Protein 6UPH (pdb70)

Structure (mmCIF, N/CA/C/O backbone):
data_6UPH
#
_entry.id   6UPH
#
_cell.length_a   1.00
_cell.length_b   1.00
_cell.length_c   1.00
_cell.angle_alpha   90.00
_cell.angle_beta   90.00
_cell.angle_gamma   90.00
#
_symmetry.space_group_name_H-M   'P 1'
#
loop_
_entity.id
_entity.type
_entity.pdbx_description
1 polymer 'Histone H3-like centromeric protein CSE4'
2 polymer 'Histone H4'
3 polymer 'Histone H2A'
4 polymer 'Histone H2B.1'
5 polymer 'DNA (119-MER)'
6 polymer 'DNA (119-MER)'
#
loop_
_atom_site.group_PDB
_atom_site.id
_atom_site.type_symbol
_atom_site.label_atom_id
_atom_site.label_alt_id
_atom_site.label_comp_id
_atom_site.label_asym_id
_atom_site.label_entity_id
_atom_site.label_seq_id
_atom_site.pdbx_PDB_ins_code
_atom_site.Cartn_x
_atom_site.Cartn_y
_atom_site.Cartn_z
_atom_site.occupancy
_atom_site.B_iso_or_equiv
_atom_site.auth_seq_id
_atom_site.auth_comp_id
_atom_site.auth_asym_id
_atom_site.auth_atom_id
_atom_site.pdbx_PDB_model_num
ATOM 1 N N . GLU A 1 136 ? 47.579 75.534 53.411 1.00 42.29 136 GLU A N 1
ATOM 2 C CA . GLU A 1 136 ? 48.809 74.859 53.804 1.00 42.29 136 GLU A CA 1
ATOM 3 C C . GLU A 1 136 ? 48.745 74.412 55.255 1.00 42.29 136 GLU A C 1
ATOM 4 O O . GLU A 1 136 ? 48.738 75.238 56.164 1.00 42.29 136 GLU A O 1
ATOM 10 N N . LEU A 1 137 ? 48.700 73.101 55.472 1.00 39.83 137 LEU A N 1
ATOM 11 C CA . LEU A 1 137 ? 48.772 72.578 56.828 1.00 39.83 137 LEU A CA 1
ATOM 12 C C . LEU A 1 137 ? 50.182 72.608 57.395 1.00 39.83 137 LEU A C 1
ATOM 13 O O . LEU A 1 137 ? 50.372 72.231 58.554 1.00 39.83 137 LEU A O 1
ATOM 18 N N . ALA A 1 138 ? 51.171 73.043 56.615 1.00 38.62 138 ALA A N 1
ATOM 19 C CA . ALA A 1 138 ? 52.490 73.311 57.169 1.00 38.62 138 ALA A CA 1
ATOM 20 C C . ALA A 1 138 ? 52.495 74.579 58.008 1.00 38.62 138 ALA A C 1
ATOM 21 O O . ALA A 1 138 ? 53.317 74.712 58.919 1.00 38.62 138 ALA A O 1
ATOM 23 N N . LEU A 1 139 ? 51.590 75.513 57.717 1.00 38.23 139 LEU A N 1
ATOM 24 C CA . LEU A 1 139 ? 51.418 76.706 58.532 1.00 38.23 139 LEU A CA 1
ATOM 25 C C . LEU A 1 139 ? 50.467 76.480 59.691 1.00 38.23 139 LEU A C 1
ATOM 26 O O . LEU A 1 139 ? 50.571 77.168 60.710 1.00 38.23 139 LEU A O 1
ATOM 31 N N . TYR A 1 140 ? 49.533 75.542 59.545 1.00 38.66 140 TYR A N 1
ATOM 32 C CA . TYR A 1 140 ? 48.642 75.191 60.641 1.00 38.66 140 TYR A CA 1
ATOM 33 C C . TYR A 1 140 ? 49.407 74.565 61.796 1.00 38.66 140 TYR A C 1
ATOM 34 O O . TYR A 1 140 ? 49.017 74.730 62.955 1.00 38.66 140 TYR A O 1
ATOM 43 N N . GLU A 1 141 ? 50.498 73.858 61.506 1.00 36.85 141 GLU A N 1
ATOM 44 C CA . GLU A 1 141 ? 51.261 73.168 62.536 1.00 36.85 141 GLU A CA 1
ATOM 45 C C . GLU A 1 141 ? 52.365 74.018 63.133 1.00 36.85 141 GLU A C 1
ATOM 46 O O . GLU A 1 141 ? 52.799 73.747 64.256 1.00 36.85 141 GLU A O 1
ATOM 52 N N . ILE A 1 142 ? 52.849 75.027 62.412 1.00 34.39 142 ILE A N 1
ATOM 53 C CA . ILE A 1 142 ? 53.731 75.997 63.042 1.00 34.39 142 ILE A CA 1
ATOM 54 C C . ILE A 1 142 ? 52.964 76.795 64.079 1.00 34.39 142 ILE A C 1
ATOM 55 O O . ILE A 1 142 ? 53.481 77.099 65.158 1.00 34.39 142 ILE A O 1
ATOM 60 N N . ARG A 1 143 ? 51.710 77.132 63.779 1.00 36.62 143 ARG A N 1
ATOM 61 C CA . ARG A 1 143 ? 50.887 77.840 64.750 1.00 36.62 143 ARG A CA 1
ATOM 62 C C . ARG A 1 143 ? 50.539 76.946 65.930 1.00 36.62 143 ARG A C 1
ATOM 63 O O . ARG A 1 143 ? 50.496 77.409 67.074 1.00 36.62 143 ARG A O 1
ATOM 71 N N . LYS A 1 144 ? 50.292 75.664 65.674 1.00 34.89 144 LYS A N 1
ATOM 72 C CA . LYS A 1 144 ? 49.960 74.737 66.746 1.00 34.89 144 LYS A CA 1
ATOM 73 C C . LYS A 1 144 ? 51.116 74.578 67.724 1.00 34.89 144 LYS A C 1
ATOM 74 O O . LYS A 1 144 ? 50.963 74.796 68.928 1.00 34.89 144 LYS A O 1
ATOM 80 N N . TYR A 1 145 ? 52.285 74.196 67.225 1.00 32.63 145 TYR A N 1
ATOM 81 C CA . TYR A 1 145 ? 53.391 73.845 68.105 1.00 32.63 145 TYR A CA 1
ATOM 82 C C . TYR A 1 145 ? 54.141 75.051 68.652 1.00 32.63 145 TYR A C 1
ATOM 83 O O . TYR A 1 145 ? 55.027 74.873 69.489 1.00 32.63 145 TYR A O 1
ATOM 92 N N . GLN A 1 146 ? 53.810 76.261 68.223 1.00 33.74 146 GLN A N 1
ATOM 93 C CA . GLN A 1 146 ? 54.330 77.471 68.844 1.00 33.74 146 GLN A CA 1
ATOM 94 C C . GLN A 1 146 ? 53.407 78.013 69.926 1.00 33.74 146 GLN A C 1
ATOM 95 O O . GLN A 1 146 ? 53.716 79.039 70.532 1.00 33.74 146 GLN A O 1
ATOM 101 N N . ARG A 1 147 ? 52.289 77.342 70.181 1.00 34.60 147 ARG A N 1
ATOM 102 C CA . ARG A 1 147 ? 51.329 77.748 71.190 1.00 34.60 147 ARG A CA 1
ATOM 103 C C . ARG A 1 147 ? 51.359 76.873 72.430 1.00 34.60 147 ARG A C 1
ATOM 104 O O . ARG A 1 147 ? 50.940 77.328 73.496 1.00 34.60 147 ARG A O 1
ATOM 112 N N . SER A 1 148 ? 51.842 75.644 72.316 1.00 33.12 148 SER A N 1
ATOM 113 C CA . SER A 1 148 ? 51.904 74.692 73.410 1.00 33.12 148 SER A CA 1
ATOM 114 C C . SER A 1 148 ? 53.280 74.711 74.061 1.00 33.12 148 SER A C 1
ATOM 115 O O . SER A 1 148 ? 54.253 75.210 73.497 1.00 33.12 148 SER A O 1
ATOM 118 N N . THR A 1 149 ? 53.352 74.148 75.266 1.00 32.35 149 THR A N 1
ATOM 119 C CA . THR A 1 149 ? 54.558 74.222 76.074 1.00 32.35 149 THR A CA 1
ATOM 120 C C . THR A 1 149 ? 55.098 72.874 76.522 1.00 32.35 149 THR A C 1
ATOM 121 O O . THR A 1 149 ? 56.088 72.844 77.259 1.00 32.35 149 THR A O 1
ATOM 125 N N . ASP A 1 150 ? 54.498 71.767 76.105 1.00 31.62 150 ASP A N 1
ATOM 126 C CA . ASP A 1 150 ? 54.889 70.467 76.622 1.00 31.62 150 ASP A CA 1
ATOM 127 C C . ASP A 1 150 ? 56.047 69.879 75.825 1.00 31.62 150 ASP A C 1
ATOM 128 O O . ASP A 1 150 ? 56.353 70.310 74.715 1.00 31.62 150 ASP A O 1
ATOM 133 N N . LEU A 1 151 ? 56.695 68.881 76.421 1.00 29.26 151 LEU A N 1
ATOM 134 C CA . LEU A 1 151 ? 57.837 68.224 75.804 1.00 29.26 151 LEU A CA 1
ATOM 135 C C . LEU A 1 151 ? 57.401 67.402 74.597 1.00 29.26 151 LEU A C 1
ATOM 136 O O . LEU A 1 151 ? 56.273 66.910 74.527 1.00 29.26 151 LEU A O 1
ATOM 141 N N . LEU A 1 152 ? 58.316 67.247 73.638 1.00 28.42 152 LEU A N 1
ATOM 142 C CA . LEU A 1 152 ? 57.984 66.667 72.346 1.00 28.42 152 LEU A CA 1
ATOM 143 C C . LEU A 1 152 ? 58.681 65.351 72.041 1.00 28.42 152 LEU A C 1
ATOM 144 O O . LEU A 1 152 ? 58.235 64.642 71.135 1.00 28.42 152 LEU A O 1
ATOM 149 N N . ILE A 1 153 ? 59.742 65.006 72.749 1.00 27.76 153 ILE A N 1
ATOM 150 C CA . ILE A 1 153 ? 60.346 63.682 72.676 1.00 27.76 153 ILE A CA 1
ATOM 151 C C . ILE A 1 153 ? 59.656 62.794 73.698 1.00 27.76 153 ILE A C 1
ATOM 152 O O . ILE A 1 153 ? 59.241 63.263 74.761 1.00 27.76 153 ILE A O 1
ATOM 157 N N . SER A 1 154 ? 59.519 61.506 73.394 1.00 29.36 154 SER A N 1
ATOM 158 C CA . SER A 1 154 ? 58.893 60.607 74.354 1.00 29.36 154 SER A CA 1
ATOM 159 C C . SER A 1 154 ? 59.846 60.307 75.507 1.00 29.36 154 SER A C 1
ATOM 160 O O . SER A 1 154 ? 61.066 60.290 75.348 1.00 29.36 154 SER A O 1
ATOM 163 N N . LYS A 1 155 ? 59.267 60.054 76.681 1.00 30.22 155 LYS A N 1
ATOM 164 C CA . LYS A 1 155 ? 60.016 60.127 77.929 1.00 30.22 155 LYS A CA 1
ATOM 165 C C . LYS A 1 155 ? 60.786 58.858 78.259 1.00 30.22 155 LYS A C 1
ATOM 166 O O . LYS A 1 155 ? 61.849 58.940 78.877 1.00 30.22 155 LYS A O 1
ATOM 172 N N . ILE A 1 156 ? 60.279 57.689 77.896 1.00 29.37 156 ILE A N 1
ATOM 173 C CA . ILE A 1 156 ? 60.959 56.443 78.245 1.00 29.37 156 ILE A CA 1
ATOM 174 C C . ILE A 1 156 ? 62.172 56.227 77.344 1.00 29.37 156 ILE A C 1
ATOM 175 O O . ILE A 1 156 ? 63.237 55.865 77.854 1.00 29.37 156 ILE A O 1
ATOM 180 N N . PRO A 1 157 ? 62.085 56.430 76.025 1.00 29.27 157 PRO A N 1
ATOM 181 C CA . PRO A 1 157 ? 63.303 56.339 75.212 1.00 29.27 157 PRO A CA 1
ATOM 182 C C . PRO A 1 157 ? 64.366 57.362 75.559 1.00 29.27 157 PRO A C 1
ATOM 183 O O . PRO A 1 157 ? 65.552 57.078 75.373 1.00 29.27 157 PRO A O 1
ATOM 187 N N . PHE A 1 158 ? 63.995 58.550 76.034 1.00 27.30 158 PHE A N 1
ATOM 188 C CA . PHE A 1 158 ? 65.010 59.555 76.332 1.00 27.30 158 PHE A CA 1
ATOM 189 C C . PHE A 1 158 ? 65.833 59.165 77.550 1.00 27.30 158 PHE A C 1
ATOM 190 O O . PHE A 1 158 ? 67.037 59.430 77.599 1.00 27.30 158 PHE A O 1
ATOM 198 N N . ALA A 1 159 ? 65.205 58.535 78.541 1.00 28.07 159 ALA A N 1
ATOM 199 C CA . ALA A 1 159 ? 65.921 58.136 79.743 1.00 28.07 159 ALA A CA 1
ATOM 200 C C . ALA A 1 159 ? 66.817 56.929 79.516 1.00 28.07 159 ALA A C 1
ATOM 201 O O . ALA A 1 159 ? 67.773 56.738 80.268 1.00 28.07 159 ALA A O 1
ATOM 203 N N . ARG A 1 160 ? 66.530 56.111 78.503 1.00 30.35 160 ARG A N 1
ATOM 204 C CA . ARG A 1 160 ? 67.415 55.002 78.174 1.00 30.35 160 ARG A CA 1
ATOM 205 C C . ARG A 1 160 ? 68.697 55.486 77.522 1.00 30.35 160 ARG A C 1
ATOM 206 O O . ARG A 1 160 ? 69.720 54.803 77.591 1.00 30.35 160 ARG A O 1
ATOM 214 N N . LEU A 1 161 ? 68.662 56.648 76.882 1.00 29.66 161 LEU A N 1
ATOM 215 C CA . LEU A 1 161 ? 69.842 57.187 76.226 1.00 29.66 161 LEU A CA 1
ATOM 216 C C . LEU A 1 161 ? 70.717 57.964 77.196 1.00 29.66 161 LEU A C 1
ATOM 217 O O . LEU A 1 161 ? 71.931 58.053 76.998 1.00 29.66 161 LEU A O 1
ATOM 222 N N . VAL A 1 162 ? 70.121 58.529 78.242 1.00 29.32 162 VAL A N 1
ATOM 223 C CA . VAL A 1 162 ? 70.886 59.242 79.252 1.00 29.32 162 VAL A CA 1
ATOM 224 C C . VAL A 1 162 ? 71.624 58.264 80.148 1.00 29.32 162 VAL A C 1
ATOM 225 O O . VAL A 1 162 ? 72.719 58.558 80.634 1.00 29.32 162 VAL A O 1
ATOM 229 N N . LYS A 1 163 ? 71.054 57.086 80.368 1.00 30.68 163 LYS A N 1
ATOM 230 C CA . LYS A 1 163 ? 71.717 56.061 81.156 1.00 30.68 163 LYS A CA 1
ATOM 231 C C . LYS A 1 163 ? 72.782 55.322 80.367 1.00 30.68 163 LYS A C 1
ATOM 232 O O . LYS A 1 163 ? 73.682 54.732 80.969 1.00 30.68 163 LYS A O 1
ATOM 238 N N . GLU A 1 164 ? 72.702 55.349 79.040 1.00 33.86 164 GLU A N 1
ATOM 239 C CA . GLU A 1 164 ? 73.740 54.770 78.198 1.00 33.86 164 GLU A CA 1
ATOM 240 C C . GLU A 1 164 ? 74.953 55.679 78.098 1.00 33.86 164 GLU A C 1
ATOM 241 O O . GLU A 1 164 ? 76.087 55.201 78.122 1.00 33.86 164 GLU A O 1
ATOM 247 N N . VAL A 1 165 ? 74.737 56.988 77.962 1.00 32.32 165 VAL A N 1
ATOM 248 C CA . VAL A 1 165 ? 75.849 57.924 77.866 1.00 32.32 165 VAL A CA 1
ATOM 249 C C . VAL A 1 165 ? 76.628 57.961 79.169 1.00 32.32 165 VAL A C 1
ATOM 250 O O . VAL A 1 165 ? 77.845 58.168 79.169 1.00 32.32 165 VAL A O 1
ATOM 254 N N . THR A 1 166 ? 75.952 57.738 80.295 1.00 33.49 166 THR A N 1
ATOM 255 C CA . THR A 1 166 ? 76.628 57.734 81.586 1.00 33.49 166 THR A CA 1
ATOM 256 C C . THR A 1 166 ? 77.592 56.560 81.722 1.00 33.49 166 THR A C 1
ATOM 257 O O . THR A 1 166 ? 78.597 56.670 82.428 1.00 33.49 166 THR A O 1
ATOM 261 N N . ASP A 1 167 ? 77.328 55.443 81.047 1.00 36.50 167 ASP A N 1
ATOM 262 C CA . ASP A 1 167 ? 78.176 54.270 81.222 1.00 36.50 167 ASP A CA 1
ATOM 263 C C . ASP A 1 167 ? 79.555 54.408 80.600 1.00 36.50 167 ASP A C 1
ATOM 264 O O . ASP A 1 167 ? 80.379 53.515 80.804 1.00 36.50 167 ASP A O 1
ATOM 269 N N . GLU A 1 168 ? 79.840 55.467 79.846 1.00 36.66 168 GLU A N 1
ATOM 270 C CA . GLU A 1 168 ? 81.172 55.666 79.292 1.00 36.66 168 GLU A CA 1
ATOM 271 C C . GLU A 1 168 ? 81.952 56.751 80.015 1.00 36.66 168 GLU A C 1
ATOM 272 O O . GLU A 1 168 ? 82.967 57.218 79.496 1.00 36.66 168 GLU A O 1
ATOM 278 N N . PHE A 1 169 ? 81.504 57.160 81.194 1.00 35.11 169 PHE A N 1
ATOM 279 C CA . PHE A 1 169 ? 82.270 58.042 82.055 1.00 35.11 169 PHE A CA 1
ATOM 280 C C . PHE A 1 169 ? 82.538 57.425 83.414 1.00 35.11 169 PHE A C 1
ATOM 281 O O . PHE A 1 169 ? 83.124 58.087 84.275 1.00 35.11 169 PHE A O 1
ATOM 289 N N . THR A 1 170 ? 82.128 56.180 83.632 1.00 41.31 170 THR A N 1
ATOM 290 C CA . THR A 1 170 ? 82.329 55.490 84.893 1.00 41.31 170 THR A CA 1
ATOM 291 C C . THR A 1 170 ? 82.990 54.146 84.633 1.00 41.31 170 THR A C 1
ATOM 292 O O . THR A 1 170 ? 82.978 53.631 83.513 1.00 41.31 170 THR A O 1
ATOM 296 N N . THR A 1 171 ? 83.577 53.584 85.685 1.00 48.53 171 THR A N 1
ATOM 297 C CA . THR A 1 171 ? 84.134 52.243 85.620 1.00 48.53 171 THR A CA 1
ATOM 298 C C . THR A 1 171 ? 83.020 51.205 85.737 1.00 48.53 171 THR A C 1
ATOM 299 O O . THR A 1 171 ? 81.886 51.512 86.109 1.00 48.53 171 THR A O 1
ATOM 303 N N . LYS A 1 172 ? 83.352 49.956 85.404 1.00 51.84 172 LYS A N 1
ATOM 304 C CA . LYS A 1 172 ? 82.380 48.874 85.540 1.00 51.84 172 LYS A CA 1
ATOM 305 C C . LYS A 1 172 ? 81.897 48.723 86.973 1.00 51.84 172 LYS A C 1
ATOM 306 O O . LYS A 1 172 ? 80.726 48.400 87.207 1.00 51.84 172 LYS A O 1
ATOM 312 N N . ASP A 1 173 ? 82.774 48.977 87.941 1.00 52.79 173 ASP A N 1
ATOM 313 C CA . ASP A 1 173 ? 82.523 48.540 89.307 1.00 52.79 173 ASP A CA 1
ATOM 314 C C . ASP A 1 173 ? 81.419 49.359 89.962 1.00 52.79 173 ASP A C 1
ATOM 315 O O . ASP A 1 173 ? 80.473 48.800 90.529 1.00 52.79 173 ASP A O 1
ATOM 320 N N . GLN A 1 174 ? 81.515 50.680 89.895 1.00 47.39 174 GLN A N 1
ATOM 321 C CA . GLN A 1 174 ? 80.612 51.561 90.629 1.00 47.39 174 GLN A CA 1
ATOM 322 C C . GLN A 1 174 ? 79.757 52.334 89.622 1.00 47.39 174 GLN A C 1
ATOM 323 O O . GLN A 1 174 ? 80.153 53.390 89.129 1.00 47.39 174 GLN A O 1
ATOM 329 N N . ASP A 1 175 ? 78.578 51.793 89.327 1.00 41.81 175 ASP A N 1
ATOM 330 C CA . ASP A 1 175 ? 77.604 52.407 88.439 1.00 41.81 175 ASP A CA 1
ATOM 331 C C . ASP A 1 175 ? 76.707 53.365 89.223 1.00 41.81 175 ASP A C 1
ATOM 332 O O . ASP A 1 175 ? 76.616 53.301 90.450 1.00 41.81 175 ASP A O 1
ATOM 337 N N . LEU A 1 176 ? 76.045 54.266 88.501 1.00 34.38 176 LEU A N 1
ATOM 338 C CA . LEU A 1 176 ? 75.301 55.356 89.111 1.00 34.38 176 LEU A CA 1
ATOM 339 C C . LEU A 1 176 ? 73.808 55.230 88.847 1.00 34.38 176 LEU A C 1
ATOM 340 O O . LEU A 1 176 ? 73.368 54.519 87.945 1.00 34.38 176 LEU A O 1
ATOM 345 N N . ARG A 1 177 ? 73.032 55.943 89.655 1.00 31.06 177 ARG A N 1
ATOM 346 C CA . ARG A 1 177 ? 71.589 56.047 89.523 1.00 31.06 177 ARG A CA 1
ATOM 347 C C . ARG A 1 177 ? 71.207 57.499 89.287 1.00 31.06 177 ARG A C 1
ATOM 348 O O . ARG A 1 177 ? 71.999 58.415 89.504 1.00 31.06 177 ARG A O 1
ATOM 356 N N . TRP A 1 178 ? 69.967 57.706 88.853 1.00 27.55 178 TRP A N 1
ATOM 357 C CA . TRP A 1 178 ? 69.473 59.025 88.489 1.00 27.55 178 TRP A CA 1
ATOM 358 C C . TRP A 1 178 ? 68.188 59.314 89.244 1.00 27.55 178 TRP A C 1
ATOM 359 O O . TRP A 1 178 ? 67.278 58.485 89.257 1.00 27.55 178 TRP A O 1
ATOM 370 N N . GLN A 1 179 ? 68.108 60.487 89.860 1.00 28.36 179 GLN A N 1
ATOM 371 C CA . GLN A 1 179 ? 66.847 60.941 90.421 1.00 28.36 179 GLN A CA 1
ATOM 372 C C . GLN A 1 179 ? 65.841 61.206 89.309 1.00 28.36 179 GLN A C 1
ATOM 373 O O . GLN A 1 179 ? 66.197 61.487 88.166 1.00 28.36 179 GLN A O 1
ATOM 379 N N . SER A 1 180 ? 64.563 61.133 89.665 1.00 29.61 180 SER A N 1
ATOM 380 C CA . SER A 1 180 ? 63.513 61.227 88.661 1.00 29.61 180 SER A CA 1
ATOM 381 C C . SER A 1 180 ? 63.306 62.652 88.171 1.00 29.61 180 SER A C 1
ATOM 382 O O . SER A 1 180 ? 62.886 62.849 87.029 1.00 29.61 180 SER A O 1
ATOM 385 N N . MET A 1 181 ? 63.583 63.648 89.005 1.00 29.65 181 MET A N 1
ATOM 386 C CA . MET A 1 181 ? 63.499 65.041 88.596 1.00 29.65 181 MET A CA 1
ATOM 387 C C . MET A 1 181 ? 64.782 65.552 87.965 1.00 29.65 181 MET A C 1
ATOM 388 O O . MET A 1 181 ? 64.790 66.671 87.447 1.00 29.65 181 MET A O 1
ATOM 393 N N . ALA A 1 182 ? 65.863 64.779 88.006 1.00 26.75 182 ALA A N 1
ATOM 394 C CA . ALA A 1 182 ? 67.080 65.169 87.314 1.00 26.75 182 ALA A CA 1
ATOM 395 C C . ALA A 1 182 ? 67.045 64.804 85.842 1.00 26.75 182 ALA A C 1
ATOM 396 O O . ALA A 1 182 ? 67.766 65.409 85.048 1.00 26.75 182 ALA A O 1
ATOM 398 N N . ILE A 1 183 ? 66.229 63.826 85.461 1.00 26.61 183 ILE A N 1
ATOM 399 C CA . ILE A 1 183 ? 66.056 63.523 84.051 1.00 26.61 183 ILE A CA 1
ATOM 400 C C . ILE A 1 183 ? 65.074 64.496 83.420 1.00 26.61 183 ILE A C 1
ATOM 401 O O . ILE A 1 183 ? 65.215 64.856 82.250 1.00 26.61 183 ILE A O 1
ATOM 406 N N . MET A 1 184 ? 64.080 64.949 84.180 1.00 27.70 184 MET A N 1
ATOM 407 C CA . MET A 1 184 ? 63.181 65.982 83.686 1.00 27.70 184 MET A CA 1
ATOM 408 C C . MET A 1 184 ? 63.914 67.295 83.468 1.00 27.70 184 MET A C 1
ATOM 409 O O . MET A 1 184 ? 63.623 68.024 82.518 1.00 27.70 184 MET A O 1
ATOM 414 N N . ALA A 1 185 ? 64.864 67.617 84.343 1.00 25.62 185 ALA A N 1
ATOM 415 C CA . ALA A 1 185 ? 65.603 68.864 84.210 1.00 25.62 185 ALA A CA 1
ATOM 416 C C . ALA A 1 185 ? 66.551 68.834 83.025 1.00 25.62 185 ALA A C 1
ATOM 417 O O . ALA A 1 185 ? 66.804 69.873 82.412 1.00 25.62 185 ALA A O 1
ATOM 419 N N . LEU A 1 186 ? 67.079 67.661 82.690 1.00 25.56 186 LEU A N 1
ATOM 420 C CA . LEU A 1 186 ? 68.002 67.537 81.573 1.00 25.56 186 LEU A CA 1
ATOM 421 C C . LEU A 1 186 ? 67.284 67.507 80.232 1.00 25.56 186 LEU A C 1
ATOM 422 O O . LEU A 1 186 ? 67.875 67.878 79.216 1.00 25.56 186 LEU A O 1
ATOM 427 N N . GLN A 1 187 ? 66.023 67.078 80.205 1.00 26.52 187 GLN A N 1
ATOM 428 C CA . GLN A 1 187 ? 65.272 67.036 78.957 1.00 26.52 187 GLN A CA 1
ATOM 429 C C . GLN A 1 187 ? 64.700 68.394 78.584 1.00 26.52 187 GLN A C 1
ATOM 430 O O . GLN A 1 187 ? 64.522 68.679 77.398 1.00 26.52 187 GLN A O 1
ATOM 436 N N . GLU A 1 188 ? 64.400 69.237 79.570 1.00 27.06 188 GLU A N 1
ATOM 437 C CA . GLU A 1 188 ? 63.925 70.581 79.268 1.00 27.06 188 GLU A CA 1
ATOM 438 C C . GLU A 1 188 ? 65.017 71.415 78.621 1.00 27.06 188 GLU A C 1
ATOM 439 O O . GLU A 1 188 ? 64.754 72.165 77.677 1.00 27.06 188 GLU A O 1
ATOM 445 N N . ALA A 1 189 ? 66.247 71.302 79.119 1.00 26.11 189 ALA A N 1
ATOM 446 C CA . ALA A 1 189 ? 67.357 72.058 78.565 1.00 26.11 189 ALA A CA 1
ATOM 447 C C . ALA A 1 189 ? 67.824 71.508 77.225 1.00 26.11 189 ALA A C 1
ATOM 448 O O . ALA A 1 189 ? 68.417 72.249 76.439 1.00 26.11 189 ALA A O 1
ATOM 450 N N . SER A 1 190 ? 67.564 70.233 76.944 1.00 26.12 190 SER A N 1
ATOM 451 C CA . SER A 1 190 ? 67.976 69.657 75.671 1.00 26.12 190 SER A CA 1
ATOM 452 C C . SER A 1 190 ? 67.112 70.157 74.527 1.00 26.12 190 SER A C 1
ATOM 453 O O . SER A 1 190 ? 67.616 70.414 73.433 1.00 26.12 190 SER A O 1
ATOM 456 N N . GLU A 1 191 ? 65.809 70.289 74.754 1.00 27.58 191 GLU A N 1
ATOM 457 C CA . GLU A 1 191 ? 64.906 70.722 73.702 1.00 27.58 191 GLU A CA 1
ATOM 458 C C . GLU A 1 191 ? 64.875 72.229 73.535 1.00 27.58 191 GLU A C 1
ATOM 459 O O . GLU A 1 191 ? 64.524 72.708 72.458 1.00 27.58 191 GLU A O 1
ATOM 465 N N . ALA A 1 192 ? 65.211 72.987 74.573 1.00 26.05 192 ALA A N 1
ATOM 466 C CA . ALA A 1 192 ? 65.373 74.420 74.402 1.00 26.05 192 ALA A CA 1
ATOM 467 C C . ALA A 1 192 ? 66.624 74.749 73.608 1.00 26.05 192 ALA A C 1
ATOM 468 O O . ALA A 1 192 ? 66.705 75.826 73.014 1.00 26.05 192 ALA A O 1
ATOM 470 N N . TYR A 1 193 ? 67.591 73.839 73.585 1.00 26.05 193 TYR A N 1
ATOM 471 C CA . TYR A 1 193 ? 68.813 74.021 72.820 1.00 26.05 193 TYR A CA 1
ATOM 472 C C . TYR A 1 193 ? 68.616 73.638 71.360 1.00 26.05 193 TYR A C 1
ATOM 473 O O . TYR A 1 193 ? 69.156 74.294 70.467 1.00 26.05 193 TYR A O 1
ATOM 482 N N . LEU A 1 194 ? 67.843 72.585 71.100 1.00 25.47 194 LEU A N 1
ATOM 483 C CA . LEU A 1 194 ? 67.628 72.137 69.731 1.00 25.47 194 LEU A CA 1
ATOM 484 C C . LEU A 1 194 ? 66.663 73.052 68.990 1.00 25.47 194 LEU A C 1
ATOM 485 O O . LEU A 1 194 ? 66.832 73.299 67.793 1.00 25.47 194 LEU A O 1
ATOM 490 N N . VAL A 1 195 ? 65.637 73.553 69.679 1.00 25.25 195 VAL A N 1
ATOM 491 C CA . VAL A 1 195 ? 64.702 74.480 69.054 1.00 25.25 195 VAL A CA 1
ATOM 492 C C . VAL A 1 195 ? 65.401 75.782 68.702 1.00 25.25 195 VAL A C 1
ATOM 493 O O . VAL A 1 195 ? 65.134 76.381 67.657 1.00 25.25 195 VAL A O 1
ATOM 497 N N . GLY A 1 196 ? 66.314 76.237 69.556 1.00 25.80 196 GLY A N 1
ATOM 498 C CA . GLY A 1 196 ? 67.033 77.463 69.265 1.00 25.80 196 GLY A CA 1
ATOM 499 C C . GLY A 1 196 ? 68.002 77.321 68.110 1.00 25.80 196 GLY A C 1
ATOM 500 O O . GLY A 1 196 ? 68.202 78.261 67.340 1.00 25.80 196 GLY A O 1
ATOM 501 N N . LEU A 1 197 ? 68.624 76.147 67.975 1.00 26.06 197 LEU A N 1
ATOM 502 C CA . LEU A 1 197 ? 69.562 75.918 66.884 1.00 26.06 197 LEU A CA 1
ATOM 503 C C . LEU A 1 197 ? 68.846 75.710 65.561 1.00 26.06 197 LEU A C 1
ATOM 504 O O . LEU A 1 197 ? 69.399 76.024 64.504 1.00 26.06 197 LEU A O 1
ATOM 509 N N . LEU A 1 198 ? 6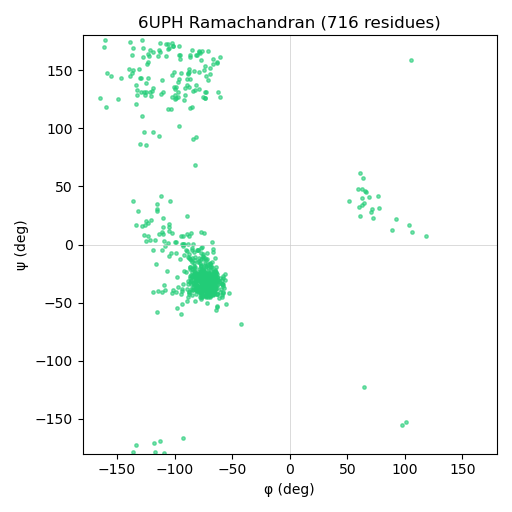7.626 75.187 65.587 1.00 26.80 198 LEU A N 1
ATOM 510 C CA . LEU A 1 198 ? 66.875 75.039 64.352 1.00 26.80 198 LEU A CA 1
ATOM 511 C C . LEU A 1 198 ? 66.286 76.355 63.875 1.00 26.80 198 LEU A C 1
ATOM 512 O O . LEU A 1 198 ? 65.938 76.469 62.699 1.00 26.80 198 LEU A O 1
ATOM 517 N N . GLU A 1 199 ? 66.173 77.351 64.751 1.00 28.29 199 GLU A N 1
ATOM 518 C CA . GLU A 1 199 ? 65.741 78.669 64.307 1.00 28.29 199 GLU A CA 1
ATOM 519 C C . GLU A 1 199 ? 66.839 79.368 63.526 1.00 28.29 199 GLU A C 1
ATOM 520 O O . GLU A 1 199 ? 66.566 80.025 62.519 1.00 28.29 199 GLU A O 1
ATOM 526 N N . HIS A 1 200 ? 68.085 79.248 63.979 1.00 28.24 200 HIS A N 1
ATOM 527 C CA . HIS A 1 200 ? 69.199 79.845 63.258 1.00 28.24 200 HIS A CA 1
ATOM 528 C C . HIS A 1 200 ? 69.446 79.144 61.932 1.00 28.24 200 HIS A C 1
ATOM 529 O O . HIS A 1 200 ? 69.849 79.786 60.961 1.00 28.24 200 HIS A O 1
ATOM 536 N N . THR A 1 201 ? 69.213 77.835 61.877 1.00 26.98 201 THR A N 1
ATOM 537 C CA . THR A 1 201 ? 69.350 77.087 60.635 1.00 26.98 201 THR A CA 1
ATOM 538 C C . THR A 1 201 ? 68.327 77.530 59.600 1.00 26.98 201 THR A C 1
ATOM 539 O O . THR A 1 201 ? 68.611 77.506 58.401 1.00 26.98 201 THR A O 1
ATOM 543 N N . ASN A 1 202 ? 67.139 77.936 60.043 1.00 26.09 202 ASN A N 1
ATOM 544 C CA . ASN A 1 202 ? 66.105 78.384 59.120 1.00 26.09 202 ASN A CA 1
ATOM 545 C C . ASN A 1 202 ? 66.416 79.763 58.561 1.00 26.09 202 ASN A C 1
ATOM 546 O O . ASN A 1 202 ? 66.064 80.062 57.419 1.00 26.09 202 ASN A O 1
ATOM 551 N N . LEU A 1 203 ? 67.071 80.612 59.348 1.00 26.86 203 LEU A N 1
ATOM 552 C CA . LEU A 1 203 ? 67.473 81.923 58.860 1.00 26.86 203 LEU A CA 1
ATOM 553 C C . LEU A 1 203 ? 68.533 81.823 57.774 1.00 26.86 203 LEU A C 1
ATOM 554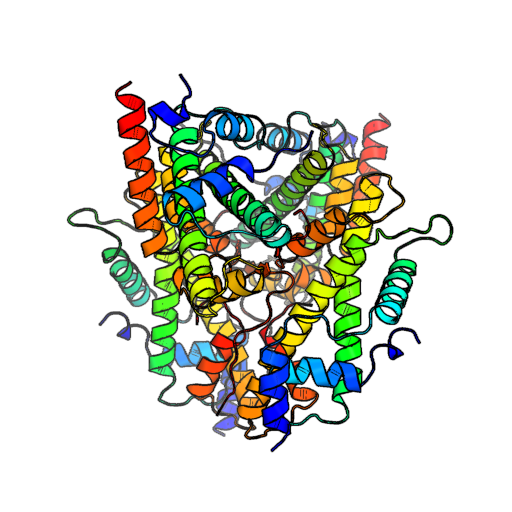 O O . LEU A 1 203 ? 68.613 82.698 56.909 1.00 26.86 203 LEU A O 1
ATOM 559 N N . LEU A 1 204 ? 69.354 80.776 57.803 1.00 27.08 204 LEU A N 1
ATOM 560 C CA . LEU A 1 204 ? 70.402 80.576 56.813 1.00 27.08 204 LEU A CA 1
ATOM 561 C C . LEU A 1 204 ? 69.900 79.931 55.533 1.00 27.08 204 LEU A C 1
ATOM 562 O O . LEU A 1 204 ? 70.624 79.934 54.538 1.00 27.08 204 LEU A O 1
ATOM 567 N N . ALA A 1 205 ? 68.696 79.375 55.533 1.00 26.71 205 ALA A N 1
ATOM 568 C CA . ALA A 1 205 ? 68.101 78.854 54.314 1.00 26.71 205 ALA A CA 1
ATOM 569 C C . ALA A 1 205 ? 67.383 79.926 53.514 1.00 26.71 205 ALA A C 1
ATOM 570 O O . ALA A 1 205 ? 67.260 79.798 52.296 1.00 26.71 205 ALA A O 1
ATOM 572 N N . LEU A 1 206 ? 66.899 80.974 54.175 1.00 28.13 206 LEU A N 1
ATOM 573 C CA . LEU A 1 206 ? 66.234 82.072 53.491 1.00 28.13 206 LEU A CA 1
ATOM 574 C C . LEU A 1 206 ? 67.219 83.099 52.964 1.00 28.13 206 LEU A C 1
ATOM 575 O O . LEU A 1 206 ? 66.875 83.857 52.055 1.00 28.13 206 LEU A O 1
ATOM 580 N N . HIS A 1 207 ? 68.428 83.141 53.523 1.00 27.91 207 HIS A N 1
ATOM 581 C CA . HIS A 1 207 ? 69.497 83.956 52.966 1.00 27.91 207 HIS A CA 1
ATOM 582 C C . HIS A 1 207 ? 69.941 83.434 51.611 1.00 27.91 207 HIS A C 1
ATOM 583 O O . HIS A 1 207 ? 70.467 84.196 50.795 1.00 27.91 207 HIS A O 1
ATOM 590 N N . ALA A 1 208 ? 69.745 82.144 51.359 1.00 27.72 208 ALA A N 1
ATOM 591 C CA . ALA A 1 208 ? 70.115 81.513 50.104 1.00 27.72 208 ALA A CA 1
ATOM 592 C C . ALA A 1 208 ? 68.909 81.235 49.219 1.00 27.72 208 ALA A C 1
ATOM 593 O O . ALA A 1 208 ? 69.001 80.422 48.296 1.00 27.72 208 ALA A O 1
ATOM 595 N N . LYS A 1 209 ? 67.779 81.882 49.495 1.00 28.72 209 LYS A N 1
ATOM 596 C CA . LYS A 1 209 ? 66.600 81.843 48.632 1.00 28.72 209 LYS A CA 1
ATOM 597 C C . LYS A 1 209 ? 66.030 80.430 48.515 1.00 28.72 209 LYS A C 1
ATOM 598 O O . LYS A 1 209 ? 65.735 79.941 47.425 1.00 28.72 209 LYS A O 1
ATOM 604 N N . ARG A 1 210 ? 65.869 79.778 49.661 1.00 28.24 210 ARG A N 1
ATOM 605 C CA . ARG A 1 210 ? 65.282 78.452 49.752 1.00 28.24 210 ARG A CA 1
ATOM 606 C C . ARG A 1 210 ? 64.319 78.436 50.926 1.00 28.24 210 ARG A C 1
ATOM 607 O O . ARG A 1 210 ? 64.359 79.307 51.792 1.00 28.24 210 ARG A O 1
ATOM 615 N N . ILE A 1 211 ? 63.446 77.435 50.954 1.00 29.22 211 ILE A N 1
ATOM 616 C CA . ILE A 1 211 ? 62.594 77.199 52.113 1.00 29.22 211 ILE A CA 1
ATOM 617 C C . ILE A 1 211 ? 62.832 75.841 52.747 1.00 29.22 211 ILE A C 1
ATOM 618 O O . ILE A 1 211 ? 62.251 75.561 53.803 1.00 29.22 211 ILE A O 1
ATOM 623 N N . THR A 1 212 ? 63.674 75.005 52.156 1.00 28.14 212 THR A N 1
ATOM 624 C CA . THR A 1 212 ? 64.033 73.705 52.697 1.00 28.14 212 THR A CA 1
ATOM 625 C C . THR A 1 212 ? 65.373 73.813 53.407 1.00 28.14 212 THR A C 1
ATOM 626 O O . THR A 1 212 ? 66.347 74.291 52.821 1.00 28.14 212 THR A O 1
ATOM 630 N N . ILE A 1 213 ? 65.420 73.385 54.667 1.00 27.67 213 ILE A N 1
ATOM 631 C CA . ILE A 1 213 ? 66.675 73.378 55.408 1.00 27.67 213 ILE A CA 1
ATOM 632 C C . ILE A 1 213 ? 67.491 72.165 54.992 1.00 27.67 213 ILE A C 1
ATOM 633 O O . ILE A 1 213 ? 66.951 71.114 54.642 1.00 27.67 213 ILE A O 1
ATOM 638 N N . MET A 1 214 ? 68.810 72.308 55.025 1.00 29.39 214 MET A N 1
ATOM 639 C CA . MET A 1 214 ? 69.698 71.281 54.516 1.00 29.39 214 MET A CA 1
ATOM 640 C C . MET A 1 214 ? 70.876 71.132 55.463 1.00 29.39 214 MET A C 1
ATOM 641 O O . MET A 1 214 ? 71.014 71.872 56.435 1.00 29.39 214 MET A O 1
ATOM 646 N N . LYS A 1 215 ? 71.723 70.142 55.185 1.00 29.48 215 LYS A N 1
ATOM 647 C CA . LYS A 1 215 ? 72.787 69.807 56.123 1.00 29.48 215 LYS A CA 1
ATOM 648 C C . LYS A 1 215 ? 73.863 70.879 56.174 1.00 29.48 215 LYS A C 1
ATOM 649 O O . LYS A 1 215 ? 74.479 71.084 57.223 1.00 29.48 215 LYS A O 1
ATOM 655 N N . LYS A 1 216 ? 74.106 71.571 55.065 1.00 28.93 216 LYS A N 1
ATOM 656 C CA . LYS A 1 216 ? 75.090 72.641 55.067 1.00 28.93 216 LYS A CA 1
ATOM 657 C C . LYS A 1 216 ? 74.602 73.872 55.812 1.00 28.93 216 LYS A C 1
ATOM 658 O O . LYS A 1 216 ? 75.421 74.719 56.177 1.00 28.93 216 LYS A O 1
ATOM 664 N N . ASP A 1 217 ? 73.293 73.998 56.034 1.00 28.17 217 ASP A N 1
ATOM 665 C CA . ASP A 1 217 ? 72.762 75.118 56.802 1.00 28.17 217 ASP A CA 1
ATOM 666 C C . ASP A 1 217 ? 73.015 74.943 58.291 1.00 28.17 217 ASP A C 1
ATOM 667 O O . ASP A 1 217 ? 73.270 75.920 58.999 1.00 28.17 217 ASP A O 1
ATOM 672 N N . MET A 1 218 ? 72.931 73.710 58.785 1.00 29.08 218 MET A N 1
ATOM 673 C CA . MET A 1 218 ? 73.149 73.464 60.201 1.00 29.08 218 MET A CA 1
ATOM 674 C C . MET A 1 218 ? 74.624 73.488 60.557 1.00 29.08 218 MET A C 1
ATOM 675 O O . MET A 1 218 ? 74.976 73.807 61.695 1.00 29.08 218 MET A O 1
ATOM 680 N N . GLN A 1 219 ? 75.496 73.162 59.605 1.00 29.54 219 GLN A N 1
ATOM 681 C CA . GLN A 1 219 ? 76.927 73.196 59.874 1.00 29.54 219 GLN A CA 1
ATOM 682 C C . GLN A 1 219 ? 77.445 74.624 59.965 1.00 29.54 219 GLN A C 1
ATOM 683 O O . GLN A 1 219 ? 78.298 74.925 60.804 1.00 29.54 219 GLN A O 1
ATOM 689 N N . LEU A 1 220 ? 76.948 75.518 59.111 1.00 28.58 220 LEU A N 1
ATOM 690 C CA . LEU A 1 220 ? 77.407 76.898 59.159 1.00 28.58 220 LEU A CA 1
ATOM 691 C C . LEU A 1 220 ? 76.892 77.620 60.391 1.00 28.58 220 LEU A C 1
ATOM 692 O O . LEU A 1 220 ? 77.553 78.533 60.890 1.00 28.58 220 LEU A O 1
ATOM 697 N N . ALA A 1 221 ? 75.726 77.229 60.900 1.00 29.14 221 ALA A N 1
ATOM 698 C CA . ALA A 1 221 ? 75.175 77.891 62.073 1.00 29.14 221 ALA A CA 1
ATOM 699 C C . ALA A 1 221 ? 75.985 77.614 63.329 1.00 29.14 221 ALA A C 1
ATOM 700 O O . ALA A 1 221 ? 75.928 78.405 64.272 1.00 29.14 221 ALA A O 1
ATOM 702 N N . ARG A 1 222 ? 76.738 76.522 63.364 1.00 30.57 222 ARG A N 1
ATOM 703 C CA . ARG A 1 222 ? 77.554 76.197 64.521 1.00 30.57 222 ARG A CA 1
ATOM 704 C C . ARG A 1 222 ? 78.926 76.851 64.488 1.00 30.57 222 ARG A C 1
ATOM 705 O O . ARG A 1 222 ? 79.551 76.992 65.542 1.00 30.57 222 ARG A O 1
ATOM 713 N N . ARG A 1 223 ? 79.408 77.259 63.314 1.00 30.22 223 ARG A N 1
ATOM 714 C CA . ARG A 1 223 ? 80.651 78.017 63.254 1.00 30.22 223 ARG A CA 1
ATOM 715 C C . ARG A 1 223 ? 80.451 79.434 63.767 1.00 30.22 223 ARG A C 1
ATOM 716 O O . ARG A 1 223 ? 81.270 79.946 64.535 1.00 30.22 223 ARG A O 1
ATOM 724 N N . ILE A 1 224 ? 79.373 80.093 63.342 1.00 29.46 224 ILE A N 1
ATOM 725 C CA . ILE A 1 224 ? 79.117 81.451 63.793 1.00 29.46 224 ILE A CA 1
ATOM 726 C C . ILE A 1 224 ? 78.784 81.494 65.275 1.00 29.46 224 ILE A C 1
ATOM 727 O O . ILE A 1 224 ? 78.902 82.550 65.901 1.00 29.46 224 ILE A O 1
ATOM 732 N N . ARG A 1 225 ? 78.380 80.371 65.862 1.00 30.80 225 ARG A N 1
ATOM 733 C CA . ARG A 1 225 ? 78.108 80.301 67.291 1.00 30.80 225 ARG A CA 1
ATOM 734 C C . ARG A 1 225 ? 79.354 79.968 68.105 1.00 30.80 225 ARG A C 1
ATOM 735 O O . ARG A 1 225 ? 79.560 80.541 69.178 1.00 30.80 225 ARG A O 1
ATOM 743 N N . GLY A 1 226 ? 80.183 79.045 67.627 1.00 33.88 226 GLY A N 1
ATOM 744 C CA . GLY A 1 226 ? 81.442 78.747 68.283 1.00 33.88 226 GLY A CA 1
ATOM 745 C C . GLY A 1 226 ? 81.327 78.024 69.607 1.00 33.88 226 GLY A C 1
ATOM 746 O O . GLY A 1 226 ? 82.205 78.170 70.462 1.00 33.88 226 GLY A O 1
ATOM 747 N N . GLN A 1 227 ? 80.271 77.238 69.797 1.00 35.78 227 GLN A N 1
ATOM 748 C CA . GLN A 1 227 ? 80.023 76.536 71.046 1.00 35.78 227 GLN A CA 1
ATOM 749 C C . GLN A 1 227 ? 79.580 75.116 70.728 1.00 35.78 227 GLN A C 1
ATOM 750 O O . GLN A 1 227 ? 78.928 74.871 69.709 1.00 35.78 227 GLN A O 1
ATOM 756 N N . PHE A 1 228 ? 79.942 74.183 71.606 1.00 33.77 228 PHE A N 1
ATOM 757 C CA . PHE A 1 228 ? 79.607 72.765 71.445 1.00 33.77 228 PHE A CA 1
ATOM 758 C C . PHE A 1 228 ? 80.013 72.215 70.082 1.00 33.77 228 PHE A C 1
ATOM 759 O O . PHE A 1 228 ? 80.999 72.652 69.494 1.00 33.77 228 PHE A O 1
ATOM 767 N N . ASP B 2 40 ? 69.913 50.799 68.372 1.00 36.52 25 ASP B N 1
ATOM 768 C CA . ASP B 2 40 ? 70.623 51.768 69.197 1.00 36.52 25 ASP B CA 1
ATOM 769 C C . ASP B 2 40 ? 69.627 52.540 70.041 1.00 36.52 25 ASP B C 1
ATOM 770 O O . ASP B 2 40 ? 68.436 52.556 69.736 1.00 36.52 25 ASP B O 1
ATOM 775 N N . ASN B 2 41 ? 70.108 53.189 71.099 1.00 33.78 26 ASN B N 1
ATOM 776 C CA . ASN B 2 41 ? 69.224 54.043 71.878 1.00 33.78 26 ASN B CA 1
ATOM 777 C C . ASN B 2 41 ? 69.080 55.421 71.256 1.00 33.78 26 ASN B C 1
ATOM 778 O O . ASN B 2 41 ? 68.065 56.088 71.471 1.00 33.78 26 ASN B O 1
ATOM 783 N N . ILE B 2 42 ? 70.072 55.865 70.481 1.00 32.12 27 ILE B N 1
ATOM 784 C CA . ILE B 2 42 ? 69.942 57.120 69.755 1.00 32.12 27 ILE B CA 1
ATOM 785 C C . ILE B 2 42 ? 68.894 57.017 68.660 1.00 32.12 27 ILE B C 1
ATOM 786 O O . ILE B 2 42 ? 68.444 58.041 68.142 1.00 32.12 27 ILE B O 1
ATOM 791 N N . GLN B 2 43 ? 68.485 55.807 68.294 1.00 32.02 28 GLN B N 1
ATOM 792 C CA . GLN B 2 43 ? 67.471 55.643 67.268 1.00 32.02 28 GLN B CA 1
ATOM 793 C C . GLN B 2 43 ? 66.055 55.800 67.803 1.00 32.02 28 GLN B C 1
ATOM 794 O O . GLN B 2 43 ? 65.116 55.876 67.005 1.00 32.02 28 GLN B O 1
ATOM 800 N N . GLY B 2 44 ? 65.877 55.845 69.122 1.00 30.83 29 GLY B N 1
ATOM 801 C CA . GLY B 2 44 ? 64.578 56.102 69.706 1.00 30.83 29 GLY B CA 1
ATOM 802 C C . GLY B 2 44 ? 64.136 57.542 69.627 1.00 30.83 29 GLY B C 1
ATOM 803 O O . GLY B 2 44 ? 62.981 57.836 69.948 1.00 30.83 29 GLY B O 1
ATOM 804 N N . ILE B 2 45 ? 65.025 58.444 69.230 1.00 29.10 30 ILE B N 1
ATOM 805 C CA . ILE B 2 45 ? 64.651 59.807 68.885 1.00 29.10 30 ILE B CA 1
ATOM 806 C C . ILE B 2 45 ? 64.120 59.772 67.464 1.00 29.10 30 ILE B C 1
ATOM 807 O O . ILE B 2 45 ? 64.883 59.879 66.503 1.00 29.10 30 ILE B O 1
ATOM 812 N N . THR B 2 46 ? 62.814 59.609 67.323 1.00 28.81 31 THR B N 1
ATOM 813 C CA . THR B 2 46 ? 62.246 59.252 66.039 1.00 28.81 31 THR B CA 1
ATOM 814 C C . THR B 2 46 ? 62.110 60.470 65.138 1.00 28.81 31 T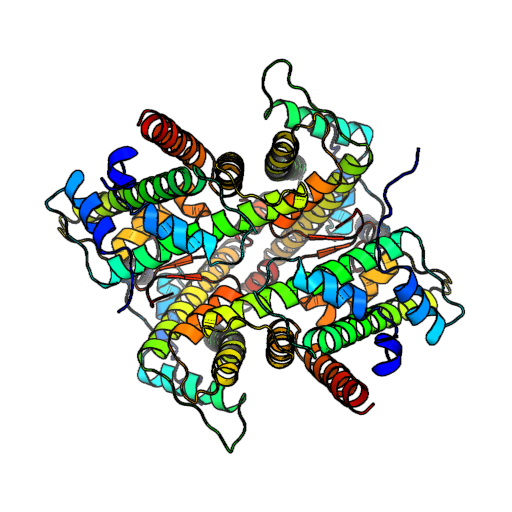HR B C 1
ATOM 815 O O . THR B 2 46 ? 62.154 61.618 65.578 1.00 28.81 31 THR B O 1
ATOM 819 N N . LYS B 2 47 ? 61.943 60.197 63.857 1.00 28.63 32 LYS B N 1
ATOM 820 C CA . LYS B 2 47 ? 61.825 61.213 62.826 1.00 28.63 32 LYS B CA 1
ATOM 821 C C . LYS B 2 47 ? 60.556 62.046 62.987 1.00 28.63 32 LYS B C 1
ATOM 822 O O . LYS B 2 47 ? 60.613 63.265 62.798 1.00 28.63 32 LYS B O 1
ATOM 828 N N . PRO B 2 48 ? 59.399 61.462 63.324 1.00 27.87 33 PRO B N 1
ATOM 829 C CA . PRO B 2 48 ? 58.243 62.310 63.653 1.00 27.87 33 PRO B CA 1
ATOM 830 C C . PRO B 2 48 ? 58.472 63.268 64.814 1.00 27.87 33 PRO B C 1
ATOM 831 O O . PRO B 2 48 ? 57.878 64.350 64.828 1.00 27.87 33 PRO B O 1
ATOM 835 N N . ALA B 2 49 ? 59.305 62.911 65.788 1.00 27.79 34 ALA B N 1
ATOM 836 C CA . ALA B 2 49 ? 59.545 63.806 66.912 1.00 27.79 34 ALA B CA 1
ATOM 837 C C . ALA B 2 49 ? 60.491 64.942 66.544 1.00 27.79 34 ALA B C 1
ATOM 838 O O . ALA B 2 49 ? 60.291 66.079 66.976 1.00 27.79 34 ALA B O 1
ATOM 840 N N . ILE B 2 50 ? 61.540 64.649 65.775 1.00 28.09 35 ILE B N 1
ATOM 841 C CA . ILE B 2 50 ? 62.430 65.696 65.284 1.00 28.09 35 ILE B CA 1
ATOM 842 C C . ILE B 2 50 ? 61.646 66.707 64.468 1.00 28.09 35 ILE B C 1
ATOM 843 O O . ILE B 2 50 ? 61.936 67.907 64.484 1.00 28.09 35 ILE B O 1
ATOM 848 N N . ARG B 2 51 ? 60.633 66.238 63.753 1.00 28.59 36 ARG B N 1
ATOM 849 C CA . ARG B 2 51 ? 59.880 67.092 62.851 1.00 28.59 36 ARG B CA 1
ATOM 850 C C . ARG B 2 51 ? 58.946 68.027 63.607 1.00 28.59 36 ARG B C 1
ATOM 851 O O . ARG B 2 51 ? 58.615 69.103 63.105 1.00 28.59 36 ARG B O 1
ATOM 859 N N . ARG B 2 52 ? 58.531 67.653 64.815 1.00 28.67 37 ARG B N 1
ATOM 860 C CA . ARG B 2 52 ? 57.748 68.558 65.649 1.00 28.67 37 ARG B CA 1
ATOM 861 C C . ARG B 2 52 ? 58.610 69.633 66.283 1.00 28.67 37 ARG B C 1
ATOM 862 O O . ARG B 2 52 ? 58.147 70.759 66.467 1.00 28.67 37 ARG B O 1
ATOM 870 N N . LEU B 2 53 ? 59.851 69.305 66.638 1.00 27.83 38 LEU B N 1
ATOM 871 C CA . LEU B 2 53 ? 60.761 70.306 67.175 1.00 27.83 38 LEU B CA 1
ATOM 872 C C . LEU B 2 53 ? 61.108 71.365 66.140 1.00 27.83 38 LEU B C 1
ATOM 873 O O . LEU B 2 53 ? 61.402 72.506 66.503 1.00 27.83 38 LEU B O 1
ATOM 878 N N . ALA B 2 54 ? 61.092 71.009 64.857 1.00 27.61 39 ALA B N 1
ATOM 879 C CA . ALA B 2 54 ? 61.355 71.986 63.811 1.00 27.61 39 ALA B CA 1
ATOM 880 C C . ALA B 2 54 ? 60.129 72.826 63.496 1.00 27.61 39 ALA B C 1
ATOM 881 O O . ALA B 2 54 ? 60.264 73.952 63.014 1.00 27.61 39 ALA B O 1
ATOM 883 N N . ARG B 2 55 ? 58.933 72.304 63.752 1.00 29.63 40 ARG B N 1
ATOM 884 C CA . ARG B 2 55 ? 57.734 73.120 63.632 1.00 29.63 40 ARG B CA 1
ATOM 885 C C . ARG B 2 55 ? 57.678 74.187 64.714 1.00 29.63 40 ARG B C 1
ATOM 886 O O . ARG B 2 55 ? 57.149 75.275 64.481 1.00 29.63 40 ARG B O 1
ATOM 894 N N . ARG B 2 56 ? 58.205 73.896 65.902 1.00 29.29 41 ARG B N 1
ATOM 895 C CA . ARG B 2 56 ? 58.265 74.913 66.942 1.00 29.29 41 ARG B CA 1
ATOM 896 C C . ARG B 2 56 ? 59.287 75.990 66.608 1.00 29.29 41 ARG B C 1
ATOM 897 O O . ARG B 2 56 ? 59.161 77.125 67.071 1.00 29.29 41 ARG B O 1
ATOM 905 N N . GLY B 2 57 ? 60.289 75.666 65.798 1.00 28.60 42 GLY B N 1
ATOM 906 C CA . GLY B 2 57 ? 61.277 76.635 65.376 1.00 28.60 42 GLY B CA 1
ATOM 907 C C . GLY B 2 57 ? 60.917 77.448 64.158 1.00 28.60 42 GLY B C 1
ATOM 908 O O . GLY B 2 57 ? 61.592 78.436 63.865 1.00 28.60 42 GLY B O 1
ATOM 909 N N . GLY B 2 58 ? 59.880 77.057 63.428 1.00 28.56 43 GLY B N 1
ATOM 910 C CA . GLY B 2 58 ? 59.422 77.808 62.284 1.00 28.56 43 GLY B CA 1
ATOM 911 C C . GLY B 2 58 ? 59.790 77.262 60.925 1.00 28.56 43 GLY B C 1
ATOM 912 O O . GLY B 2 58 ? 59.694 78.002 59.947 1.00 28.56 43 GLY B O 1
ATOM 913 N N . VAL B 2 59 ? 60.187 76.007 60.828 1.00 27.57 44 VAL B N 1
ATOM 914 C CA . VAL B 2 59 ? 60.622 75.407 59.572 1.00 27.57 44 VAL B CA 1
ATOM 915 C C . VAL B 2 59 ? 59.418 74.864 58.816 1.00 27.57 44 VAL B C 1
ATOM 916 O O . VAL B 2 59 ? 58.490 74.318 59.416 1.00 27.57 44 VAL B O 1
ATOM 920 N N . LYS B 2 60 ? 59.435 75.001 57.490 1.00 29.33 45 LYS B N 1
ATOM 921 C CA . LYS B 2 60 ? 58.375 74.499 56.621 1.00 29.33 45 LYS B CA 1
ATOM 922 C C . LYS B 2 60 ? 58.718 73.191 55.918 1.00 29.33 45 LYS B C 1
ATOM 923 O O . LYS B 2 60 ? 57.842 72.338 55.770 1.00 29.33 45 LYS B O 1
ATOM 929 N N . ARG B 2 61 ? 59.956 73.014 55.460 1.00 28.86 46 ARG B N 1
ATOM 930 C CA . ARG B 2 61 ? 60.343 71.846 54.679 1.00 28.86 46 ARG B CA 1
ATOM 931 C C . ARG B 2 61 ? 61.709 71.358 55.135 1.00 28.86 46 ARG B C 1
ATOM 932 O O . ARG B 2 61 ? 62.563 72.165 55.500 1.00 28.86 46 ARG B O 1
ATOM 940 N N . ILE B 2 62 ? 61.916 70.041 55.121 1.00 28.33 47 ILE B N 1
ATOM 941 C CA . ILE B 2 62 ? 63.093 69.417 55.724 1.00 28.33 47 ILE B CA 1
ATOM 942 C C . ILE B 2 62 ? 63.704 68.411 54.758 1.00 28.33 47 ILE B C 1
ATOM 943 O O . ILE B 2 62 ? 63.012 67.514 54.268 1.00 28.33 47 ILE B O 1
ATOM 948 N N . SER B 2 63 ? 65.007 68.533 54.526 1.00 29.38 48 SER B N 1
ATOM 949 C CA . SER B 2 63 ? 65.736 67.568 53.717 1.00 29.38 48 SER B CA 1
ATOM 950 C C . SER B 2 63 ? 65.931 66.258 54.471 1.00 29.38 48 SER B C 1
ATOM 951 O O . SER B 2 63 ? 65.975 66.222 55.701 1.00 29.38 48 SER B O 1
ATOM 954 N N . GLY B 2 64 ? 66.072 65.171 53.714 1.00 29.77 49 GLY B N 1
ATOM 955 C CA . GLY B 2 64 ? 66.126 63.848 54.308 1.00 29.77 49 GLY B CA 1
ATOM 956 C C . GLY B 2 64 ? 67.374 63.561 55.115 1.00 29.77 49 GLY B C 1
ATOM 957 O O . GLY B 2 64 ? 67.383 62.606 55.894 1.00 29.77 49 GLY B O 1
ATOM 958 N N . LEU B 2 65 ? 68.425 64.355 54.947 1.00 29.55 50 LEU B N 1
ATOM 959 C CA . LEU B 2 65 ? 69.676 64.132 55.654 1.00 29.55 50 LEU B CA 1
ATOM 960 C C . LEU B 2 65 ? 69.759 64.889 56.969 1.00 29.55 50 LEU B C 1
ATOM 961 O O . LEU B 2 65 ? 70.775 64.790 57.660 1.00 29.55 50 LEU B O 1
ATOM 966 N N . ILE B 2 66 ? 68.720 65.637 57.328 1.00 28.62 51 ILE B N 1
ATOM 967 C CA . ILE B 2 66 ? 68.720 66.398 58.569 1.00 28.62 51 ILE B CA 1
ATOM 968 C C . ILE B 2 66 ? 68.489 65.500 59.772 1.00 28.62 51 ILE B C 1
ATOM 969 O O . ILE B 2 66 ? 68.992 65.783 60.861 1.00 28.62 51 ILE B O 1
ATOM 974 N N . TYR B 2 67 ? 67.757 64.399 59.601 1.00 28.62 52 TYR B N 1
ATOM 975 C CA . TYR B 2 67 ? 67.369 63.586 60.750 1.00 28.62 52 TYR B CA 1
ATOM 976 C C . TYR B 2 67 ? 68.576 62.949 61.424 1.00 28.62 52 TYR B C 1
ATOM 977 O O . TYR B 2 67 ? 68.617 62.832 62.651 1.00 28.62 52 TYR B O 1
ATOM 986 N N . GLU B 2 68 ? 69.577 62.547 60.647 1.00 30.67 53 GLU B N 1
ATOM 987 C CA . GLU B 2 68 ? 70.764 61.951 61.244 1.00 30.67 53 GLU B CA 1
ATOM 988 C C . GLU B 2 68 ? 71.716 62.998 61.802 1.00 30.67 53 GLU B C 1
ATOM 989 O O . GLU B 2 68 ? 72.453 62.713 62.748 1.00 30.67 53 GLU B O 1
ATOM 995 N N . GLU B 2 69 ? 71.717 64.204 61.243 1.00 30.29 54 GLU B N 1
ATOM 996 C CA . GLU B 2 69 ? 72.596 65.256 61.735 1.00 30.29 54 GLU B CA 1
ATOM 997 C C . GLU B 2 69 ? 72.098 65.844 63.049 1.00 30.29 54 GLU B C 1
ATOM 998 O O . GLU B 2 69 ? 72.902 66.330 63.848 1.00 30.29 54 GLU B O 1
ATOM 1004 N N . VAL B 2 70 ? 70.790 65.793 63.296 1.00 28.69 55 VAL B N 1
ATOM 1005 C CA . VAL B 2 70 ? 70.250 66.278 64.560 1.00 28.69 55 VAL B CA 1
ATOM 1006 C C . VAL B 2 70 ? 70.519 65.285 65.681 1.00 28.69 55 VAL B C 1
ATOM 1007 O O . VAL B 2 70 ? 70.689 65.680 66.838 1.00 28.69 55 VAL B O 1
ATOM 1011 N N . ARG B 2 71 ? 70.590 63.993 65.366 1.00 28.64 56 ARG B N 1
ATOM 1012 C CA . ARG B 2 71 ? 70.905 63.002 66.384 1.00 28.64 56 ARG B CA 1
ATOM 1013 C C . ARG B 2 71 ? 72.341 63.122 66.868 1.00 28.64 56 ARG B C 1
ATOM 1014 O O . ARG B 2 71 ? 72.632 62.792 68.020 1.00 28.64 56 ARG B O 1
ATOM 1022 N N . ASN B 2 72 ? 73.251 63.592 66.019 1.00 28.40 57 ASN B N 1
ATOM 1023 C CA . ASN B 2 72 ? 74.635 63.757 66.441 1.00 28.40 57 ASN B CA 1
ATOM 1024 C C . ASN B 2 72 ? 74.834 65.027 67.252 1.00 28.40 57 ASN B C 1
ATOM 1025 O O . ASN B 2 72 ? 75.758 65.096 68.065 1.00 28.40 57 ASN B O 1
ATOM 1030 N N . VAL B 2 73 ? 73.995 66.038 67.044 1.00 26.92 58 VAL B N 1
ATOM 1031 C CA . VAL B 2 73 ? 74.102 67.265 67.822 1.00 26.92 58 VAL B CA 1
ATOM 1032 C C . VAL B 2 73 ? 73.603 67.036 69.240 1.00 26.92 58 VAL B C 1
ATOM 1033 O O . VAL B 2 73 ? 74.157 67.576 70.203 1.00 26.92 58 VAL B O 1
ATOM 1037 N N . LEU B 2 74 ? 72.560 66.221 69.396 1.00 26.47 59 LEU B N 1
ATOM 1038 C CA . LEU B 2 74 ? 72.042 65.928 70.725 1.00 26.47 59 LEU B CA 1
ATOM 1039 C C . LEU B 2 74 ? 73.020 65.083 71.530 1.00 26.47 59 LEU B C 1
ATOM 1040 O O . LEU B 2 74 ? 73.184 65.296 72.734 1.00 26.47 59 LEU B O 1
ATOM 1045 N N . LYS B 2 75 ? 73.687 64.127 70.888 1.00 27.27 60 LYS B N 1
ATOM 1046 C CA . LYS B 2 75 ? 74.606 63.260 71.616 1.00 27.27 60 LYS B CA 1
ATOM 1047 C C . LYS B 2 75 ? 75.863 63.997 72.059 1.00 27.27 60 LYS B C 1
ATOM 1048 O O . LYS B 2 75 ? 76.428 63.675 73.105 1.00 27.27 60 LYS B O 1
ATOM 1054 N N . THR B 2 76 ? 76.321 64.974 71.281 1.00 26.19 61 THR B N 1
ATOM 1055 C CA . THR B 2 76 ? 77.468 65.772 71.690 1.00 26.19 61 THR B CA 1
ATOM 1056 C C . THR B 2 76 ? 77.105 66.736 72.810 1.00 26.19 61 THR B C 1
ATOM 1057 O O . THR B 2 76 ? 77.937 67.025 73.672 1.00 26.19 61 THR B O 1
ATOM 1061 N N . PHE B 2 77 ? 75.872 67.234 72.818 1.00 25.48 62 PHE B N 1
ATOM 1062 C CA . PHE B 2 77 ? 75.424 68.114 73.891 1.00 25.48 62 PHE B CA 1
ATOM 1063 C C . PHE B 2 77 ? 75.235 67.343 75.191 1.00 25.48 62 PHE B C 1
ATOM 1064 O O . PHE B 2 77 ? 75.566 67.845 76.267 1.00 25.48 62 PHE B O 1
ATOM 1072 N N . LEU B 2 78 ? 74.712 66.119 75.114 1.00 26.14 63 LEU B N 1
ATOM 1073 C CA . LEU B 2 78 ? 74.517 65.319 76.317 1.00 26.14 63 LEU B CA 1
ATOM 1074 C C . LEU B 2 78 ? 75.837 64.884 76.936 1.00 26.14 63 LEU B C 1
ATOM 1075 O O . LEU B 2 78 ? 75.927 64.748 78.158 1.00 26.14 63 LEU B O 1
ATOM 1080 N N . GLU B 2 79 ? 76.865 64.653 76.122 1.00 28.41 64 GLU B N 1
ATOM 1081 C CA . GLU B 2 79 ? 78.151 64.239 76.668 1.00 28.41 64 GLU B CA 1
ATOM 1082 C C . GLU B 2 79 ? 78.909 65.402 77.284 1.00 28.41 64 GLU B C 1
ATOM 1083 O O . GLU B 2 79 ? 79.753 65.194 78.156 1.00 28.41 64 GLU B O 1
ATOM 1089 N N . SER B 2 80 ? 78.626 66.625 76.849 1.00 27.48 65 SER B N 1
ATOM 1090 C CA . SER B 2 80 ? 79.275 67.786 77.438 1.00 27.48 65 SER B CA 1
ATOM 1091 C C . SER B 2 80 ? 78.737 68.072 78.831 1.00 27.48 65 SER B C 1
ATOM 1092 O O . SER B 2 80 ? 79.489 68.478 79.722 1.00 27.48 65 SER B O 1
ATOM 1095 N N . VAL B 2 81 ? 77.440 67.869 79.038 1.00 25.93 66 VAL B N 1
ATOM 1096 C CA . VAL B 2 81 ? 76.816 68.166 80.320 1.00 25.93 66 VAL B CA 1
ATOM 1097 C C . VAL B 2 81 ? 76.959 67.008 81.295 1.00 25.93 66 VAL B C 1
ATOM 1098 O O . VAL B 2 81 ? 77.260 67.220 82.467 1.00 25.93 66 VAL B O 1
ATOM 1102 N N . ILE B 2 82 ? 76.750 65.771 80.845 1.00 26.47 67 ILE B N 1
ATOM 1103 C CA . ILE B 2 82 ? 76.816 64.640 81.763 1.00 26.47 67 ILE B CA 1
ATOM 1104 C C . ILE B 2 82 ? 78.233 64.445 82.288 1.00 26.47 67 ILE B C 1
ATOM 1105 O O . ILE B 2 82 ? 78.422 64.004 83.424 1.00 26.47 67 ILE B O 1
ATOM 1110 N N . ARG B 2 83 ? 79.246 64.782 81.491 1.00 28.45 68 ARG B N 1
ATOM 1111 C CA . ARG B 2 83 ? 80.625 64.694 81.959 1.00 28.45 68 ARG B CA 1
ATOM 1112 C C . ARG B 2 83 ? 80.852 65.564 83.187 1.00 28.45 68 ARG B C 1
ATOM 1113 O O . ARG B 2 83 ? 81.504 65.140 84.145 1.00 28.45 68 ARG B O 1
ATOM 1121 N N . ASP B 2 84 ? 80.319 66.785 83.177 1.00 26.90 69 ASP B N 1
ATOM 1122 C CA . ASP B 2 84 ? 80.475 67.700 84.297 1.00 26.90 69 ASP B CA 1
ATOM 1123 C C . ASP B 2 84 ? 79.562 67.374 85.468 1.00 26.90 69 ASP B C 1
ATOM 1124 O O . ASP B 2 84 ? 79.877 67.750 86.597 1.00 26.90 69 ASP B O 1
ATOM 1129 N N . ALA B 2 85 ? 78.438 66.704 85.230 1.00 24.82 70 ALA B N 1
ATOM 1130 C CA . ALA B 2 85 ? 77.515 66.374 86.305 1.00 24.82 70 ALA B CA 1
ATOM 1131 C C . ALA B 2 85 ? 77.921 65.119 87.059 1.00 24.82 70 ALA B C 1
ATOM 1132 O O . ALA B 2 85 ? 77.506 64.940 88.205 1.00 24.82 70 ALA B O 1
ATOM 1134 N N . VAL B 2 86 ? 78.708 64.244 86.440 1.00 25.05 71 VAL B N 1
ATOM 1135 C CA . VAL B 2 86 ? 79.240 63.086 87.142 1.00 25.05 71 VAL B CA 1
ATOM 1136 C C . VAL B 2 86 ? 80.452 63.480 87.975 1.00 25.05 71 VAL B C 1
ATOM 1137 O O . VAL B 2 86 ? 80.733 62.858 89.002 1.00 25.05 71 VAL B O 1
ATOM 1141 N N . THR B 2 87 ? 81.172 64.524 87.567 1.00 24.14 72 THR B N 1
ATOM 1142 C CA . THR B 2 87 ? 82.257 65.048 88.384 1.00 24.14 72 THR B CA 1
ATOM 1143 C C . THR B 2 87 ? 81.729 65.648 89.678 1.00 24.14 72 THR B C 1
ATOM 1144 O O . THR B 2 87 ? 82.330 65.469 90.740 1.00 24.14 72 THR B O 1
ATOM 1148 N N . TYR B 2 88 ? 80.608 66.367 89.608 1.00 24.24 73 TYR B N 1
ATOM 1149 C CA . TYR B 2 88 ? 79.999 66.928 90.807 1.00 24.24 73 TYR B CA 1
ATOM 1150 C C . TYR B 2 88 ? 79.502 65.836 91.738 1.00 24.24 73 TYR B C 1
ATOM 1151 O O . TYR B 2 88 ? 79.623 65.955 92.960 1.00 24.24 73 TYR B O 1
ATOM 1160 N N . THR B 2 89 ? 78.935 64.770 91.180 1.00 25.00 74 THR B N 1
ATOM 1161 C CA . THR B 2 89 ? 78.378 63.701 91.999 1.00 25.00 74 THR B CA 1
ATOM 1162 C C . THR B 2 89 ? 79.461 62.975 92.783 1.00 25.00 74 THR B C 1
ATOM 1163 O O . THR B 2 89 ? 79.270 62.653 93.959 1.00 25.00 74 THR B O 1
ATOM 1167 N N . GLU B 2 90 ? 80.607 62.721 92.162 1.00 25.58 75 GLU B N 1
ATOM 1168 C CA . GLU B 2 90 ? 81.627 61.907 92.803 1.00 25.58 75 GLU B CA 1
ATOM 1169 C C . GLU B 2 90 ? 82.491 62.687 93.779 1.00 25.58 75 GLU B C 1
ATOM 1170 O O . GLU B 2 90 ? 83.140 62.073 94.629 1.00 25.58 75 GLU B O 1
ATOM 1176 N N . HIS B 2 91 ? 82.523 64.014 93.679 1.00 24.04 76 HIS B N 1
ATOM 1177 C CA . HIS B 2 91 ? 83.199 64.810 94.694 1.00 24.04 76 HIS B CA 1
ATOM 1178 C C . HIS B 2 91 ? 82.426 64.799 96.002 1.00 24.04 76 HIS B C 1
ATOM 1179 O O . HIS B 2 91 ? 83.022 64.929 97.074 1.00 24.04 76 HIS B O 1
ATOM 1186 N N . ALA B 2 92 ? 81.112 64.643 95.937 1.00 25.35 77 ALA B N 1
ATOM 1187 C CA . ALA B 2 92 ? 80.264 64.552 97.114 1.00 25.35 77 ALA B CA 1
ATOM 1188 C C . ALA B 2 92 ? 80.174 63.142 97.675 1.00 25.35 77 ALA B C 1
ATOM 1189 O O . ALA B 2 92 ? 79.514 62.944 98.697 1.00 25.35 77 ALA B O 1
ATOM 1191 N N . LYS B 2 93 ? 80.806 62.167 97.026 1.00 26.78 78 LYS B N 1
ATOM 1192 C CA . LYS B 2 93 ? 80.844 60.784 97.491 1.00 26.78 78 LYS B CA 1
ATOM 1193 C C . LYS B 2 93 ? 79.455 60.151 97.501 1.00 26.78 78 LYS B C 1
ATOM 1194 O O . LYS B 2 93 ? 79.133 59.337 98.364 1.00 26.78 78 LYS B O 1
ATOM 1200 N N . ARG B 2 94 ? 78.633 60.518 96.526 1.00 26.99 79 ARG B N 1
ATOM 1201 C CA . ARG B 2 94 ? 77.311 59.946 96.338 1.00 26.99 79 ARG B CA 1
ATOM 1202 C C . ARG B 2 94 ? 77.339 58.913 95.222 1.00 26.99 79 ARG B C 1
ATOM 1203 O O . ARG B 2 94 ? 78.320 58.769 94.495 1.00 26.99 79 ARG B O 1
ATOM 1211 N N . LYS B 2 95 ? 76.233 58.191 95.088 1.00 31.07 80 LYS B N 1
ATOM 1212 C CA . LYS B 2 95 ? 76.063 57.222 94.017 1.00 31.07 80 LYS B CA 1
ATOM 1213 C C . LYS B 2 95 ? 74.836 57.512 93.169 1.00 31.07 80 LYS B C 1
ATOM 1214 O O . LYS B 2 95 ? 74.488 56.705 92.308 1.00 31.07 80 LYS B O 1
ATOM 1220 N N . THR B 2 96 ? 74.175 58.640 93.394 1.00 28.18 81 THR B N 1
ATOM 1221 C CA . THR B 2 96 ? 72.965 59.023 92.686 1.00 28.18 81 THR B CA 1
ATOM 1222 C C . THR B 2 96 ? 73.150 60.438 92.169 1.00 28.18 81 THR B C 1
ATOM 1223 O O . THR B 2 96 ? 73.578 61.318 92.918 1.00 28.18 81 THR B O 1
ATOM 1227 N N . VAL B 2 97 ? 72.856 60.653 90.895 1.00 26.17 82 VAL B N 1
ATOM 1228 C CA . VAL B 2 97 ? 72.858 61.999 90.336 1.00 26.17 82 VAL B CA 1
ATOM 1229 C C . VAL B 2 97 ? 71.605 62.722 90.806 1.00 26.17 82 VAL B C 1
ATOM 1230 O O . VAL B 2 97 ? 70.491 62.213 90.656 1.00 26.17 82 VAL B O 1
ATOM 1234 N N . THR B 2 98 ? 71.777 63.905 91.382 1.00 25.36 83 THR B N 1
ATOM 1235 C CA . THR B 2 98 ? 70.658 64.669 91.907 1.00 25.36 83 THR B CA 1
ATOM 1236 C C . THR B 2 98 ? 70.327 65.832 90.985 1.00 25.36 83 THR B C 1
ATOM 1237 O O . THR B 2 98 ? 71.071 66.167 90.067 1.00 25.36 83 THR B O 1
ATOM 1241 N N . SER B 2 99 ? 69.180 66.449 91.253 1.00 24.97 84 SER B N 1
ATOM 1242 C CA . SER B 2 99 ? 68.698 67.550 90.434 1.00 24.97 84 SER B CA 1
ATOM 1243 C C . SER B 2 99 ? 69.603 68.769 90.497 1.00 24.97 84 SER B C 1
ATOM 1244 O O . SER B 2 99 ? 69.613 69.563 89.556 1.00 24.97 84 SER B O 1
ATOM 1247 N N . LEU B 2 100 ? 70.359 68.936 91.579 1.00 24.28 85 LEU B N 1
ATOM 1248 C CA . LEU B 2 100 ? 71.243 70.085 91.703 1.00 24.28 85 LEU B CA 1
ATOM 1249 C C . LEU B 2 100 ? 72.527 69.914 90.908 1.00 24.28 85 LEU B C 1
ATOM 1250 O O . LEU B 2 100 ? 73.105 70.908 90.466 1.00 24.28 85 LEU B O 1
ATOM 1255 N N . ASP B 2 101 ? 72.983 68.674 90.718 1.00 25.14 86 ASP B N 1
ATOM 1256 C CA . ASP B 2 101 ? 74.167 68.426 89.902 1.00 25.14 86 ASP B CA 1
ATOM 1257 C C . ASP B 2 101 ? 73.944 68.808 88.450 1.00 25.14 86 ASP B C 1
ATOM 1258 O O . ASP B 2 101 ? 74.885 69.217 87.768 1.00 25.14 86 ASP B O 1
ATOM 1263 N N . VAL B 2 102 ? 72.721 68.663 87.951 1.00 23.62 87 VAL B N 1
ATOM 1264 C CA . VAL B 2 102 ? 72.455 69.052 86.576 1.00 23.62 87 VAL B CA 1
ATOM 1265 C C . VAL B 2 102 ? 72.388 70.566 86.447 1.00 23.62 87 VAL B C 1
ATOM 1266 O O . VAL B 2 102 ? 72.818 71.121 85.436 1.00 23.62 87 VAL B O 1
ATOM 1270 N N . VAL B 2 103 ? 71.886 71.260 87.466 1.00 23.76 88 VAL B N 1
ATOM 1271 C CA . VAL B 2 103 ? 71.782 72.713 87.400 1.00 23.76 88 VAL B CA 1
ATOM 1272 C C . VAL B 2 103 ? 73.161 73.362 87.439 1.00 23.76 88 VAL B C 1
ATOM 1273 O O . VAL B 2 103 ? 73.429 74.313 86.701 1.00 23.76 88 VAL B O 1
ATOM 1277 N N . TYR B 2 104 ? 74.059 72.864 88.291 1.00 24.53 89 TYR B N 1
ATOM 1278 C CA . TYR B 2 104 ? 75.402 73.433 88.356 1.00 24.53 89 TYR B CA 1
ATOM 1279 C C . TYR B 2 104 ? 76.192 73.169 87.086 1.00 24.53 89 TYR B C 1
ATOM 1280 O O . TYR B 2 104 ? 77.023 73.991 86.695 1.00 24.53 89 TYR B O 1
ATOM 1289 N N . ALA B 2 105 ? 75.969 72.028 86.442 1.00 24.82 90 ALA B N 1
ATOM 1290 C CA . ALA B 2 105 ? 76.690 71.727 85.215 1.00 24.82 90 ALA B CA 1
ATOM 1291 C C . ALA B 2 105 ? 76.193 72.569 84.051 1.00 24.82 90 ALA B C 1
ATOM 1292 O O . ALA B 2 105 ? 76.958 72.861 83.130 1.00 24.82 90 ALA B O 1
ATOM 1294 N N . LEU B 2 106 ? 74.925 72.960 84.066 1.00 23.88 91 LEU B N 1
ATOM 1295 C CA . LEU B 2 106 ? 74.404 73.792 82.994 1.00 23.88 91 LEU B CA 1
ATOM 1296 C C . LEU B 2 106 ? 74.829 75.241 83.167 1.00 23.88 91 LEU B C 1
ATOM 1297 O O . LEU B 2 106 ? 75.178 75.907 82.189 1.00 23.88 91 LEU B O 1
ATOM 1302 N N . LYS B 2 107 ? 74.806 75.743 84.401 1.00 25.65 92 LYS B N 1
ATOM 1303 C CA . LYS B 2 107 ? 75.268 77.099 84.670 1.00 25.65 92 LYS B CA 1
ATOM 1304 C C . LYS B 2 107 ? 76.751 77.240 84.392 1.00 25.65 92 LYS B C 1
ATOM 1305 O O . LYS B 2 107 ? 77.221 78.329 84.053 1.00 25.65 92 LYS B O 1
ATOM 1311 N N . ARG B 2 108 ? 77.495 76.144 84.522 1.00 26.57 93 ARG B N 1
ATOM 1312 C CA . ARG B 2 108 ? 78.925 76.147 84.249 1.00 26.57 93 ARG B CA 1
ATOM 1313 C C . ARG B 2 108 ? 79.227 76.526 82.807 1.00 26.57 93 ARG B C 1
ATOM 1314 O O . ARG B 2 108 ? 80.285 77.094 82.526 1.00 26.57 93 ARG B O 1
ATOM 1322 N N . GLN B 2 109 ? 78.316 76.229 81.882 1.00 27.02 94 GLN B N 1
ATOM 1323 C CA . GLN B 2 109 ? 78.538 76.453 80.460 1.00 27.02 94 GLN B CA 1
ATOM 1324 C C . GLN B 2 109 ? 77.687 77.585 79.898 1.00 27.02 94 GLN B C 1
ATOM 1325 O O . GLN B 2 109 ? 77.436 77.624 78.692 1.00 27.02 94 GLN B O 1
ATOM 1331 N N . GLY B 2 110 ? 77.238 78.501 80.746 1.00 25.89 95 GLY B N 1
ATOM 1332 C CA . GLY B 2 110 ? 76.481 79.642 80.283 1.00 25.89 95 GLY B CA 1
ATOM 1333 C C . GLY B 2 110 ? 75.079 79.340 79.814 1.00 25.89 95 GLY B C 1
ATOM 1334 O O . GLY B 2 110 ? 74.574 80.026 78.925 1.00 25.89 95 GLY B O 1
ATOM 1335 N N . ARG B 2 111 ? 74.432 78.326 80.384 1.00 25.28 96 ARG B N 1
ATOM 1336 C CA . ARG B 2 111 ? 73.033 78.020 80.098 1.00 25.28 96 ARG B CA 1
ATOM 1337 C C . ARG B 2 111 ? 72.313 77.868 81.433 1.00 25.28 96 ARG B C 1
ATOM 1338 O O . ARG B 2 111 ? 72.165 76.757 81.940 1.00 25.28 96 ARG B O 1
ATOM 1346 N N . THR B 2 112 ? 71.846 78.977 81.991 1.00 24.89 97 THR B N 1
ATOM 1347 C CA . THR B 2 112 ? 71.182 78.957 83.285 1.00 24.89 97 THR B CA 1
ATOM 1348 C C . THR B 2 112 ? 69.727 78.530 83.140 1.00 24.89 97 THR B C 1
ATOM 1349 O O . THR B 2 112 ? 69.027 78.967 82.228 1.00 24.89 97 THR B O 1
ATOM 1353 N N . LEU B 2 113 ? 69.275 77.673 84.051 1.00 24.05 98 LEU B N 1
ATOM 1354 C CA . LEU B 2 113 ? 67.928 77.124 84.034 1.00 24.05 98 LEU B CA 1
ATOM 1355 C C . LEU B 2 113 ? 67.207 77.489 85.324 1.00 24.05 98 LEU B C 1
ATOM 1356 O O . LEU B 2 113 ? 67.733 77.259 86.415 1.00 24.05 98 LEU B O 1
ATOM 1361 N N . TYR B 2 114 ? 66.015 78.066 85.196 1.00 24.32 99 TYR B N 1
ATOM 1362 C CA . TYR B 2 114 ? 65.150 78.369 86.326 1.00 24.32 99 TYR B CA 1
ATOM 1363 C C . TYR B 2 114 ? 64.032 77.342 86.423 1.00 24.32 99 TYR B C 1
ATOM 1364 O O . TYR B 2 114 ? 63.533 76.847 85.413 1.00 24.32 99 TYR B O 1
ATOM 1373 N N . GLY B 2 115 ? 63.635 77.027 87.649 1.00 26.05 100 GLY B N 1
ATOM 1374 C CA . GLY B 2 115 ? 62.455 76.226 87.887 1.00 26.05 100 GLY B CA 1
ATOM 1375 C C . GLY B 2 115 ? 62.677 74.802 88.335 1.00 26.05 100 GLY B C 1
ATOM 1376 O O . GLY B 2 115 ? 61.719 74.026 88.346 1.00 26.05 100 GLY B O 1
ATOM 1377 N N . PHE B 2 116 ? 63.901 74.425 88.699 1.00 26.39 101 PHE B N 1
ATOM 1378 C CA . PHE B 2 116 ? 64.191 73.087 89.196 1.00 26.39 101 PHE B CA 1
ATOM 1379 C C . PHE B 2 116 ? 65.008 73.154 90.476 1.00 26.39 101 PHE B C 1
ATOM 1380 O O . PHE B 2 116 ? 65.800 72.258 90.762 1.00 26.39 101 PHE B O 1
ATOM 1388 N N . GLY B 2 117 ? 64.836 74.219 91.245 1.00 28.17 102 GLY B N 1
ATOM 1389 C CA . GLY B 2 117 ? 65.463 74.334 92.539 1.00 28.17 102 GLY B CA 1
ATOM 1390 C C . GLY B 2 117 ? 66.835 74.953 92.551 1.00 28.17 102 GLY B C 1
ATOM 1391 O O . GLY B 2 117 ? 67.515 74.878 93.579 1.00 28.17 102 GLY B O 1
ATOM 1392 N N . GLY B 2 118 ? 67.260 75.567 91.458 1.00 29.50 103 GLY B N 1
ATOM 1393 C CA . GLY B 2 118 ? 68.583 76.147 91.370 1.00 29.50 103 GLY B CA 1
ATOM 1394 C C . GLY B 2 118 ? 68.940 77.114 92.478 1.00 29.50 103 GLY B C 1
ATOM 1395 O O . GLY B 2 118 ? 68.437 78.235 92.541 1.00 29.50 103 GLY B O 1
ATOM 1397 N N . SER C 3 32 ? 113.628 76.050 101.329 1.00 31.84 17 SER C N 1
ATOM 1398 C CA . SER C 3 32 ? 112.338 76.638 100.993 1.00 31.84 17 SER C CA 1
ATOM 1399 C C . SER C 3 32 ? 111.282 75.561 100.816 1.00 31.84 17 SER C C 1
ATOM 1400 O O . SER C 3 32 ? 111.583 74.378 100.879 1.00 31.84 17 SER C O 1
ATOM 1403 N N . ARG C 3 33 ? 110.039 75.973 100.607 1.00 31.61 18 ARG C N 1
ATOM 1404 C CA . ARG C 3 33 ? 108.961 75.025 100.387 1.00 31.61 18 ARG C CA 1
ATOM 1405 C C . ARG C 3 33 ? 108.804 74.636 98.930 1.00 31.61 18 ARG C C 1
ATOM 1406 O O . ARG C 3 33 ? 108.074 73.686 98.638 1.00 31.61 18 ARG C O 1
ATOM 1414 N N . SER C 3 34 ? 109.464 75.338 98.011 1.00 29.78 19 SER C N 1
ATOM 1415 C CA . SER C 3 34 ? 109.463 74.903 96.623 1.00 29.78 19 SER C CA 1
ATOM 1416 C C . SER C 3 34 ? 110.497 73.814 96.387 1.00 29.78 19 SER C C 1
ATOM 1417 O O . SER C 3 34 ? 110.242 72.862 95.649 1.00 29.78 19 SER C O 1
ATOM 1420 N N . ALA C 3 35 ? 111.667 73.935 97.008 1.00 29.88 20 ALA C N 1
ATOM 1421 C CA . ALA C 3 35 ? 112.659 72.877 96.908 1.00 29.88 20 ALA C CA 1
ATOM 1422 C C . ALA C 3 35 ? 112.179 71.594 97.569 1.00 29.88 20 ALA C C 1
ATOM 1423 O O . ALA C 3 35 ? 112.579 70.501 97.156 1.00 29.88 20 ALA C O 1
ATOM 1425 N N . LYS C 3 36 ? 111.329 71.704 98.591 1.00 30.79 21 LYS C N 1
ATOM 1426 C CA . LYS C 3 36 ? 110.816 70.518 99.265 1.00 30.79 21 LYS C CA 1
ATOM 1427 C C . LYS C 3 36 ? 109.944 69.677 98.344 1.00 30.79 21 LYS C C 1
ATOM 1428 O O . LYS C 3 36 ? 109.884 68.454 98.495 1.00 30.79 21 LYS C O 1
ATOM 1434 N N . ALA C 3 37 ? 109.267 70.305 97.388 1.00 28.88 22 ALA C N 1
ATOM 1435 C CA . ALA C 3 37 ? 108.348 69.618 96.496 1.00 28.88 22 ALA C CA 1
ATOM 1436 C C . ALA C 3 37 ? 108.890 69.442 95.088 1.00 28.88 22 ALA C C 1
ATOM 1437 O O . ALA C 3 37 ? 108.188 68.892 94.238 1.00 28.88 22 ALA C O 1
ATOM 1439 N N . GLY C 3 38 ? 110.110 69.894 94.817 1.00 28.46 23 GLY C N 1
ATOM 1440 C CA . GLY C 3 38 ? 110.705 69.741 93.504 1.00 28.46 23 GLY C CA 1
ATOM 1441 C C . GLY C 3 38 ? 110.187 70.696 92.456 1.00 28.46 23 GLY C C 1
ATOM 1442 O O . GLY C 3 38 ? 109.978 70.293 91.309 1.00 28.46 23 GLY C O 1
ATOM 1443 N N . LEU C 3 39 ? 109.987 71.961 92.809 1.00 27.27 24 LEU C N 1
ATOM 1444 C CA . LEU C 3 39 ? 109.342 72.927 91.935 1.00 27.27 24 LEU C CA 1
ATOM 1445 C C . LEU C 3 39 ? 110.211 74.168 91.792 1.00 27.27 24 LEU C C 1
ATOM 1446 O O . LEU C 3 39 ? 111.195 74.352 92.508 1.00 27.27 24 LEU C O 1
ATOM 1451 N N . THR C 3 40 ? 109.840 75.023 90.845 1.00 28.56 25 THR C N 1
ATOM 1452 C CA . THR C 3 40 ? 110.525 76.289 90.604 1.00 28.56 25 THR C CA 1
ATOM 1453 C C . THR C 3 40 ? 109.690 77.504 90.973 1.00 28.56 25 THR C C 1
ATOM 1454 O O . THR C 3 40 ? 110.213 78.450 91.560 1.00 28.56 25 THR C O 1
ATOM 1458 N N . PHE C 3 41 ? 108.395 77.490 90.659 1.00 27.85 26 PHE C N 1
ATOM 1459 C CA . PHE C 3 41 ? 107.495 78.560 91.047 1.00 27.85 26 PHE C CA 1
ATOM 1460 C C . PHE C 3 41 ? 107.441 78.678 92.572 1.00 27.85 26 PHE C C 1
ATOM 1461 O O . PHE C 3 41 ? 107.823 77.749 93.284 1.00 27.85 26 PHE C O 1
ATOM 1469 N N . PRO C 3 42 ? 106.974 79.821 93.105 1.00 28.74 27 PRO C N 1
ATOM 1470 C CA . PRO C 3 42 ? 107.008 80.014 94.564 1.00 28.74 27 PRO C CA 1
ATOM 1471 C C . PRO C 3 42 ? 105.801 79.460 95.310 1.00 28.74 27 PRO C C 1
ATOM 1472 O O . PRO C 3 42 ? 104.681 79.932 95.115 1.00 28.74 27 PRO C O 1
ATOM 1476 N N . VAL C 3 43 ? 106.019 78.484 96.193 1.00 28.29 28 VAL C N 1
ATOM 1477 C CA . VAL C 3 43 ? 104.907 77.879 96.922 1.00 28.29 28 VAL C CA 1
ATOM 1478 C C . VAL C 3 43 ? 104.391 78.821 98.002 1.00 28.29 28 VAL C C 1
ATOM 1479 O O . VAL C 3 43 ? 103.179 78.957 98.195 1.00 28.29 28 VAL C O 1
ATOM 1483 N N . GLY C 3 44 ? 105.297 79.489 98.719 1.00 30.13 29 GLY C N 1
ATOM 1484 C CA . GLY C 3 44 ? 104.889 80.322 99.836 1.00 30.13 29 GLY C CA 1
ATOM 1485 C C . GLY C 3 44 ? 104.125 81.563 99.433 1.00 30.13 29 GLY C C 1
ATOM 1486 O O . GLY C 3 44 ? 103.268 82.032 100.182 1.00 30.13 29 GLY C O 1
ATOM 1487 N N . ARG C 3 45 ? 104.424 82.121 98.262 1.00 31.73 30 ARG C N 1
ATOM 1488 C CA . ARG C 3 45 ? 103.684 83.287 97.800 1.00 31.73 30 ARG C CA 1
ATOM 1489 C C . ARG C 3 45 ? 102.265 82.913 97.399 1.00 31.73 30 ARG C C 1
ATOM 1490 O O . ARG C 3 45 ? 101.327 83.678 97.635 1.00 31.73 30 ARG C O 1
ATOM 1498 N N . VAL C 3 46 ? 102.089 81.743 96.786 1.00 27.56 31 VAL C N 1
ATOM 1499 C CA . VAL C 3 46 ? 100.760 81.287 96.405 1.00 27.56 31 VAL C CA 1
ATOM 1500 C C . VAL C 3 46 ? 99.922 80.995 97.638 1.00 27.56 31 VAL C C 1
ATOM 1501 O O . VAL C 3 46 ? 98.700 81.169 97.625 1.00 27.56 31 VAL C O 1
ATOM 1505 N N . HIS C 3 47 ? 100.558 80.562 98.725 1.00 27.75 32 HIS C N 1
ATOM 1506 C CA . HIS C 3 47 ? 99.836 80.314 99.966 1.00 27.75 32 HIS C CA 1
ATOM 1507 C C . HIS C 3 47 ? 99.253 81.598 100.536 1.00 27.75 32 HIS C C 1
ATOM 1508 O O . HIS C 3 47 ? 98.151 81.591 101.085 1.00 27.75 32 HIS C O 1
ATOM 1515 N N . ARG C 3 48 ? 99.972 82.712 100.415 1.00 29.99 33 ARG C N 1
ATOM 1516 C CA . ARG C 3 48 ? 99.455 83.969 100.941 1.00 29.99 33 ARG C CA 1
ATOM 1517 C C . ARG C 3 48 ? 98.323 84.510 100.080 1.00 29.99 33 ARG C C 1
ATOM 1518 O O . ARG C 3 48 ? 97.365 85.089 100.600 1.00 29.99 33 ARG C O 1
ATOM 1526 N N . LEU C 3 49 ? 98.413 84.336 98.762 1.00 26.85 34 LEU C N 1
ATOM 1527 C CA . LEU C 3 49 ? 97.362 84.833 97.884 1.00 26.85 34 LEU C CA 1
ATOM 1528 C C . LEU C 3 49 ? 96.055 84.081 98.080 1.00 26.85 34 LEU C C 1
ATOM 1529 O O . LEU C 3 49 ? 94.985 84.646 97.851 1.00 26.85 34 LEU C O 1
ATOM 1534 N N . LEU C 3 50 ? 96.116 82.814 98.490 1.00 25.71 35 LEU C N 1
ATOM 1535 C CA . LEU C 3 50 ? 94.900 82.052 98.740 1.00 25.71 35 LEU C CA 1
ATOM 1536 C C . LEU C 3 50 ? 94.249 82.439 100.056 1.00 25.71 35 LEU C C 1
ATOM 1537 O O . LEU C 3 50 ? 93.026 82.353 100.182 1.00 25.71 35 LEU C O 1
ATOM 1542 N N . ARG C 3 51 ? 95.038 82.872 101.036 1.00 27.92 36 ARG C N 1
ATOM 1543 C CA . ARG C 3 51 ? 94.498 83.238 102.336 1.00 27.92 36 ARG C CA 1
ATOM 1544 C C . ARG C 3 51 ? 93.865 84.617 102.352 1.00 27.92 36 ARG C C 1
ATOM 1545 O O . ARG C 3 51 ? 93.021 84.877 103.210 1.00 27.92 36 ARG C O 1
ATOM 1553 N N . LYS C 3 52 ? 94.250 85.506 101.439 1.00 27.18 37 LYS C N 1
ATOM 1554 C CA . LYS C 3 52 ? 93.780 86.885 101.448 1.00 27.18 37 LYS C CA 1
ATOM 1555 C C . LYS C 3 52 ? 92.856 87.211 100.285 1.00 27.18 37 LYS C C 1
ATOM 1556 O O . LYS C 3 52 ? 92.541 88.383 100.073 1.00 27.18 37 LYS C O 1
ATOM 1562 N N . GLY C 3 53 ? 92.408 86.214 99.538 1.00 24.70 38 GLY C N 1
ATOM 1563 C CA . GLY C 3 53 ? 91.585 86.442 98.376 1.00 24.70 38 GLY C CA 1
ATOM 1564 C C . GLY C 3 53 ? 90.104 86.254 98.562 1.00 24.70 38 GLY C C 1
ATOM 1565 O O . GLY C 3 53 ? 89.358 86.397 97.589 1.00 24.70 38 GLY C O 1
ATOM 1566 N N . ASN C 3 54 ? 89.652 85.946 99.777 1.00 23.68 39 ASN C N 1
ATOM 1567 C CA . ASN C 3 54 ? 88.237 85.766 100.096 1.00 23.68 39 ASN C CA 1
ATOM 1568 C C . ASN C 3 54 ? 87.647 84.584 99.329 1.00 23.68 39 ASN C C 1
ATOM 1569 O O . ASN C 3 54 ? 86.682 84.711 98.578 1.00 23.68 39 ASN C O 1
ATOM 1574 N N . TYR C 3 55 ? 88.256 83.423 99.530 1.00 22.68 40 TYR C N 1
ATOM 1575 C CA . TYR C 3 55 ? 87.812 82.185 98.906 1.00 22.68 40 TYR C CA 1
ATOM 1576 C C . TYR C 3 55 ? 87.166 81.222 99.881 1.00 22.68 40 TYR C C 1
ATOM 1577 O O . TYR C 3 55 ? 86.190 80.568 99.531 1.00 22.68 40 TYR C O 1
ATOM 1586 N N . ALA C 3 56 ? 87.693 81.121 101.094 1.00 24.69 41 ALA C N 1
ATOM 1587 C CA . ALA C 3 56 ? 87.127 80.285 102.141 1.00 24.69 41 ALA C CA 1
ATOM 1588 C C . ALA C 3 56 ? 87.676 80.776 103.472 1.00 24.69 41 ALA C C 1
ATOM 1589 O O . ALA C 3 56 ? 88.513 81.678 103.522 1.00 24.69 41 ALA C O 1
ATOM 1591 N N . GLN C 3 57 ? 87.205 80.172 104.557 1.00 27.17 42 GLN C N 1
ATOM 1592 C CA . GLN C 3 57 ? 87.719 80.529 105.870 1.00 27.17 42 GLN C CA 1
ATOM 1593 C C . GLN C 3 57 ? 89.018 79.806 106.200 1.00 27.17 42 GLN C C 1
ATOM 1594 O O . GLN C 3 57 ? 89.825 80.326 106.974 1.00 27.17 42 GLN C O 1
ATOM 1600 N N . ARG C 3 58 ? 89.248 78.626 105.629 1.00 30.44 43 ARG C N 1
ATOM 1601 C CA . ARG C 3 58 ? 90.422 77.832 105.954 1.00 30.44 43 ARG C CA 1
ATOM 1602 C C . ARG C 3 58 ? 91.037 77.263 104.685 1.00 30.44 43 ARG C C 1
ATOM 1603 O O . ARG C 3 58 ? 90.343 77.012 103.702 1.00 30.44 43 ARG C O 1
ATOM 1611 N N . ILE C 3 59 ? 92.353 77.065 104.718 1.00 28.00 44 ILE C N 1
ATOM 1612 C CA . ILE C 3 59 ? 93.118 76.570 103.580 1.00 28.00 44 ILE C CA 1
ATOM 1613 C C . ILE C 3 59 ? 93.901 75.346 104.028 1.00 28.00 44 ILE C C 1
ATOM 1614 O O . ILE C 3 59 ? 94.610 75.395 105.036 1.00 28.00 44 ILE C O 1
ATOM 1619 N N . GLY C 3 60 ? 93.781 74.258 103.282 1.00 27.73 45 GLY C N 1
ATOM 1620 C CA . GLY C 3 60 ? 94.484 73.040 103.619 1.00 27.73 45 GLY C CA 1
ATOM 1621 C C . GLY C 3 60 ? 95.975 73.148 103.388 1.00 27.73 45 GLY C C 1
ATOM 1622 O O . GLY C 3 60 ? 96.478 74.054 102.729 1.00 27.73 45 GLY C O 1
ATOM 1623 N N . SER C 3 61 ? 96.705 72.183 103.938 1.00 27.57 46 SER C N 1
ATOM 1624 C CA . SER C 3 61 ? 98.160 72.254 103.894 1.00 27.57 46 SER C CA 1
ATOM 1625 C C . SER C 3 61 ? 98.721 71.863 102.536 1.00 27.57 46 SER C C 1
ATOM 1626 O O . SER C 3 61 ? 99.805 72.319 102.169 1.00 27.57 46 SER C O 1
ATOM 1629 N N . GLY C 3 62 ? 98.014 71.027 101.787 1.00 25.14 47 GLY C N 1
ATOM 1630 C CA . GLY C 3 62 ? 98.500 70.561 100.508 1.00 25.14 47 GLY C CA 1
ATOM 1631 C C . GLY C 3 62 ? 97.915 71.323 99.346 1.00 25.14 47 GLY C C 1
ATOM 1632 O O . GLY C 3 62 ? 98.332 71.138 98.206 1.00 25.14 47 GLY C O 1
ATOM 1633 N N . ALA C 3 63 ? 96.952 72.190 99.626 1.00 23.89 48 ALA C N 1
ATOM 1634 C CA . ALA C 3 63 ? 96.334 72.986 98.569 1.00 23.89 48 ALA C CA 1
ATOM 1635 C C . ALA C 3 63 ? 97.315 73.905 97.854 1.00 23.89 48 ALA C C 1
ATOM 1636 O O . ALA C 3 63 ? 97.274 73.961 96.615 1.00 23.89 48 ALA C O 1
ATOM 1638 N N . PRO C 3 64 ? 98.192 74.654 98.533 1.00 24.21 49 PRO C N 1
ATOM 1639 C CA . PRO C 3 64 ? 99.132 75.498 97.784 1.00 24.21 49 PRO C CA 1
ATOM 1640 C C . PRO C 3 64 ? 100.161 74.712 96.994 1.00 24.21 49 PRO C C 1
ATOM 1641 O O . PRO C 3 64 ? 100.660 75.217 95.984 1.00 24.21 49 PRO C O 1
ATOM 1645 N N . VAL C 3 65 ? 100.502 73.498 97.422 1.00 24.31 50 VAL C N 1
ATOM 1646 C CA . VAL C 3 65 ? 101.507 72.712 96.718 1.00 24.31 50 VAL C CA 1
ATOM 1647 C C . VAL C 3 65 ? 100.932 72.142 95.433 1.00 24.31 50 VAL C C 1
ATOM 1648 O O . VAL C 3 65 ? 101.608 72.097 94.402 1.00 24.31 50 VAL C O 1
ATOM 1652 N N . TYR C 3 66 ? 99.677 71.695 95.473 1.00 23.10 51 TYR C N 1
ATOM 1653 C CA . TYR C 3 66 ? 99.032 71.149 94.286 1.00 23.10 51 TYR C CA 1
ATOM 1654 C C . TYR C 3 66 ? 98.844 72.217 93.215 1.00 23.10 51 TYR C C 1
ATOM 1655 O O . TYR C 3 66 ? 99.096 71.968 92.035 1.00 23.10 51 TYR C O 1
ATOM 1664 N N . LEU C 3 67 ? 98.416 73.414 93.610 1.00 23.07 52 LEU C N 1
ATOM 1665 C CA . LEU C 3 67 ? 98.091 74.456 92.646 1.00 23.07 52 LEU C CA 1
ATOM 1666 C C . LEU C 3 67 ? 99.341 75.086 92.043 1.00 23.07 52 LEU C C 1
ATOM 1667 O O . LEU C 3 67 ? 99.305 75.557 90.903 1.00 23.07 52 LEU C O 1
ATOM 1672 N N . THR C 3 68 ? 100.447 75.109 92.782 1.00 24.06 53 THR C N 1
ATOM 1673 C CA . THR C 3 68 ? 101.689 75.633 92.233 1.00 24.06 53 THR C CA 1
ATOM 1674 C C . THR C 3 68 ? 102.274 74.704 91.178 1.00 24.06 53 THR C C 1
ATOM 1675 O O . THR C 3 68 ? 102.898 75.172 90.224 1.00 24.06 53 THR C O 1
ATOM 1679 N N . ALA C 3 69 ? 102.090 73.393 91.328 1.00 23.66 54 ALA C N 1
ATOM 1680 C CA . ALA C 3 69 ? 102.628 72.463 90.347 1.00 23.66 54 ALA C CA 1
ATOM 1681 C C . ALA C 3 69 ? 101.814 72.463 89.065 1.00 23.66 54 ALA C C 1
ATOM 1682 O O . ALA C 3 69 ? 102.347 72.155 87.997 1.00 23.66 54 ALA C O 1
ATOM 1684 N N . VAL C 3 70 ? 100.528 72.794 89.145 1.00 23.72 55 VAL C N 1
ATOM 1685 C CA . VAL C 3 70 ? 99.720 72.882 87.937 1.00 23.72 55 VAL C CA 1
ATOM 1686 C C . VAL C 3 70 ? 100.058 74.149 87.166 1.00 23.72 55 VAL C C 1
ATOM 1687 O O . VAL C 3 70 ? 100.059 74.156 85.932 1.00 23.72 55 VAL C O 1
ATOM 1691 N N . LEU C 3 71 ? 100.359 75.238 87.874 1.00 24.29 56 LEU C N 1
ATOM 1692 C CA . LEU C 3 71 ? 100.682 76.490 87.201 1.00 24.29 56 LEU C CA 1
ATOM 1693 C C . LEU C 3 71 ? 101.999 76.394 86.445 1.00 24.29 56 LEU C C 1
ATOM 1694 O O . LEU C 3 71 ? 102.117 76.916 85.333 1.00 24.29 56 LEU C O 1
ATOM 1699 N N . GLU C 3 72 ? 102.995 75.725 87.025 1.00 27.24 57 GLU C N 1
ATOM 1700 C CA . GLU C 3 72 ? 104.290 75.596 86.368 1.00 27.24 57 GLU C CA 1
ATOM 1701 C C . GLU C 3 72 ? 104.232 74.659 85.172 1.00 27.24 57 GLU C C 1
ATOM 1702 O O . GLU C 3 72 ? 104.978 74.843 84.209 1.00 27.24 57 GLU C O 1
ATOM 1708 N N . TYR C 3 73 ? 103.363 73.651 85.214 1.00 26.56 58 TYR C N 1
ATOM 1709 C CA . TYR C 3 73 ? 103.198 72.762 84.072 1.00 26.56 58 TYR C CA 1
ATOM 1710 C C . TYR C 3 73 ? 102.591 73.491 82.879 1.00 26.56 58 TYR C C 1
ATOM 1711 O O . TYR C 3 73 ? 103.021 73.294 81.740 1.00 26.56 58 TYR C O 1
ATOM 1720 N N . LEU C 3 74 ? 101.583 74.328 83.117 1.00 26.45 59 LEU C N 1
ATOM 1721 C CA . LEU C 3 74 ? 100.947 75.049 82.024 1.00 26.45 59 LEU C CA 1
ATOM 1722 C C . LEU C 3 74 ? 101.857 76.120 81.451 1.00 26.45 59 LEU C C 1
ATOM 1723 O O . LEU C 3 74 ? 101.798 76.402 80.253 1.00 26.45 59 LEU C O 1
ATOM 1728 N N . ALA C 3 75 ? 102.687 76.740 82.283 1.00 27.43 60 ALA C N 1
ATOM 1729 C CA . ALA C 3 75 ? 103.635 77.719 81.773 1.00 27.43 60 ALA C CA 1
ATOM 1730 C C . ALA C 3 75 ? 104.719 77.052 80.942 1.00 27.43 60 ALA C C 1
ATOM 1731 O O . ALA C 3 75 ? 105.051 77.526 79.854 1.00 27.43 60 ALA C O 1
ATOM 1733 N N . ALA C 3 76 ? 105.276 75.945 81.432 1.00 28.86 61 ALA C N 1
ATOM 1734 C CA . ALA C 3 76 ? 106.317 75.248 80.687 1.00 28.86 61 ALA C CA 1
ATOM 1735 C C . ALA C 3 76 ? 105.802 74.712 79.364 1.00 28.86 61 ALA C C 1
ATOM 1736 O O . ALA C 3 76 ? 106.571 74.573 78.410 1.00 28.86 61 ALA C O 1
ATOM 1738 N N . GLU C 3 77 ? 104.512 74.408 79.285 1.00 30.76 62 GLU C N 1
ATOM 1739 C CA . GLU C 3 77 ? 103.955 73.825 78.075 1.00 30.76 62 GLU C CA 1
ATOM 1740 C C . GLU C 3 77 ? 103.763 74.880 76.996 1.00 30.76 62 GLU C C 1
ATOM 1741 O O . GLU C 3 77 ? 104.135 74.670 75.840 1.00 30.76 62 GLU C O 1
ATOM 1747 N N . ILE C 3 78 ? 103.183 76.023 77.361 1.00 30.52 63 ILE C N 1
ATOM 1748 C CA . ILE C 3 78 ? 102.978 77.105 76.410 1.00 30.52 63 ILE C CA 1
ATOM 1749 C C . ILE C 3 78 ? 104.296 77.743 76.000 1.00 30.52 63 ILE C C 1
ATOM 1750 O O . ILE C 3 78 ? 104.369 78.391 74.956 1.00 30.52 63 ILE C O 1
ATOM 1755 N N . LEU C 3 79 ? 105.347 77.557 76.791 1.00 32.32 64 LEU C N 1
ATOM 1756 C CA . LEU C 3 79 ? 106.660 78.113 76.503 1.00 32.32 64 LEU C CA 1
ATOM 1757 C C . LEU C 3 79 ? 107.473 77.235 75.568 1.00 32.32 64 LEU C C 1
ATOM 1758 O O . LEU C 3 79 ? 108.394 77.733 74.917 1.00 32.32 64 LEU C O 1
ATOM 1763 N N . GLU C 3 80 ? 107.171 75.940 75.511 1.00 35.05 65 GLU C N 1
ATOM 1764 C CA . GLU C 3 80 ? 107.863 75.037 74.604 1.00 35.05 65 GLU C CA 1
ATOM 1765 C C . GLU C 3 80 ? 107.297 75.119 73.197 1.00 35.05 65 GLU C C 1
ATOM 1766 O O . GLU C 3 80 ? 108.025 74.904 72.226 1.00 35.05 65 GLU C O 1
ATOM 1772 N N . LEU C 3 81 ? 106.014 75.439 73.066 1.00 34.19 66 LEU C N 1
ATOM 1773 C CA . LEU C 3 81 ? 105.410 75.570 71.749 1.00 34.19 66 LEU C CA 1
ATOM 1774 C C . LEU C 3 81 ? 105.791 76.888 71.093 1.00 34.19 66 LEU C C 1
ATOM 1775 O O . LEU C 3 81 ? 105.990 76.942 69.877 1.00 34.19 66 LEU C O 1
ATOM 1780 N N . ALA C 3 82 ? 105.893 77.957 71.877 1.00 35.53 67 ALA C N 1
ATOM 1781 C CA . ALA C 3 82 ? 106.295 79.257 71.364 1.00 35.53 67 ALA C CA 1
ATOM 1782 C C . ALA C 3 82 ? 107.784 79.347 71.080 1.00 35.53 67 ALA C C 1
ATOM 1783 O O . ALA C 3 82 ? 108.220 80.323 70.467 1.00 35.53 67 ALA C O 1
ATOM 1785 N N . GLY C 3 83 ? 108.570 78.373 71.513 1.00 37.74 68 GLY C N 1
ATOM 1786 C CA . GLY C 3 83 ? 109.984 78.364 71.217 1.00 37.74 68 GLY C CA 1
ATOM 1787 C C . GLY C 3 83 ? 110.246 77.659 69.909 1.00 37.74 68 GLY C C 1
ATOM 1788 O O . GLY C 3 83 ? 111.159 78.021 69.168 1.00 37.74 68 GLY C O 1
ATOM 1789 N N . ASN C 3 84 ? 109.445 76.634 69.624 1.00 38.73 69 ASN C N 1
ATOM 1790 C CA . ASN C 3 84 ? 109.513 75.982 68.324 1.00 38.73 69 ASN C CA 1
ATOM 1791 C C . ASN C 3 84 ? 109.138 76.949 67.218 1.00 38.73 69 ASN C C 1
ATOM 1792 O O . ASN C 3 84 ? 109.773 76.970 66.159 1.00 38.73 69 ASN C O 1
ATOM 1797 N N . ALA C 3 85 ? 108.095 77.749 67.443 1.00 39.56 70 ALA C N 1
ATOM 1798 C CA . ALA C 3 85 ? 107.659 78.716 66.445 1.00 39.56 70 ALA C CA 1
ATOM 1799 C C . ALA C 3 85 ? 108.766 79.702 66.115 1.00 39.56 70 ALA C C 1
ATOM 1800 O O . ALA C 3 85 ? 108.933 80.093 64.957 1.00 39.56 70 ALA C O 1
ATOM 1802 N N . ALA C 3 86 ? 109.536 80.112 67.118 1.00 41.84 71 ALA C N 1
ATOM 1803 C CA . ALA C 3 86 ? 110.646 81.019 66.874 1.00 41.84 71 ALA C CA 1
ATOM 1804 C C . ALA C 3 86 ? 111.822 80.309 66.222 1.00 41.84 71 ALA C C 1
ATOM 1805 O O . ALA C 3 86 ? 112.551 80.918 65.433 1.00 41.84 71 ALA C O 1
ATOM 1807 N N . ARG C 3 87 ? 112.032 79.035 66.534 1.00 42.21 72 ARG C N 1
ATOM 1808 C CA . ARG C 3 87 ? 113.197 78.331 66.025 1.00 42.21 72 ARG C CA 1
ATOM 1809 C C . ARG C 3 87 ? 112.984 77.772 64.628 1.00 42.21 72 ARG C C 1
ATOM 1810 O O . ARG C 3 87 ? 113.902 77.155 64.082 1.00 42.21 72 ARG C O 1
ATOM 1818 N N . ASP C 3 88 ? 111.812 77.981 64.036 1.00 46.33 73 ASP C N 1
ATOM 1819 C CA . ASP C 3 88 ? 111.604 77.719 62.618 1.00 46.33 73 ASP C CA 1
ATOM 1820 C C . ASP C 3 88 ? 111.977 78.920 61.762 1.00 46.33 73 ASP C C 1
ATOM 1821 O O . ASP C 3 88 ? 112.608 78.764 60.714 1.00 46.33 73 ASP C O 1
ATOM 1826 N N . ASN C 3 89 ? 111.607 80.119 62.194 1.00 49.33 74 ASN C N 1
ATOM 1827 C CA . ASN C 3 89 ? 111.984 81.343 61.507 1.00 49.33 74 ASN C CA 1
ATOM 1828 C C . ASN C 3 89 ? 113.440 81.721 61.727 1.00 49.33 74 ASN C C 1
ATOM 1829 O O . ASN C 3 89 ? 113.835 82.828 61.353 1.00 49.33 74 ASN C O 1
ATOM 1834 N N . LYS C 3 90 ? 114.236 80.832 62.316 1.00 49.89 75 LYS C N 1
ATOM 1835 C CA . LYS C 3 90 ? 115.621 81.126 62.668 1.00 49.89 75 LYS C CA 1
ATOM 1836 C C . LYS C 3 90 ? 115.723 82.416 63.472 1.00 49.89 75 LYS C C 1
ATOM 1837 O O . LYS C 3 90 ? 116.663 83.197 63.322 1.00 49.89 75 LYS C O 1
ATOM 1843 N N . LYS C 3 91 ? 114.741 82.637 64.334 1.00 51.96 76 LYS C N 1
ATOM 1844 C CA . LYS C 3 91 ? 114.759 83.739 65.280 1.00 51.96 76 LYS C CA 1
ATOM 1845 C C . LYS C 3 91 ? 115.306 83.261 66.614 1.00 51.96 76 LYS C C 1
ATOM 1846 O O . LYS C 3 91 ? 115.316 82.068 66.917 1.00 51.96 76 LYS C O 1
ATOM 1852 N N . THR C 3 92 ? 115.762 84.215 67.414 1.00 57.31 77 THR C N 1
ATOM 1853 C CA . THR C 3 92 ? 116.358 83.924 68.708 1.00 57.31 77 THR C CA 1
ATOM 1854 C C . THR C 3 92 ? 115.485 84.336 69.879 1.00 57.31 77 THR C C 1
ATOM 1855 O O . THR C 3 92 ? 115.464 83.640 70.891 1.00 57.31 77 THR C O 1
ATOM 1859 N N . ARG C 3 93 ? 114.747 85.428 69.753 1.00 54.30 78 ARG C N 1
ATOM 1860 C CA . ARG C 3 93 ? 113.943 85.977 70.830 1.00 54.30 78 ARG C CA 1
ATOM 1861 C C . ARG C 3 93 ? 112.468 85.790 70.500 1.00 54.30 78 ARG C C 1
ATOM 1862 O O . ARG C 3 93 ? 112.067 85.923 69.342 1.00 54.30 78 ARG C O 1
ATOM 1870 N N . ILE C 3 94 ? 111.665 85.471 71.514 1.00 39.79 79 ILE C N 1
ATOM 1871 C CA . ILE C 3 94 ? 110.237 85.208 71.343 1.00 39.79 79 ILE C CA 1
ATOM 1872 C C . ILE C 3 94 ? 109.478 86.526 71.359 1.00 39.79 79 ILE C C 1
ATOM 1873 O O . ILE C 3 94 ? 109.685 87.360 72.244 1.00 39.79 79 ILE C O 1
ATOM 1878 N N . ILE C 3 95 ? 108.584 86.707 70.395 1.00 34.17 80 ILE C N 1
ATOM 1879 C CA . ILE C 3 95 ? 107.798 87.931 70.258 1.00 34.17 80 ILE C CA 1
ATOM 1880 C C . ILE C 3 95 ? 106.326 87.547 70.310 1.00 34.17 80 ILE C C 1
ATOM 1881 O O . ILE C 3 95 ? 105.973 86.373 70.128 1.00 34.17 80 ILE C O 1
ATOM 1886 N N . PRO C 3 96 ? 105.434 88.512 70.565 1.00 31.52 81 PRO C N 1
ATOM 1887 C CA . PRO C 3 96 ? 104.011 88.173 70.725 1.00 31.52 81 PRO C CA 1
ATOM 1888 C C . PRO C 3 96 ? 103.390 87.433 69.557 1.00 31.52 81 PRO C C 1
ATOM 1889 O O . PRO C 3 96 ? 102.399 86.727 69.754 1.00 31.52 81 PRO C O 1
ATOM 1893 N N . ARG C 3 97 ? 103.924 87.578 68.346 1.00 33.08 82 ARG C N 1
ATOM 1894 C CA . ARG C 3 97 ? 103.394 86.831 67.212 1.00 33.08 82 ARG C CA 1
ATOM 1895 C C . ARG C 3 97 ? 103.607 85.334 67.380 1.00 33.08 82 ARG C C 1
ATOM 1896 O O . ARG C 3 97 ? 102.755 84.541 66.971 1.00 33.08 82 ARG C O 1
ATOM 1904 N N . HIS C 3 98 ? 104.723 84.930 67.990 1.00 33.84 83 HIS C N 1
ATOM 1905 C CA . HIS C 3 98 ? 104.999 83.509 68.172 1.00 33.84 83 HIS C CA 1
ATOM 1906 C C . HIS C 3 98 ? 104.052 82.874 69.176 1.00 33.84 83 HIS C C 1
ATOM 1907 O O . HIS C 3 98 ? 103.703 81.700 69.033 1.00 33.84 83 HIS C O 1
ATOM 1914 N N . LEU C 3 99 ? 103.627 83.624 70.192 1.00 31.39 84 LEU C N 1
ATOM 1915 C CA . LEU C 3 99 ? 102.667 83.096 71.151 1.00 31.39 84 LEU C CA 1
ATOM 1916 C C . LEU C 3 99 ? 101.306 82.859 70.515 1.00 31.39 84 LEU C C 1
ATOM 1917 O O . LEU C 3 99 ? 100.612 81.911 70.885 1.00 31.39 84 LEU C O 1
ATOM 1922 N N . GLN C 3 100 ? 100.905 83.705 69.568 1.00 32.81 85 GLN C N 1
ATOM 1923 C CA . GLN C 3 100 ? 99.611 83.534 68.917 1.00 32.81 85 GLN C CA 1
ATOM 1924 C C . GLN C 3 100 ? 99.585 82.290 68.040 1.00 32.81 85 GLN C C 1
ATOM 1925 O O . GLN C 3 100 ? 98.571 81.589 67.980 1.00 32.81 85 GLN C O 1
ATOM 1931 N N . LEU C 3 101 ? 100.682 82.003 67.345 1.00 33.14 86 LEU C N 1
ATOM 1932 C CA . LEU C 3 101 ? 100.700 80.859 66.443 1.00 33.14 86 LEU C CA 1
ATOM 1933 C C . LEU C 3 101 ? 100.630 79.550 67.210 1.00 33.14 86 LEU C C 1
ATOM 1934 O O . LEU C 3 101 ? 99.956 78.611 66.781 1.00 33.14 86 LEU C O 1
ATOM 1939 N N . ALA C 3 102 ? 101.319 79.469 68.345 1.00 33.05 87 ALA C N 1
ATOM 1940 C CA . ALA C 3 102 ? 101.328 78.240 69.127 1.00 33.05 87 ALA C CA 1
ATOM 1941 C C . ALA C 3 102 ? 99.953 77.923 69.697 1.00 33.05 87 ALA C C 1
ATOM 1942 O O . ALA C 3 102 ? 99.565 76.755 69.776 1.00 33.05 87 ALA C O 1
ATOM 1944 N N . ILE C 3 103 ? 99.204 78.943 70.107 1.00 32.78 88 ILE C N 1
ATOM 1945 C CA . ILE C 3 103 ? 97.929 78.704 70.768 1.00 32.78 88 ILE C CA 1
ATOM 1946 C C . ILE C 3 103 ? 96.851 78.327 69.762 1.00 32.78 88 ILE C C 1
ATOM 1947 O O . ILE C 3 103 ? 96.083 77.389 69.985 1.00 32.78 88 ILE C O 1
ATOM 1952 N N . ARG C 3 104 ? 96.772 79.043 68.641 1.00 33.78 89 ARG C N 1
ATOM 1953 C CA . ARG C 3 104 ? 95.738 78.757 67.656 1.00 33.78 89 ARG C CA 1
ATOM 1954 C C . ARG C 3 104 ? 96.008 77.479 66.880 1.00 33.78 89 ARG C C 1
ATOM 1955 O O . ARG C 3 104 ? 95.099 76.968 66.222 1.00 33.78 89 ARG C O 1
ATOM 1963 N N . ASN C 3 105 ? 97.225 76.956 66.927 1.00 34.59 90 ASN C N 1
ATOM 1964 C CA . ASN C 3 105 ? 97.570 75.731 66.222 1.00 34.59 90 ASN C CA 1
ATOM 1965 C C . ASN C 3 105 ? 97.434 74.493 67.090 1.00 34.59 90 ASN C C 1
ATOM 1966 O O . ASN C 3 105 ? 97.709 73.389 66.615 1.00 34.59 90 ASN C O 1
ATOM 1971 N N . ASP C 3 106 ? 97.022 74.645 68.340 1.00 36.43 91 ASP C N 1
ATOM 1972 C CA . ASP C 3 106 ? 96.922 73.542 69.281 1.00 36.43 91 ASP C CA 1
ATOM 1973 C C . ASP C 3 106 ? 95.482 73.387 69.736 1.00 36.43 91 ASP C C 1
ATOM 1974 O O . ASP C 3 106 ? 94.826 74.368 70.083 1.00 36.43 91 ASP C O 1
ATOM 1979 N N . ASP C 3 107 ? 94.999 72.146 69.750 1.00 37.78 92 ASP C N 1
ATOM 1980 C CA . ASP C 3 107 ? 93.580 71.912 69.987 1.00 37.78 92 ASP C CA 1
ATOM 1981 C C . ASP C 3 107 ? 93.194 72.200 71.431 1.00 37.78 92 ASP C C 1
ATOM 1982 O O . ASP C 3 107 ? 92.141 72.791 71.689 1.00 37.78 92 ASP C O 1
ATOM 1987 N N . GLU C 3 108 ? 94.027 71.793 72.386 1.00 34.95 93 GLU C N 1
ATOM 1988 C CA . GLU C 3 108 ? 93.672 71.952 73.790 1.00 34.95 93 GLU C CA 1
ATOM 1989 C C . GLU C 3 108 ? 93.865 73.382 74.267 1.00 34.95 93 GLU C C 1
ATOM 1990 O O . GLU C 3 108 ? 93.086 73.871 75.088 1.00 34.95 93 GLU C O 1
ATOM 1996 N N . LEU C 3 109 ? 94.898 74.065 73.779 1.00 33.23 94 LEU C N 1
ATOM 1997 C CA . LEU C 3 109 ? 95.109 75.451 74.170 1.00 33.23 94 LEU C CA 1
ATOM 1998 C C . LEU C 3 109 ? 94.130 76.394 73.490 1.00 33.23 94 LEU C C 1
ATOM 1999 O O . LEU C 3 109 ? 93.778 77.428 74.061 1.00 33.23 94 LEU C O 1
ATOM 2004 N N . ASN C 3 110 ? 93.684 76.062 72.280 1.00 32.60 95 ASN C N 1
ATOM 2005 C CA . ASN C 3 110 ? 92.751 76.925 71.569 1.00 32.60 95 ASN C CA 1
ATOM 2006 C C . ASN C 3 110 ? 91.389 76.949 72.238 1.00 32.60 95 ASN C C 1
ATOM 2007 O O . ASN C 3 110 ? 90.700 77.972 72.198 1.00 32.60 95 ASN C O 1
ATOM 2012 N N . LYS C 3 111 ? 90.980 75.840 72.848 1.00 31.56 96 LYS C N 1
ATOM 2013 C CA . LYS C 3 111 ? 89.679 75.789 73.496 1.00 31.56 96 LYS C CA 1
ATOM 2014 C C . LYS C 3 111 ? 89.713 76.391 74.889 1.00 31.56 96 LYS C C 1
ATOM 2015 O O . LYS C 3 111 ? 88.714 76.961 75.336 1.00 31.56 96 LYS C O 1
ATOM 2021 N N . LEU C 3 112 ? 90.843 76.282 75.584 1.00 29.04 97 LEU C N 1
ATOM 2022 C CA . LEU C 3 112 ? 90.966 76.912 76.892 1.00 29.04 97 LEU C CA 1
ATOM 2023 C C . LEU C 3 112 ? 91.000 78.426 76.771 1.00 29.04 97 LEU C C 1
ATOM 2024 O O . LEU C 3 112 ? 90.366 79.131 77.558 1.00 29.04 97 LEU C O 1
ATOM 2029 N N . LEU C 3 113 ? 91.728 78.942 75.787 1.00 28.61 98 LEU C N 1
ATOM 2030 C CA . LEU C 3 113 ? 91.897 80.377 75.584 1.00 28.61 98 LEU C CA 1
ATOM 2031 C C . LEU C 3 113 ? 91.059 80.891 74.429 1.00 28.61 98 LEU C C 1
ATOM 2032 O O . LEU C 3 113 ? 91.499 81.760 73.681 1.00 28.61 98 LEU C O 1
ATOM 2037 N N . GLY C 3 114 ? 89.847 80.365 74.266 1.00 28.82 99 GLY C N 1
ATOM 2038 C CA . GLY C 3 114 ? 88.991 80.711 73.150 1.00 28.82 99 GLY C CA 1
ATOM 2039 C C . GLY C 3 114 ? 88.329 82.065 73.228 1.00 28.82 99 GLY C C 1
ATOM 2040 O O . GLY C 3 114 ? 87.790 82.525 72.221 1.00 28.82 99 GLY C O 1
ATOM 2041 N N . ASN C 3 115 ? 88.355 82.716 74.387 1.00 27.23 100 ASN C N 1
ATOM 2042 C CA . ASN C 3 115 ? 87.769 84.039 74.557 1.00 27.23 100 ASN C CA 1
ATOM 2043 C C . ASN C 3 115 ? 88.823 85.092 74.874 1.00 27.23 100 ASN C C 1
ATOM 2044 O O . ASN C 3 115 ? 88.533 86.068 75.561 1.00 27.23 100 ASN C O 1
ATOM 2049 N N . VAL C 3 116 ? 90.046 84.924 74.381 1.00 26.47 101 VAL C N 1
ATOM 2050 C CA . VAL C 3 116 ? 91.161 85.785 74.754 1.00 26.47 101 VAL C CA 1
ATOM 2051 C C . VAL C 3 116 ? 91.763 86.409 73.503 1.00 26.47 101 VAL C C 1
ATOM 2052 O O . VAL C 3 116 ? 91.837 85.765 72.453 1.00 26.47 101 VAL C O 1
ATOM 2056 N N . THR C 3 117 ? 92.184 87.666 73.620 1.00 25.29 102 THR C N 1
ATOM 2057 C CA . THR C 3 117 ? 92.865 88.401 72.561 1.00 25.29 102 THR C CA 1
ATOM 2058 C C . THR C 3 117 ? 94.315 88.646 72.958 1.00 25.29 102 THR C C 1
ATOM 2059 O O . THR C 3 117 ? 94.583 89.145 74.051 1.00 25.29 102 THR C O 1
ATOM 2063 N N . ILE C 3 118 ? 95.243 88.306 72.067 1.00 27.16 103 ILE C N 1
ATOM 2064 C CA . ILE C 3 118 ? 96.670 88.543 72.270 1.00 27.16 103 ILE C CA 1
ATOM 2065 C C . ILE C 3 118 ? 97.058 89.832 71.559 1.00 27.16 103 ILE C C 1
ATOM 2066 O O . ILE C 3 118 ? 96.786 89.994 70.366 1.00 27.16 103 ILE C O 1
ATOM 2071 N N . ALA C 3 119 ? 97.698 90.743 72.285 1.00 29.31 104 ALA C N 1
ATOM 2072 C CA . ALA C 3 119 ? 98.058 92.040 71.725 1.00 29.31 104 ALA C CA 1
ATOM 2073 C C . ALA C 3 119 ? 99.220 91.912 70.751 1.00 29.31 104 ALA C C 1
ATOM 2074 O O . ALA C 3 119 ? 100.241 91.300 71.067 1.00 29.31 104 ALA C O 1
ATOM 2076 N N . GLN C 3 120 ? 99.068 92.516 69.572 1.00 32.28 105 GLN C N 1
ATOM 2077 C CA . GLN C 3 120 ? 100.053 92.444 68.493 1.00 32.28 105 GLN C CA 1
ATOM 2078 C C . GLN C 3 120 ? 100.299 91.016 68.036 1.00 32.28 105 GLN C C 1
ATOM 2079 O O . GLN C 3 120 ? 101.408 90.674 67.630 1.00 32.28 105 GLN C O 1
ATOM 2085 N N . GLY C 3 121 ? 99.274 90.177 68.094 1.00 31.87 106 GLY C N 1
ATOM 2086 C CA . GLY C 3 121 ? 99.408 88.794 67.697 1.00 31.87 106 GLY C CA 1
ATOM 2087 C C . GLY C 3 121 ? 99.130 88.561 66.230 1.00 31.87 106 GLY C C 1
ATOM 2088 O O . GLY C 3 121 ? 99.913 87.907 65.545 1.00 31.87 106 GLY C O 1
ATOM 2089 N N . GLY C 3 122 ? 98.024 89.093 65.735 1.00 33.06 107 GLY C N 1
ATOM 2090 C CA . GLY C 3 122 ? 97.612 88.870 64.371 1.00 33.06 107 GLY C CA 1
ATOM 2091 C C . GLY C 3 122 ? 96.580 87.768 64.253 1.00 33.06 107 GLY C C 1
ATOM 2092 O O . GLY C 3 122 ? 95.839 87.457 65.186 1.00 33.06 107 GLY C O 1
ATOM 2093 N N . VAL C 3 123 ? 96.539 87.166 63.067 1.00 34.81 108 VAL C N 1
ATOM 2094 C CA . VAL C 3 123 ? 95.624 86.081 62.755 1.00 34.81 108 VAL C CA 1
ATOM 2095 C C . VAL C 3 123 ? 96.426 84.921 62.174 1.00 34.81 108 VAL C C 1
ATOM 2096 O O . VAL C 3 123 ? 97.633 85.019 61.974 1.00 34.81 108 VAL C O 1
ATOM 2100 N N . LEU C 3 124 ? 95.741 83.816 61.920 1.00 36.73 109 LEU C N 1
ATOM 2101 C CA . LEU C 3 124 ? 96.320 82.688 61.195 1.00 36.73 109 LEU C CA 1
ATOM 2102 C C . LEU C 3 124 ? 96.054 82.831 59.706 1.00 36.73 109 LEU C C 1
ATOM 2103 O O . LEU C 3 124 ? 94.928 83.153 59.317 1.00 36.73 109 LEU C O 1
ATOM 2108 N N . PRO C 3 125 ? 97.052 82.610 58.855 1.00 38.52 110 PRO C N 1
ATOM 2109 C CA . PRO C 3 125 ? 96.821 82.696 57.408 1.00 38.52 110 PRO C CA 1
ATOM 2110 C C . PRO C 3 125 ? 95.815 81.658 56.932 1.00 38.52 110 PRO C C 1
ATOM 2111 O O . PRO C 3 125 ? 95.915 80.475 57.257 1.00 38.52 110 PRO C O 1
ATOM 2115 N N . ASN C 3 126 ? 94.841 82.117 56.147 1.00 42.01 111 ASN C N 1
ATOM 2116 C CA . ASN C 3 126 ? 93.733 81.279 55.704 1.00 42.01 111 ASN C CA 1
ATOM 2117 C C . ASN C 3 126 ? 93.014 81.964 54.554 1.00 42.01 111 ASN C C 1
ATOM 2118 O O . ASN C 3 126 ? 92.586 83.111 54.693 1.00 42.01 111 ASN C O 1
ATOM 2123 N N . ILE C 3 127 ? 92.860 81.265 53.435 1.00 42.53 112 ILE C N 1
ATOM 2124 C CA . ILE C 3 127 ? 92.081 81.765 52.305 1.00 42.53 112 ILE C CA 1
ATOM 2125 C C . ILE C 3 127 ? 91.080 80.684 51.914 1.00 42.53 112 ILE C C 1
ATOM 2126 O O . ILE C 3 127 ? 91.469 79.628 51.402 1.00 42.53 112 ILE C O 1
ATOM 2131 N N . HIS C 3 128 ? 89.802 80.943 52.157 1.00 42.16 113 HIS C N 1
ATOM 2132 C CA . HIS C 3 128 ? 88.732 80.011 51.817 1.00 42.16 113 HIS C CA 1
ATOM 2133 C C . HIS C 3 128 ? 88.645 79.802 50.312 1.00 42.16 113 HIS C C 1
ATOM 2134 O O . HIS C 3 128 ? 87.767 80.357 49.652 1.00 42.16 113 HIS C O 1
ATOM 2141 N N . ARG D 4 49 ? 112.128 108.949 100.191 1.00 70.33 34 ARG D N 1
ATOM 2142 C CA . ARG D 4 49 ? 111.020 108.841 99.252 1.00 70.33 34 ARG D CA 1
ATOM 2143 C C . ARG D 4 49 ? 111.220 107.648 98.317 1.00 70.33 34 ARG D C 1
ATOM 2144 O O . ARG D 4 49 ? 112.005 107.714 97.373 1.00 70.33 34 ARG D O 1
ATOM 2152 N N . THR D 4 50 ? 110.505 106.560 98.584 1.00 69.18 35 THR D N 1
ATOM 2153 C CA . THR D 4 50 ? 110.620 105.329 97.817 1.00 69.18 35 THR D CA 1
ATOM 2154 C C . THR D 4 50 ? 109.271 104.958 97.212 1.00 69.18 35 THR D C 1
ATOM 2155 O O . THR D 4 50 ? 108.225 105.506 97.570 1.00 69.18 35 THR D O 1
ATOM 2159 N N . LYS D 4 51 ? 109.307 104.007 96.286 1.00 68.50 36 LYS D N 1
ATOM 2160 C CA . LYS D 4 51 ? 108.124 103.561 95.568 1.00 68.50 36 LYS D CA 1
ATOM 2161 C C . LYS D 4 51 ? 107.609 102.245 96.142 1.00 68.50 36 LYS D C 1
ATOM 2162 O O . LYS D 4 51 ? 108.256 101.594 96.966 1.00 68.50 36 LYS D O 1
ATOM 2168 N N . ALA D 4 52 ? 106.425 101.848 95.681 1.00 65.66 37 ALA D N 1
ATOM 2169 C CA . ALA D 4 52 ? 105.887 100.543 96.027 1.00 65.66 37 ALA D CA 1
ATOM 2170 C C . ALA D 4 52 ? 106.463 99.470 95.110 1.00 65.66 37 ALA D C 1
ATOM 2171 O O . ALA D 4 52 ? 106.783 99.722 93.945 1.00 65.66 37 ALA D O 1
ATOM 2173 N N . ARG D 4 53 ? 106.592 98.261 95.648 1.00 63.76 38 ARG D N 1
ATOM 2174 C CA . ARG D 4 53 ? 107.185 97.143 94.928 1.00 63.76 38 ARG D CA 1
ATOM 2175 C C . ARG D 4 53 ? 106.097 96.284 94.302 1.00 63.76 38 ARG D C 1
ATOM 2176 O O . ARG D 4 53 ? 105.135 95.903 94.976 1.00 63.76 38 ARG D O 1
ATOM 2184 N N . LYS D 4 54 ? 106.258 95.975 93.020 1.00 56.73 39 LYS D N 1
ATOM 2185 C CA . LYS D 4 54 ? 105.295 95.184 92.271 1.00 56.73 39 LYS D CA 1
ATOM 2186 C C . LYS D 4 54 ? 105.777 93.747 92.159 1.00 56.73 39 LYS D C 1
ATOM 2187 O O . LYS D 4 54 ? 106.946 93.498 91.859 1.00 56.73 39 LYS D O 1
ATOM 2193 N N . GLU D 4 55 ? 104.872 92.805 92.389 1.00 43.99 40 GLU D N 1
ATOM 2194 C CA . GLU D 4 55 ? 105.183 91.386 92.312 1.00 43.99 40 GLU D CA 1
ATOM 2195 C C . GLU D 4 55 ? 104.726 90.831 90.974 1.00 43.99 40 GLU D C 1
ATOM 2196 O O . GLU D 4 55 ? 103.604 91.099 90.534 1.00 43.99 40 GLU D O 1
ATOM 2202 N N . THR D 4 56 ? 105.594 90.055 90.333 1.00 36.78 41 THR D N 1
ATOM 2203 C CA . THR D 4 56 ? 105.248 89.365 89.099 1.00 36.78 41 THR D CA 1
ATOM 2204 C C . THR D 4 56 ? 105.702 87.916 89.159 1.00 36.78 41 THR D C 1
ATOM 2205 O O . THR D 4 56 ? 106.127 87.438 90.213 1.00 36.78 41 THR D O 1
ATOM 2209 N N . TYR D 4 57 ? 105.596 87.205 88.040 1.00 31.75 42 TYR D N 1
ATOM 2210 C CA . TYR D 4 57 ? 106.125 85.858 87.906 1.00 31.75 42 TYR D CA 1
ATOM 2211 C C . TYR D 4 57 ? 107.327 85.809 86.979 1.00 31.75 42 TYR D C 1
ATOM 2212 O O . TYR D 4 57 ? 107.726 84.726 86.553 1.00 31.75 42 TYR D O 1
ATOM 2221 N N . SER D 4 58 ? 107.919 86.960 86.671 1.00 33.74 43 SER D N 1
ATOM 2222 C CA . SER D 4 58 ? 108.943 87.030 85.637 1.00 33.74 43 SER D CA 1
ATOM 2223 C C . SER D 4 58 ? 110.220 86.325 86.062 1.00 33.74 43 SER D C 1
ATOM 2224 O O . SER D 4 58 ? 110.918 85.739 85.231 1.00 33.74 43 SER D O 1
ATOM 2227 N N . SER D 4 59 ? 110.550 86.388 87.350 1.00 34.85 44 SER D N 1
ATOM 2228 C CA . SER D 4 59 ? 111.743 85.721 87.857 1.00 34.85 44 SER D CA 1
ATOM 2229 C C . SER D 4 59 ? 111.714 84.223 87.596 1.00 34.85 44 SER D C 1
ATOM 2230 O O . SER D 4 59 ? 112.760 83.616 87.361 1.00 34.85 44 SER D O 1
ATOM 2233 N N . TYR D 4 60 ? 110.533 83.616 87.628 1.00 33.75 45 TYR D N 1
ATOM 2234 C CA . TYR D 4 60 ? 110.382 82.173 87.535 1.00 33.75 45 TYR D CA 1
ATOM 2235 C C . TYR D 4 60 ? 110.071 81.700 86.127 1.00 33.75 45 TYR D C 1
ATOM 2236 O O . TYR D 4 60 ? 110.548 80.641 85.721 1.00 33.75 45 TYR D O 1
ATOM 2245 N N . ILE D 4 61 ? 109.278 82.462 85.373 1.00 33.76 46 ILE D N 1
ATOM 2246 C CA . ILE D 4 61 ? 109.059 82.153 83.965 1.00 33.76 46 ILE D CA 1
ATOM 2247 C C . ILE D 4 61 ? 110.378 82.122 83.215 1.00 33.76 46 ILE D C 1
ATOM 2248 O O . ILE D 4 61 ? 110.561 81.318 82.296 1.00 33.76 46 ILE D O 1
ATOM 2253 N N . TYR D 4 62 ? 111.326 82.965 83.609 1.00 39.52 47 TYR D N 1
ATOM 2254 C CA . TYR D 4 62 ? 112.618 83.004 82.949 1.00 39.52 47 TYR D CA 1
ATOM 2255 C C . TYR D 4 62 ? 113.521 81.840 83.334 1.00 39.52 47 TYR D C 1
ATOM 2256 O O . TYR D 4 62 ? 114.429 81.504 82.570 1.00 39.52 47 TYR D O 1
ATOM 2265 N N . LYS D 4 63 ? 113.300 81.218 84.490 1.00 37.81 48 LYS D N 1
ATOM 2266 C CA . LYS D 4 63 ? 114.088 80.051 84.870 1.00 37.81 48 LYS D CA 1
ATOM 2267 C C . LYS D 4 63 ? 113.596 78.792 84.174 1.00 37.81 48 LYS D C 1
ATOM 2268 O O . LYS D 4 63 ? 114.401 77.956 83.761 1.00 37.81 48 LYS D O 1
ATOM 2274 N N . VAL D 4 64 ? 112.277 78.629 84.059 1.00 36.85 49 VAL D N 1
ATOM 2275 C CA . VAL D 4 64 ? 111.712 77.489 83.356 1.00 36.85 49 VAL D CA 1
ATOM 2276 C C . VAL D 4 64 ? 112.091 77.508 81.883 1.00 36.85 49 VAL D C 1
ATOM 2277 O O . VAL D 4 64 ? 112.114 76.460 81.235 1.00 36.85 49 VAL D O 1
ATOM 2281 N N . LEU D 4 65 ? 112.417 78.679 81.338 1.00 38.69 50 LEU D N 1
ATOM 2282 C CA . LEU D 4 65 ? 112.834 78.762 79.943 1.00 38.69 50 LEU D CA 1
ATOM 2283 C C . LEU D 4 65 ? 114.308 78.415 79.783 1.00 38.69 50 LEU D C 1
ATOM 2284 O O . LEU D 4 65 ? 114.671 77.609 78.922 1.00 38.69 50 LEU D O 1
ATOM 2289 N N . LYS D 4 66 ? 115.172 79.003 80.607 1.00 41.19 51 LYS D N 1
ATOM 2290 C CA . LYS D 4 66 ? 116.598 78.707 80.541 1.00 41.19 51 LYS D CA 1
ATOM 2291 C C . LYS D 4 66 ? 116.931 77.288 80.960 1.00 41.19 51 LYS D C 1
ATOM 2292 O O . LYS D 4 66 ? 118.111 76.930 80.988 1.00 41.19 51 LYS D O 1
ATOM 2298 N N . GLN D 4 67 ? 115.927 76.478 81.283 1.00 43.65 52 GLN D N 1
ATOM 2299 C CA . GLN D 4 67 ? 116.127 75.127 81.785 1.00 43.65 52 GLN D CA 1
ATOM 2300 C C . GLN D 4 67 ? 116.221 74.113 80.655 1.00 43.65 52 GLN D C 1
ATOM 2301 O O . GLN D 4 67 ? 117.102 73.251 80.660 1.00 43.65 52 GLN D O 1
ATOM 2307 N N . THR D 4 68 ? 115.323 74.202 79.683 1.00 43.91 53 THR D N 1
ATOM 2308 C CA . THR D 4 68 ? 115.354 73.276 78.564 1.00 43.91 53 THR D CA 1
ATOM 2309 C C . THR D 4 68 ? 116.122 73.828 77.374 1.00 43.91 53 THR D C 1
ATOM 2310 O O . THR D 4 68 ? 116.904 73.104 76.753 1.00 43.91 53 THR D O 1
ATOM 2314 N N . HIS D 4 69 ? 115.923 75.100 77.047 1.00 43.29 54 HIS D N 1
ATOM 2315 C CA . HIS D 4 69 ? 116.574 75.727 75.900 1.00 43.29 54 HIS D CA 1
ATOM 2316 C C . HIS D 4 69 ? 117.278 76.993 76.368 1.00 43.29 54 HIS D C 1
ATOM 2317 O O . HIS D 4 69 ? 116.645 78.056 76.476 1.00 43.29 54 HIS D O 1
ATOM 2324 N N . PRO D 4 70 ? 118.579 76.923 76.652 1.00 44.39 55 PRO D N 1
ATOM 2325 C CA . PRO D 4 70 ? 119.283 78.058 77.259 1.00 44.39 55 PRO D CA 1
ATOM 2326 C C . PRO D 4 70 ? 119.674 79.163 76.292 1.00 44.39 55 PRO D C 1
ATOM 2327 O O . PRO D 4 70 ? 120.195 80.188 76.741 1.00 44.39 55 PRO D O 1
ATOM 2331 N N . ASP D 4 71 ? 119.449 78.998 74.991 1.00 47.19 56 ASP D N 1
ATOM 2332 C CA . ASP D 4 71 ? 119.853 79.995 74.013 1.00 47.19 56 ASP D CA 1
ATOM 2333 C C . ASP D 4 71 ? 118.703 80.845 73.497 1.00 47.19 56 ASP D C 1
ATOM 2334 O O . ASP D 4 71 ? 118.948 81.808 72.766 1.00 47.19 56 ASP D O 1
ATOM 2339 N N . THR D 4 72 ? 117.468 80.520 73.852 1.00 45.84 57 THR D N 1
ATOM 2340 C CA . THR D 4 72 ? 116.315 81.292 73.427 1.00 45.84 57 THR D CA 1
ATOM 2341 C C . THR D 4 72 ? 116.073 82.423 74.416 1.00 45.84 57 THR D C 1
ATOM 2342 O O . THR D 4 72 ? 116.374 82.302 75.604 1.00 45.84 57 THR D O 1
ATOM 2346 N N . GLY D 4 73 ? 115.547 83.535 73.913 1.00 45.04 58 GLY D N 1
ATOM 2347 C CA . GLY D 4 73 ? 115.227 84.672 74.753 1.00 45.04 58 GLY D CA 1
ATOM 2348 C C . GLY D 4 73 ? 113.750 85.000 74.750 1.00 45.04 58 GLY D C 1
ATOM 2349 O O . GLY D 4 73 ? 112.943 84.235 74.225 1.00 45.04 58 GLY D O 1
ATOM 2350 N N . ILE D 4 74 ? 113.379 86.131 75.340 1.00 42.87 59 ILE D N 1
ATOM 2351 C CA . ILE D 4 74 ? 111.986 86.559 75.373 1.00 42.87 59 ILE D CA 1
ATOM 2352 C C . ILE D 4 74 ? 111.966 88.073 75.526 1.00 42.87 59 ILE D C 1
ATOM 2353 O O . ILE D 4 74 ? 112.833 88.654 76.181 1.00 42.87 59 ILE D O 1
ATOM 2358 N N . SER D 4 75 ? 110.983 88.712 74.901 1.00 40.86 60 SER D N 1
ATOM 2359 C CA . SER D 4 75 ? 110.903 90.164 74.901 1.00 40.86 60 SER D CA 1
ATOM 2360 C C . SER D 4 75 ? 109.983 90.662 76.007 1.00 40.86 60 SER D C 1
ATOM 2361 O O . SER D 4 75 ? 109.169 89.921 76.554 1.00 40.86 60 SER D O 1
ATOM 2364 N N . GLN D 4 76 ? 110.120 91.949 76.320 1.00 40.86 61 GLN D N 1
ATOM 2365 C CA . GLN D 4 76 ? 109.394 92.539 77.439 1.00 40.86 61 GLN D CA 1
ATOM 2366 C C . GLN D 4 76 ? 107.886 92.541 77.213 1.00 40.86 61 GLN D C 1
ATOM 2367 O O . GLN D 4 76 ? 107.119 92.519 78.180 1.00 40.86 61 GLN D O 1
ATOM 2373 N N . LYS D 4 77 ? 107.441 92.574 75.960 1.00 34.67 62 LYS D N 1
ATOM 2374 C CA . LYS D 4 77 ? 106.014 92.514 75.679 1.00 34.67 62 LYS D CA 1
ATOM 2375 C C . LYS D 4 77 ? 105.483 91.094 75.763 1.00 34.67 62 LYS D C 1
ATOM 2376 O O . LYS D 4 77 ? 104.300 90.893 76.045 1.00 34.67 62 LYS D O 1
ATOM 2382 N N . SER D 4 78 ? 106.337 90.102 75.531 1.00 33.41 63 SER D N 1
ATOM 2383 C CA . SER D 4 78 ? 105.936 88.711 75.671 1.00 33.41 63 SER D CA 1
ATOM 2384 C C . SER D 4 78 ? 105.864 88.294 77.129 1.00 33.41 63 SER D C 1
ATOM 2385 O O . SER D 4 78 ? 105.017 87.476 77.493 1.00 33.41 63 SER D O 1
ATOM 2388 N N . MET D 4 79 ? 106.752 88.832 77.964 1.00 32.64 64 MET D N 1
ATOM 2389 C CA . MET D 4 79 ? 106.727 88.537 79.389 1.00 32.64 64 MET D CA 1
ATOM 2390 C C . MET D 4 79 ? 105.502 89.137 80.062 1.00 32.64 64 MET D C 1
ATOM 2391 O O . MET D 4 79 ? 104.977 88.560 81.016 1.00 32.64 64 MET D O 1
ATOM 2396 N N . SER D 4 80 ? 105.034 90.286 79.584 1.00 29.83 65 SER D N 1
ATOM 2397 C CA . SER D 4 80 ? 103.814 90.871 80.123 1.00 29.83 65 SER D CA 1
ATOM 2398 C C . SER D 4 80 ? 102.599 90.014 79.800 1.00 29.83 65 SER D C 1
ATOM 2399 O O . SER D 4 80 ? 101.679 89.903 80.612 1.00 29.83 65 SER D O 1
ATOM 2402 N N . ILE D 4 81 ? 102.575 89.411 78.615 1.00 28.19 66 ILE D N 1
ATOM 2403 C CA . ILE D 4 81 ? 101.458 88.560 78.227 1.00 28.19 66 ILE D CA 1
ATOM 2404 C C . ILE D 4 81 ? 101.412 87.307 79.089 1.00 28.19 66 ILE D C 1
ATOM 2405 O O . ILE D 4 81 ? 100.336 86.850 79.484 1.00 28.19 66 ILE D O 1
ATOM 2410 N N . LEU D 4 82 ? 102.574 86.736 79.403 1.00 27.59 67 LEU D N 1
ATOM 2411 C CA . LEU D 4 82 ? 102.622 85.504 80.178 1.00 27.59 67 LEU D CA 1
ATOM 2412 C C . LEU D 4 82 ? 102.259 85.708 81.642 1.00 27.59 67 LEU D C 1
ATOM 2413 O O . LEU D 4 82 ? 101.842 84.752 82.296 1.00 27.59 67 LEU D O 1
ATOM 2418 N N . ASN D 4 83 ? 102.420 86.916 82.179 1.00 27.38 68 ASN D N 1
ATOM 2419 C CA . ASN D 4 83 ? 101.926 87.189 83.523 1.00 27.38 68 ASN D CA 1
ATOM 2420 C C . ASN D 4 83 ? 100.409 87.231 83.564 1.00 27.38 68 ASN D C 1
ATOM 2421 O O . ASN D 4 83 ? 99.803 86.802 84.549 1.00 27.38 68 ASN D O 1
ATOM 2426 N N . SER D 4 84 ? 99.776 87.757 82.520 1.00 25.52 69 SER D N 1
ATOM 2427 C CA . SER D 4 84 ? 98.322 87.764 82.490 1.00 25.52 69 SER D CA 1
ATOM 2428 C C . SER D 4 84 ? 97.761 86.359 82.350 1.00 25.52 69 SER D C 1
ATOM 2429 O O . SER D 4 84 ? 96.649 86.092 82.810 1.00 25.52 69 SER D O 1
ATOM 2432 N N . PHE D 4 85 ? 98.515 85.454 81.729 1.00 24.67 70 PHE D N 1
ATOM 2433 C CA . PHE D 4 85 ? 98.068 84.074 81.590 1.00 24.67 70 PHE D CA 1
ATOM 2434 C C . PHE D 4 85 ? 98.109 83.340 82.921 1.00 24.67 70 PHE D C 1
ATOM 2435 O O . PHE D 4 85 ? 97.187 82.587 83.246 1.00 24.67 70 PHE D O 1
ATOM 2443 N N . VAL D 4 86 ? 99.164 83.547 83.708 1.00 24.81 71 VAL D N 1
ATOM 2444 C CA . VAL D 4 86 ? 99.270 82.863 84.989 1.00 24.81 71 VAL D CA 1
ATOM 2445 C C . VAL D 4 86 ? 98.265 83.419 85.990 1.00 24.81 71 VAL D C 1
ATOM 2446 O O . VAL D 4 86 ? 97.725 82.672 86.811 1.00 24.81 71 VAL D O 1
ATOM 2450 N N . ASN D 4 87 ? 97.975 84.719 85.934 1.00 24.34 72 ASN D N 1
ATOM 2451 C CA . ASN D 4 87 ? 97.005 85.293 86.859 1.00 24.34 72 ASN D CA 1
ATOM 2452 C C . ASN D 4 87 ? 95.578 84.920 86.493 1.00 24.34 72 ASN D C 1
ATOM 2453 O O . ASN D 4 87 ? 94.704 84.900 87.360 1.00 24.34 72 ASN D O 1
ATOM 2458 N N . ASP D 4 88 ? 95.318 84.646 85.222 1.00 24.22 73 ASP D N 1
ATOM 2459 C CA . ASP D 4 88 ? 93.977 84.286 84.788 1.00 24.22 73 ASP D CA 1
ATOM 2460 C C . ASP D 4 88 ? 93.640 82.846 85.153 1.00 24.22 73 ASP D C 1
ATOM 2461 O O . ASP D 4 88 ? 92.526 82.560 85.596 1.00 24.22 73 ASP D O 1
ATOM 2466 N N . ILE D 4 89 ? 94.587 81.926 84.985 1.00 23.45 74 ILE D N 1
ATOM 2467 C CA . ILE D 4 89 ? 94.321 80.543 85.348 1.00 23.45 74 ILE D CA 1
ATOM 2468 C C . ILE D 4 89 ? 94.261 80.391 86.856 1.00 23.45 74 ILE D C 1
ATOM 2469 O O . ILE D 4 89 ? 93.483 79.584 87.369 1.00 23.45 74 ILE D O 1
ATOM 2474 N N . PHE D 4 90 ? 95.074 81.148 87.593 1.00 23.19 75 PHE D N 1
ATOM 2475 C CA . PHE D 4 90 ? 95.001 81.112 89.050 1.00 23.19 75 PHE D CA 1
ATOM 2476 C C . PHE D 4 90 ? 93.593 81.423 89.531 1.00 23.19 75 PHE D C 1
ATOM 2477 O O . PHE D 4 90 ? 93.022 80.684 90.337 1.00 23.19 75 PHE D O 1
ATOM 2485 N N . GLU D 4 91 ? 93.019 82.519 89.042 1.00 24.34 76 GLU D N 1
ATOM 2486 C CA . GLU D 4 91 ? 91.713 82.960 89.504 1.00 24.34 76 GLU D CA 1
ATOM 2487 C C . GLU D 4 91 ? 90.601 82.018 89.066 1.00 24.34 76 GLU D C 1
ATOM 2488 O O . GLU D 4 91 ? 89.600 81.883 89.774 1.00 24.34 76 GLU D O 1
ATOM 2494 N N . ARG D 4 92 ? 90.747 81.362 87.915 1.00 23.11 77 ARG D N 1
ATOM 2495 C CA . ARG D 4 92 ? 89.728 80.416 87.474 1.00 23.11 77 ARG D CA 1
ATOM 2496 C C . ARG D 4 92 ? 89.660 79.198 88.385 1.00 23.11 77 ARG D C 1
ATOM 2497 O O . ARG D 4 92 ? 88.570 78.720 88.706 1.00 23.11 77 ARG D O 1
ATOM 2505 N N . ILE D 4 93 ? 90.811 78.678 88.807 1.00 22.03 78 ILE D N 1
ATOM 2506 C CA . ILE D 4 93 ? 90.820 77.489 89.650 1.00 22.03 78 ILE D CA 1
ATOM 2507 C C . ILE D 4 93 ? 90.427 77.837 91.079 1.00 22.03 78 ILE D C 1
ATOM 2508 O O . ILE D 4 93 ? 89.769 77.049 91.762 1.00 22.03 78 ILE D O 1
ATOM 2513 N N . ALA D 4 94 ? 90.812 79.016 91.557 1.00 22.49 79 ALA D N 1
ATOM 2514 C CA . ALA D 4 94 ? 90.483 79.389 92.928 1.00 22.49 79 ALA D CA 1
ATOM 2515 C C . ALA D 4 94 ? 89.016 79.764 93.080 1.00 22.49 79 ALA D C 1
ATOM 2516 O O . 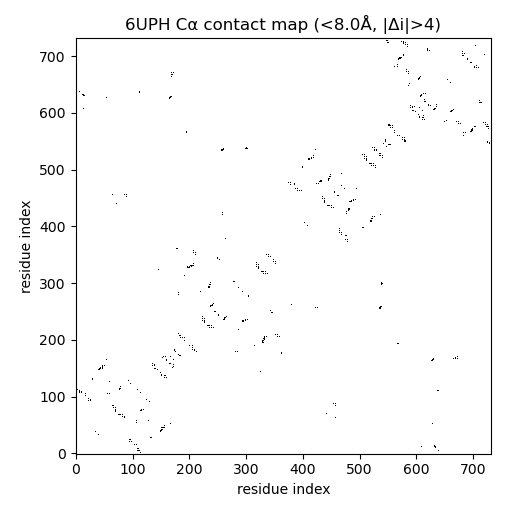ALA D 4 94 ? 88.435 79.559 94.147 1.00 22.49 79 ALA D O 1
ATOM 2518 N N . THR D 4 95 ? 88.401 80.315 92.036 1.00 22.98 80 THR D N 1
ATOM 2519 C CA . THR D 4 95 ? 86.988 80.659 92.113 1.00 22.98 80 THR D CA 1
ATOM 2520 C C . THR D 4 95 ? 86.109 79.419 92.022 1.00 22.98 80 THR D C 1
ATOM 2521 O O . THR D 4 95 ? 85.038 79.371 92.632 1.00 22.98 80 THR D O 1
ATOM 2525 N N . GLU D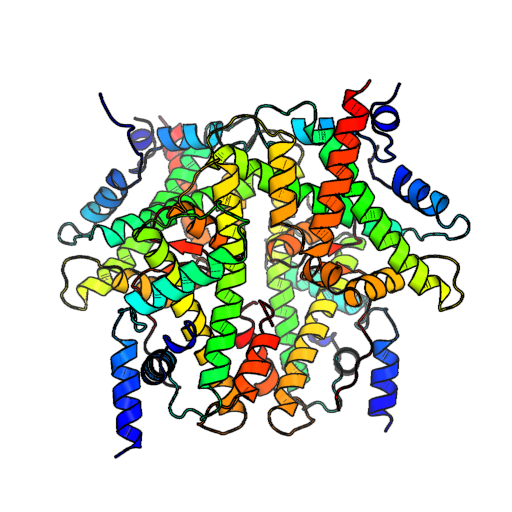 4 96 ? 86.553 78.401 91.292 1.00 24.11 81 GLU D N 1
ATOM 2526 C CA . GLU D 4 96 ? 85.786 77.169 91.195 1.00 24.11 81 GLU D CA 1
ATOM 2527 C C . GLU D 4 96 ? 85.958 76.297 92.427 1.00 24.11 81 GLU D C 1
ATOM 2528 O O . GLU D 4 96 ? 85.038 75.561 92.787 1.00 24.11 81 GLU D O 1
ATOM 2534 N N . SER D 4 97 ? 87.116 76.360 93.084 1.00 22.94 82 SER D N 1
ATOM 2535 C CA . SER D 4 97 ? 87.300 75.622 94.329 1.00 22.94 82 SER D CA 1
ATOM 2536 C C . SER D 4 97 ? 86.472 76.215 95.452 1.00 22.94 82 SER D C 1
ATOM 2537 O O . SER D 4 97 ? 86.118 75.512 96.398 1.00 22.94 82 SER D O 1
ATOM 2540 N N . SER D 4 98 ? 86.159 77.501 95.363 1.00 23.03 83 SER D N 1
ATOM 2541 C CA . SER D 4 98 ? 85.384 78.187 96.380 1.00 23.03 83 SER D CA 1
ATOM 2542 C C . SER D 4 98 ? 83.899 77.874 96.296 1.00 23.03 83 SER D C 1
ATOM 2543 O O . SER D 4 98 ? 83.204 77.967 97.308 1.00 23.03 83 SER D O 1
ATOM 2546 N N . LYS D 4 99 ? 83.400 77.497 95.118 1.00 23.48 84 LYS D N 1
ATOM 2547 C CA . LYS D 4 99 ? 82.013 77.070 94.984 1.00 23.48 84 LYS D CA 1
ATOM 2548 C C . LYS D 4 99 ? 81.833 75.618 95.396 1.00 23.48 84 LYS D C 1
ATOM 2549 O O . LYS D 4 99 ? 80.819 75.268 96.001 1.00 23.48 84 LYS D O 1
ATOM 2555 N N . LEU D 4 100 ? 82.795 74.761 95.058 1.00 23.61 85 LEU D N 1
ATOM 2556 C CA . LEU D 4 100 ? 82.709 73.354 95.424 1.00 23.61 85 LEU D CA 1
ATOM 2557 C C . LEU D 4 100 ? 82.584 73.177 96.926 1.00 23.61 85 LEU D C 1
ATOM 2558 O O . LEU D 4 100 ? 81.907 72.257 97.395 1.00 23.61 85 LEU D O 1
ATOM 2563 N N . ALA D 4 101 ? 83.246 74.034 97.697 1.00 24.27 86 ALA D N 1
ATOM 2564 C CA . ALA D 4 101 ? 83.174 73.919 99.145 1.00 24.27 86 ALA D CA 1
ATOM 2565 C C . ALA D 4 101 ? 81.834 74.416 99.667 1.00 24.27 86 ALA D C 1
ATOM 2566 O O . ALA D 4 101 ? 81.294 73.863 100.628 1.00 24.27 86 ALA D O 1
ATOM 2568 N N . ALA D 4 102 ? 81.276 75.448 99.040 1.00 24.41 87 ALA D N 1
ATOM 2569 C CA . ALA D 4 102 ? 79.991 75.969 99.485 1.00 24.41 87 ALA D CA 1
ATOM 2570 C C . ALA D 4 102 ? 78.837 75.055 99.089 1.00 24.41 87 ALA D C 1
ATOM 2571 O O . ALA D 4 102 ? 77.830 74.997 99.800 1.00 24.41 87 ALA D O 1
ATOM 2573 N N . TYR D 4 103 ? 78.957 74.340 97.968 1.00 24.89 88 TYR D N 1
ATOM 2574 C CA . TYR D 4 103 ? 77.921 73.397 97.569 1.00 24.89 88 TYR D CA 1
ATOM 2575 C C . TYR D 4 103 ? 77.848 72.189 98.489 1.00 24.89 88 TYR D C 1
ATOM 2576 O O . TYR D 4 103 ? 76.853 71.464 98.455 1.00 24.89 88 TYR D O 1
ATOM 2585 N N . ASN D 4 104 ? 78.874 71.943 99.295 1.00 25.91 89 ASN D N 1
ATOM 2586 C CA . ASN D 4 104 ? 78.914 70.774 100.161 1.00 25.91 89 ASN D CA 1
ATOM 2587 C C . ASN D 4 104 ? 78.935 71.139 101.637 1.00 25.91 89 ASN D C 1
ATOM 2588 O O . ASN D 4 104 ? 79.053 70.245 102.479 1.00 25.91 89 ASN D O 1
ATOM 2593 N N . LYS D 4 105 ? 78.837 72.425 101.966 1.00 27.46 90 LYS D N 1
ATOM 2594 C CA . LYS D 4 105 ? 78.753 72.908 103.344 1.00 27.46 90 LYS D CA 1
ATOM 2595 C C . LYS D 4 105 ? 80.032 72.620 104.124 1.00 27.46 90 LYS D C 1
ATOM 2596 O O . LYS D 4 105 ? 80.008 72.152 105.262 1.00 27.46 90 LYS D O 1
ATOM 2602 N N . LYS D 4 106 ? 81.160 72.917 103.496 1.00 29.92 91 LYS D N 1
ATOM 2603 C CA . LYS D 4 106 ? 82.469 72.874 104.117 1.00 29.92 91 LYS D CA 1
ATOM 2604 C C . LYS D 4 106 ? 83.022 74.286 104.217 1.00 29.92 91 LYS D C 1
ATOM 2605 O O . LYS D 4 106 ? 82.532 75.218 103.578 1.00 29.92 91 LYS D O 1
ATOM 2611 N N . SER D 4 107 ? 84.064 74.444 105.025 1.00 30.44 92 SER D N 1
ATOM 2612 C CA . SER D 4 107 ? 84.722 75.737 105.143 1.00 30.44 92 SER D CA 1
ATOM 2613 C C . SER D 4 107 ? 86.212 75.647 104.855 1.00 30.44 92 SER D C 1
ATOM 2614 O O . SER D 4 107 ? 86.964 76.528 105.264 1.00 30.44 92 SER D O 1
ATOM 2617 N N . THR D 4 108 ? 86.653 74.609 104.158 1.00 28.65 93 THR D N 1
ATOM 2618 C CA . THR D 4 108 ? 88.063 74.387 103.882 1.00 28.65 93 THR D CA 1
ATOM 2619 C C . THR D 4 108 ? 88.238 74.042 102.415 1.00 28.65 93 THR D C 1
ATOM 2620 O O . THR D 4 108 ? 87.457 73.271 101.858 1.00 28.65 93 THR D O 1
ATOM 2624 N N . ILE D 4 109 ? 89.255 74.621 101.791 1.00 25.47 94 ILE D N 1
ATOM 2625 C CA . ILE D 4 109 ? 89.671 74.240 100.450 1.00 25.47 94 ILE D CA 1
ATOM 2626 C C . ILE D 4 109 ? 90.916 73.379 100.586 1.00 25.47 94 ILE D C 1
ATOM 2627 O O . ILE D 4 109 ? 91.950 73.844 101.075 1.00 25.47 94 ILE D O 1
ATOM 2632 N N . SER D 4 110 ? 90.815 72.125 100.167 1.00 24.99 95 SER D N 1
ATOM 2633 C CA . SER D 4 110 ? 91.851 71.119 100.326 1.00 24.99 95 SER D CA 1
ATOM 2634 C C . SER D 4 110 ? 92.489 70.794 98.984 1.00 24.99 95 SER D C 1
ATOM 2635 O O . SER D 4 110 ? 92.137 71.355 97.948 1.00 24.99 95 SER D O 1
ATOM 2638 N N . ALA D 4 111 ? 93.442 69.866 99.010 1.00 24.40 96 ALA D N 1
ATOM 2639 C CA . ALA D 4 111 ? 94.008 69.366 97.767 1.00 24.40 96 ALA D CA 1
ATOM 2640 C C . ALA D 4 111 ? 93.003 68.540 96.986 1.00 24.40 96 ALA D C 1
ATOM 2641 O O . ALA D 4 111 ? 93.181 68.346 95.781 1.00 24.40 96 ALA D O 1
ATOM 2643 N N . ARG D 4 112 ? 91.957 68.049 97.648 1.00 25.14 97 ARG D N 1
ATOM 2644 C CA . ARG D 4 112 ? 90.889 67.341 96.957 1.00 25.14 97 ARG D CA 1
ATOM 2645 C C . ARG D 4 112 ? 89.997 68.299 96.185 1.00 25.14 97 ARG D C 1
ATOM 2646 O O . ARG D 4 112 ? 89.445 67.927 95.148 1.00 25.14 97 ARG D O 1
ATOM 2654 N N . GLU D 4 113 ? 89.837 69.526 96.683 1.00 24.35 98 GLU D N 1
ATOM 2655 C CA . GLU D 4 113 ? 89.079 70.542 95.962 1.00 24.35 98 GLU D CA 1
ATOM 2656 C C . GLU D 4 113 ? 89.845 71.047 94.750 1.00 24.35 98 GLU D C 1
ATOM 2657 O O . GLU D 4 113 ? 89.262 71.232 93.679 1.00 24.35 98 GLU D O 1
ATOM 2663 N N . ILE D 4 114 ? 91.146 71.299 94.904 1.00 23.13 99 ILE D N 1
ATOM 2664 C CA . ILE D 4 114 ? 91.950 71.770 93.782 1.00 23.13 99 ILE D CA 1
ATOM 2665 C C . ILE D 4 114 ? 91.894 70.773 92.634 1.00 23.13 99 ILE D C 1
ATOM 2666 O O . ILE D 4 114 ? 91.772 71.159 91.469 1.00 23.13 99 ILE D O 1
ATOM 2671 N N . GLN D 4 115 ? 91.958 69.476 92.945 1.00 23.02 100 GLN D N 1
ATOM 2672 C CA . GLN D 4 115 ? 91.992 68.459 91.898 1.00 23.02 100 GLN D CA 1
ATOM 2673 C C . GLN D 4 115 ? 90.681 68.391 91.126 1.00 23.02 100 GLN D C 1
ATOM 2674 O O . GLN D 4 115 ? 90.684 68.177 89.912 1.00 23.02 100 GLN D O 1
ATOM 2680 N N . THR D 4 116 ? 89.550 68.567 91.806 1.00 23.48 101 THR D N 1
ATOM 2681 C CA . THR D 4 116 ? 88.265 68.491 91.122 1.00 23.48 101 THR D CA 1
ATOM 2682 C C . THR D 4 116 ? 88.036 69.713 90.246 1.00 23.48 101 THR D C 1
ATOM 2683 O O . THR D 4 116 ? 87.433 69.610 89.175 1.00 23.48 101 THR D O 1
ATOM 2687 N N . ALA D 4 117 ? 88.509 70.878 90.679 1.00 23.46 102 ALA D N 1
ATOM 2688 C CA . ALA D 4 117 ? 88.377 72.075 89.860 1.00 23.46 102 ALA D CA 1
ATOM 2689 C C . ALA D 4 117 ? 89.246 72.004 88.614 1.00 23.46 102 ALA D C 1
ATOM 2690 O O . ALA D 4 117 ? 88.885 72.566 87.579 1.00 23.46 102 ALA D O 1
ATOM 2692 N N . VAL D 4 118 ? 90.389 71.325 88.692 1.00 23.99 103 VAL D N 1
ATOM 2693 C CA . VAL D 4 118 ? 91.266 71.199 87.535 1.00 23.99 103 VAL D CA 1
ATOM 2694 C C . VAL D 4 118 ? 90.635 70.305 86.477 1.00 23.99 103 VAL D C 1
ATOM 2695 O O . VAL D 4 118 ? 90.842 70.510 85.278 1.00 23.99 103 VAL D O 1
ATOM 2699 N N . ARG D 4 119 ? 89.833 69.326 86.890 1.00 24.47 104 ARG D N 1
ATOM 2700 C CA . ARG D 4 119 ? 89.145 68.464 85.938 1.00 24.47 104 ARG D CA 1
ATOM 2701 C C . ARG D 4 119 ? 87.950 69.147 85.295 1.00 24.47 104 ARG D C 1
ATOM 2702 O O . ARG D 4 119 ? 87.551 68.769 84.192 1.00 24.47 104 ARG D O 1
ATOM 2710 N N . LEU D 4 120 ? 87.361 70.136 85.960 1.00 24.15 105 LEU D N 1
ATOM 2711 C CA . LEU D 4 120 ? 86.226 70.849 85.390 1.00 24.15 105 LEU D CA 1
ATOM 2712 C C . LEU D 4 120 ? 86.656 71.951 84.433 1.00 24.15 105 LEU D C 1
ATOM 2713 O O . LEU D 4 120 ? 85.903 72.295 83.521 1.00 24.15 105 LEU D O 1
ATOM 2718 N N . ILE D 4 121 ? 87.851 72.504 84.612 1.00 24.95 106 ILE D N 1
ATOM 2719 C CA . ILE D 4 121 ? 88.293 73.680 83.875 1.00 24.95 106 ILE D CA 1
ATOM 2720 C C . ILE D 4 121 ? 89.185 73.318 82.693 1.00 24.95 106 ILE D C 1
ATOM 2721 O O . ILE D 4 121 ? 89.058 73.906 81.621 1.00 24.95 106 ILE D O 1
ATOM 2726 N N . LEU D 4 122 ? 90.083 72.365 82.856 1.00 26.70 107 LEU D N 1
ATOM 2727 C CA . LEU D 4 122 ? 90.962 72.099 81.727 1.00 26.70 107 LEU D CA 1
ATOM 2728 C C . LEU D 4 122 ? 90.343 71.075 80.785 1.00 26.70 107 LEU D C 1
ATOM 2729 O O . LEU D 4 122 ? 89.612 70.187 81.223 1.00 26.70 107 LEU D O 1
ATOM 2734 N N . PRO D 4 123 ? 90.608 71.182 79.482 1.00 28.94 108 PRO D N 1
ATOM 2735 C CA . PRO D 4 123 ? 90.002 70.247 78.528 1.00 28.94 108 PRO D CA 1
ATOM 2736 C C . PRO D 4 123 ? 90.829 69.006 78.239 1.00 28.94 108 PRO D C 1
ATOM 2737 O O . PRO D 4 123 ? 92.017 69.101 77.928 1.00 28.94 108 PRO D O 1
ATOM 2741 N N . GLY D 4 124 ? 90.209 67.842 78.358 1.00 30.19 109 GLY D N 1
ATOM 2742 C CA . GLY D 4 124 ? 90.713 66.643 77.705 1.00 30.19 109 GLY D CA 1
ATOM 2743 C C . GLY D 4 124 ? 92.059 66.162 78.202 1.00 30.19 109 GLY D C 1
ATOM 2744 O O . GLY D 4 124 ? 92.242 65.857 79.383 1.00 30.19 109 GLY D O 1
ATOM 2745 N N . GLU D 4 125 ? 93.010 66.052 77.274 1.00 31.03 110 GLU D N 1
ATOM 2746 C CA . GLU D 4 125 ? 94.330 65.512 77.564 1.00 31.03 110 GLU D CA 1
ATOM 2747 C C . GLU D 4 125 ? 95.191 66.479 78.357 1.00 31.03 110 GLU D C 1
ATOM 2748 O O . GLU D 4 125 ? 96.184 66.060 78.957 1.00 31.03 110 GLU D O 1
ATOM 2754 N N . LEU D 4 126 ? 94.830 67.758 78.376 1.00 28.96 111 LEU D N 1
ATOM 2755 C CA . LEU D 4 126 ? 95.544 68.724 79.198 1.00 28.96 111 LEU D CA 1
ATOM 2756 C C . LEU D 4 126 ? 95.276 68.504 80.677 1.00 28.96 111 LEU D C 1
ATOM 2757 O O . LEU D 4 126 ? 96.147 68.769 81.507 1.00 28.96 111 LEU D O 1
ATOM 2762 N N . ALA D 4 127 ? 94.089 68.012 81.025 1.00 28.80 112 ALA D N 1
ATOM 2763 C CA . ALA D 4 127 ? 93.737 67.788 82.419 1.00 28.80 112 ALA D CA 1
ATOM 2764 C C . ALA D 4 127 ? 94.221 66.446 82.943 1.00 28.80 112 ALA D C 1
ATOM 2765 O O . ALA D 4 127 ? 94.239 66.242 84.157 1.00 28.80 112 ALA D O 1
ATOM 2767 N N . LYS D 4 128 ? 94.606 65.529 82.065 1.00 29.62 113 LYS D N 1
ATOM 2768 C CA . LYS D 4 128 ? 95.162 64.267 82.527 1.00 29.62 113 LYS D CA 1
ATOM 2769 C C . LYS D 4 128 ? 96.607 64.420 82.975 1.00 29.62 113 LYS D C 1
ATOM 2770 O O . LYS D 4 128 ? 97.026 63.755 83.924 1.00 29.62 113 LYS D O 1
ATOM 2776 N N . HIS D 4 129 ? 97.377 65.280 82.310 1.00 29.69 114 HIS D N 1
ATOM 2777 C CA . HIS D 4 129 ? 98.767 65.503 82.681 1.00 29.69 114 HIS D CA 1
ATOM 2778 C C . HIS D 4 129 ? 98.915 66.470 83.840 1.00 29.69 114 HIS D C 1
ATOM 2779 O O . HIS D 4 129 ? 99.928 66.424 84.541 1.00 29.69 114 HIS D O 1
ATOM 2786 N N . ALA D 4 130 ? 97.942 67.353 84.045 1.00 27.98 115 ALA D N 1
ATOM 2787 C CA . ALA D 4 130 ? 97.985 68.281 85.162 1.00 27.98 115 ALA D CA 1
ATOM 2788 C C . ALA D 4 130 ? 97.623 67.618 86.478 1.00 27.98 115 ALA D C 1
ATOM 2789 O O . ALA D 4 130 ? 97.939 68.162 87.538 1.00 27.98 115 ALA D O 1
ATOM 2791 N N . VAL D 4 131 ? 96.964 66.465 86.433 1.00 27.49 116 VAL D N 1
ATOM 2792 C CA . VAL D 4 131 ? 96.659 65.735 87.652 1.00 27.49 116 VAL D CA 1
ATOM 2793 C C . VAL D 4 131 ? 97.850 64.885 88.077 1.00 27.49 116 VAL D C 1
ATOM 2794 O O . VAL D 4 131 ? 98.033 64.617 89.265 1.00 27.49 116 VAL D O 1
ATOM 2798 N N . SER D 4 132 ? 98.702 64.487 87.136 1.00 28.28 117 SER D N 1
ATOM 2799 C CA . SER D 4 132 ? 99.861 63.675 87.487 1.00 28.28 117 SER D CA 1
ATOM 2800 C C . SER D 4 132 ? 100.994 64.522 88.042 1.00 28.28 117 SER D C 1
ATOM 2801 O O . SER D 4 132 ? 101.683 64.102 88.975 1.00 28.28 117 SER D O 1
ATOM 2804 N N . GLU D 4 133 ? 101.217 65.705 87.472 1.00 29.21 118 GLU D N 1
ATOM 2805 C CA . GLU D 4 133 ? 102.249 66.582 88.005 1.00 29.21 118 GLU D CA 1
ATOM 2806 C C . GLU D 4 133 ? 101.880 67.085 89.385 1.00 29.21 118 GLU D C 1
ATOM 2807 O O . GLU D 4 133 ? 102.762 67.278 90.225 1.00 29.21 118 GLU D O 1
ATOM 2813 N N . GLY D 4 134 ? 100.586 67.285 89.639 1.00 27.21 119 GLY D N 1
ATOM 2814 C CA . GLY D 4 134 ? 100.153 67.841 90.904 1.00 27.21 119 GLY D CA 1
ATOM 2815 C C . GLY D 4 134 ? 100.125 66.858 92.051 1.00 27.21 119 GLY D C 1
ATOM 2816 O O . GLY D 4 134 ? 100.309 67.257 93.202 1.00 27.21 119 GLY D O 1
ATOM 2817 N N . THR D 4 135 ? 99.868 65.576 91.778 1.00 27.74 120 THR D N 1
ATOM 2818 C CA . THR D 4 135 ? 99.906 64.587 92.849 1.00 27.74 120 THR D CA 1
ATOM 2819 C C . THR D 4 135 ? 101.314 64.092 93.128 1.00 27.74 120 THR D C 1
ATOM 2820 O O . THR D 4 135 ? 101.563 63.551 94.206 1.00 27.74 120 THR D O 1
ATOM 2824 N N . ARG D 4 136 ? 102.235 64.258 92.185 1.00 29.65 121 ARG D N 1
ATOM 2825 C CA . ARG D 4 136 ? 103.613 63.858 92.421 1.00 29.65 121 ARG D CA 1
ATOM 2826 C C . ARG D 4 136 ? 104.334 64.869 93.297 1.00 29.65 121 ARG D C 1
ATOM 2827 O O . ARG D 4 136 ? 105.307 64.524 93.975 1.00 29.65 121 ARG D O 1
ATOM 2835 N N . ALA D 4 137 ? 103.852 66.110 93.315 1.00 27.65 122 ALA D N 1
ATOM 2836 C CA . ALA D 4 137 ? 104.413 67.136 94.181 1.00 27.65 122 ALA D CA 1
ATOM 2837 C C . ALA D 4 137 ? 103.963 66.958 95.621 1.00 27.65 122 ALA D C 1
ATOM 2838 O O . ALA D 4 137 ? 104.773 67.072 96.542 1.00 27.65 122 ALA D O 1
ATOM 2840 N N . VAL D 4 138 ? 102.677 66.675 95.834 1.00 28.01 123 VAL D N 1
ATOM 2841 C CA . VAL D 4 138 ? 102.178 66.477 97.189 1.00 28.01 123 VAL D CA 1
ATOM 2842 C C . VAL D 4 138 ? 102.768 65.214 97.796 1.00 28.01 123 VAL D C 1
ATOM 2843 O O . VAL D 4 138 ? 102.986 65.144 99.009 1.00 28.01 123 VAL D O 1
ATOM 2847 N N . THR D 4 139 ? 103.054 64.208 96.973 1.00 29.47 124 THR D N 1
ATOM 2848 C CA . THR D 4 139 ? 103.725 63.011 97.467 1.00 29.47 124 THR D CA 1
ATOM 2849 C C . THR D 4 139 ? 105.166 63.308 97.854 1.00 29.47 124 THR D C 1
ATOM 2850 O O . THR D 4 139 ? 105.650 62.826 98.881 1.00 29.47 124 THR D O 1
ATOM 2854 N N . LYS D 4 140 ? 105.868 64.092 97.040 1.00 30.34 125 LYS D N 1
ATOM 2855 C CA . LYS D 4 140 ? 107.266 64.389 97.316 1.00 30.34 125 LYS D CA 1
ATOM 2856 C C . LYS D 4 140 ? 107.414 65.408 98.432 1.00 30.34 125 LYS D C 1
ATOM 2857 O O . LYS D 4 140 ? 108.392 65.366 99.181 1.00 30.34 125 LYS D O 1
ATOM 2863 N N . TYR D 4 141 ? 106.457 66.326 98.560 1.00 30.86 126 TYR D N 1
ATOM 2864 C CA . TYR D 4 141 ? 106.525 67.327 99.615 1.00 30.86 126 TYR D CA 1
ATOM 2865 C C . TYR D 4 141 ? 106.455 66.680 100.988 1.00 30.86 126 TYR D C 1
ATOM 2866 O O . TYR D 4 141 ? 107.324 66.903 101.835 1.00 30.86 126 TYR D O 1
ATOM 2875 N N . SER D 4 142 ? 105.436 65.862 101.222 1.00 32.24 127 SER D N 1
ATOM 2876 C CA . SER D 4 142 ? 105.157 65.331 102.544 1.00 32.24 127 SER D CA 1
ATOM 2877 C C . SER D 4 142 ? 105.880 64.025 102.824 1.00 32.24 127 SER D C 1
ATOM 2878 O O . SER D 4 142 ? 105.421 63.245 103.663 1.00 32.24 127 SER D O 1
ATOM 2881 N N . SER D 4 143 ? 106.993 63.765 102.147 1.00 34.32 128 SER D N 1
ATOM 2882 C CA . SER D 4 143 ? 107.862 62.647 102.480 1.00 34.32 128 SER D CA 1
ATOM 2883 C C . SER D 4 143 ? 109.128 63.107 103.182 1.00 34.32 128 SER D C 1
ATOM 2884 O O . SER D 4 143 ? 110.063 62.316 103.343 1.00 34.32 128 SER D O 1
ATOM 2887 N N . SER D 4 144 ? 109.174 64.362 103.610 1.00 36.85 129 SER D N 1
ATOM 2888 C CA . SER D 4 144 ? 110.374 64.949 104.184 1.00 36.85 129 SER D CA 1
ATOM 2889 C C . SER D 4 144 ? 110.235 65.109 105.693 1.00 36.85 129 SER D C 1
ATOM 2890 O O . SER D 4 144 ? 109.145 65.373 106.199 1.00 36.85 129 SER D O 1
ATOM 2893 N N . THR E 1 133 ? 96.632 90.843 36.507 1.00 55.46 133 THR E N 1
ATOM 2894 C CA . THR E 1 133 ? 95.277 90.349 36.718 1.00 55.46 133 THR E CA 1
ATOM 2895 C C . THR E 1 133 ? 94.684 90.958 37.990 1.00 55.46 133 THR E C 1
ATOM 2896 O O . THR E 1 133 ? 95.312 90.933 39.045 1.00 55.46 133 THR E O 1
ATOM 2900 N N . PRO E 1 134 ? 93.475 91.518 37.886 1.00 55.35 134 PRO E N 1
ATOM 2901 C CA . PRO E 1 134 ? 92.876 92.181 39.054 1.00 55.35 134 PRO E CA 1
ATOM 2902 C C . PRO E 1 134 ? 92.436 91.224 40.144 1.00 55.35 134 PRO E C 1
ATOM 2903 O O . PRO E 1 134 ? 92.212 91.669 41.276 1.00 55.35 134 PRO E O 1
ATOM 2907 N N . SER E 1 135 ? 92.297 89.931 39.846 1.00 53.66 135 SER E N 1
ATOM 2908 C CA . SER E 1 135 ? 91.920 88.979 40.883 1.00 53.66 135 SER E CA 1
ATOM 2909 C C . SER E 1 135 ? 93.129 88.524 41.686 1.00 53.66 135 SER E C 1
ATOM 2910 O O . SER E 1 135 ? 93.024 88.296 42.895 1.00 53.66 135 SER E O 1
ATOM 2913 N N . GLU E 1 136 ? 94.284 88.388 41.037 1.00 53.10 136 GLU E N 1
ATOM 2914 C CA . GLU E 1 136 ? 95.500 88.035 41.755 1.00 53.10 136 GLU E CA 1
ATOM 2915 C C . GLU E 1 136 ? 96.069 89.203 42.551 1.00 53.10 136 GLU E C 1
ATOM 2916 O O . GLU E 1 136 ? 97.003 89.000 43.331 1.00 53.10 136 GLU E O 1
ATOM 2922 N N . LEU E 1 137 ? 95.532 90.411 42.376 1.00 48.21 137 LEU E N 1
ATOM 2923 C CA . LEU E 1 137 ? 95.937 91.529 43.218 1.00 48.21 137 LEU E CA 1
ATOM 2924 C C . LEU E 1 137 ? 95.292 91.449 44.596 1.00 48.21 137 LEU E C 1
ATOM 2925 O O . LEU E 1 137 ? 95.937 91.751 45.605 1.00 48.21 137 LEU E O 1
ATOM 2930 N N . ALA E 1 138 ? 94.022 91.044 44.658 1.00 44.57 138 ALA E N 1
ATOM 2931 C CA . ALA E 1 138 ? 93.372 90.867 45.948 1.00 44.57 138 ALA E CA 1
ATOM 2932 C C . ALA E 1 138 ? 93.929 89.668 46.695 1.00 44.57 138 ALA E C 1
ATOM 2933 O O . ALA E 1 138 ? 93.945 89.665 47.928 1.00 44.57 138 ALA E O 1
ATOM 2935 N N . LEU E 1 139 ? 94.386 88.641 45.976 1.00 44.34 139 LEU E N 1
ATOM 2936 C CA . LEU E 1 139 ? 95.030 87.515 46.641 1.00 44.34 139 LEU E CA 1
ATOM 2937 C C . LEU E 1 139 ? 96.392 87.914 47.188 1.00 44.34 139 LEU E C 1
ATOM 2938 O O . LEU E 1 139 ? 96.789 87.467 48.267 1.00 44.34 139 LEU E O 1
ATOM 2943 N N . TYR E 1 140 ? 97.120 88.750 46.449 1.00 44.02 140 TYR E N 1
ATOM 2944 C CA . TYR E 1 140 ? 98.377 89.297 46.940 1.00 44.02 140 TYR E CA 1
ATOM 2945 C C . TYR E 1 140 ? 98.167 90.141 48.188 1.00 44.02 140 TYR E C 1
ATOM 2946 O O . TYR E 1 140 ? 99.028 90.166 49.073 1.00 44.02 140 TYR E O 1
ATOM 2955 N N . GLU E 1 141 ? 97.033 90.836 48.280 1.00 40.41 141 GLU E N 1
ATOM 2956 C CA . GLU E 1 141 ? 96.786 91.715 49.414 1.00 40.41 141 GLU E CA 1
ATOM 2957 C C . GLU E 1 141 ? 96.234 90.968 50.617 1.00 40.41 141 GLU E C 1
ATOM 2958 O O . GLU E 1 141 ? 96.435 91.409 51.752 1.00 40.41 141 GLU E O 1
ATOM 2964 N N . ILE E 1 142 ? 95.536 89.854 50.406 1.00 38.22 142 ILE E N 1
ATOM 2965 C CA . ILE E 1 142 ? 95.112 89.050 51.545 1.00 38.22 142 ILE E CA 1
ATOM 2966 C C . ILE E 1 142 ? 96.313 88.366 52.178 1.00 38.22 142 ILE E C 1
ATOM 2967 O O . ILE E 1 142 ? 96.401 88.249 53.404 1.00 38.22 142 ILE E O 1
ATOM 2972 N N . ARG E 1 143 ? 97.267 87.925 51.356 1.00 39.89 143 ARG E N 1
ATOM 2973 C CA . ARG E 1 143 ? 98.491 87.333 51.885 1.00 39.89 143 ARG E CA 1
ATOM 2974 C C . ARG E 1 143 ? 99.310 88.349 52.668 1.00 39.89 143 ARG E C 1
ATOM 2975 O O . ARG E 1 143 ? 99.917 88.011 53.688 1.00 39.89 143 ARG E O 1
ATOM 2983 N N . LYS E 1 144 ? 99.335 89.598 52.208 1.00 38.15 144 LYS E N 1
ATOM 2984 C CA . LYS E 1 144 ? 100.212 90.599 52.803 1.00 38.15 144 LYS E CA 1
ATOM 2985 C C . LYS E 1 144 ? 99.735 91.022 54.184 1.00 38.15 144 LYS E C 1
ATOM 2986 O O . LYS E 1 144 ? 100.543 91.167 55.105 1.00 38.15 144 LYS E O 1
ATOM 2992 N N . TYR E 1 145 ? 98.434 91.234 54.350 1.00 36.00 145 TYR E N 1
ATOM 2993 C CA . TYR E 1 145 ? 97.908 91.739 55.608 1.00 36.00 145 TYR E CA 1
ATOM 2994 C C . TYR E 1 145 ? 97.562 90.640 56.595 1.00 36.00 145 TYR E C 1
ATOM 2995 O O . TYR E 1 145 ? 97.215 90.946 57.735 1.00 36.00 145 TYR E O 1
ATOM 3004 N N . GLN E 1 146 ? 97.651 89.380 56.197 1.00 37.13 146 GLN E N 1
ATOM 3005 C CA . GLN E 1 146 ? 97.536 88.276 57.134 1.00 37.13 146 GLN E CA 1
ATOM 3006 C C . GLN E 1 146 ? 98.883 87.863 57.712 1.00 37.13 146 GLN E C 1
ATOM 3007 O O . GLN E 1 146 ? 98.928 86.992 58.583 1.00 37.13 146 GLN E O 1
ATOM 3013 N N . ARG E 1 147 ? 99.974 88.466 57.246 1.00 38.64 147 ARG E N 1
ATOM 3014 C CA . ARG E 1 147 ? 101.299 88.280 57.818 1.00 38.64 147 ARG E CA 1
ATOM 3015 C C . ARG E 1 147 ? 101.693 89.381 58.786 1.00 38.64 147 ARG E C 1
ATOM 3016 O O . ARG E 1 147 ? 102.489 89.135 59.695 1.00 38.64 147 ARG E O 1
ATOM 3024 N N . SER E 1 148 ? 101.163 90.585 58.611 1.00 36.61 148 SER E N 1
ATOM 3025 C CA . SER E 1 148 ? 101.524 91.718 59.445 1.00 36.61 148 SER E CA 1
ATOM 3026 C C . SER E 1 148 ? 100.761 91.685 60.763 1.00 36.61 148 SER E C 1
ATOM 3027 O O . SER E 1 148 ? 99.758 90.985 60.914 1.00 36.61 148 SER E O 1
ATOM 3030 N N . THR E 1 149 ? 101.253 92.460 61.731 1.00 34.94 149 THR E N 1
ATOM 3031 C CA . THR E 1 149 ? 100.619 92.540 63.042 1.00 34.94 149 THR E CA 1
ATOM 3032 C C . THR E 1 149 ? 100.351 93.982 63.457 1.00 34.94 149 THR E C 1
ATOM 3033 O O . THR E 1 149 ? 100.077 94.239 64.630 1.00 34.94 149 THR E O 1
ATOM 3037 N N . ASP E 1 150 ? 100.408 94.919 62.518 1.00 35.54 150 ASP E N 1
ATOM 3038 C CA . ASP E 1 150 ? 100.296 96.333 62.823 1.00 35.54 150 ASP E CA 1
ATOM 3039 C C . ASP E 1 150 ? 98.841 96.734 63.039 1.00 35.54 150 ASP E C 1
ATOM 3040 O O . ASP E 1 150 ? 97.908 96.001 62.712 1.00 35.54 150 ASP E O 1
ATOM 3045 N N . LEU E 1 151 ? 98.656 97.926 63.593 1.00 31.86 151 LEU E N 1
ATOM 3046 C CA . LEU E 1 151 ? 97.344 98.546 63.675 1.00 31.86 151 LEU E CA 1
ATOM 3047 C C . LEU E 1 151 ? 97.098 99.333 62.395 1.00 31.86 151 LEU E C 1
ATOM 3048 O O . LEU E 1 151 ? 97.980 100.060 61.932 1.00 31.86 151 LEU E O 1
ATOM 3053 N N . LEU E 1 152 ? 95.897 99.198 61.833 1.00 32.16 152 LEU E N 1
ATOM 3054 C CA . LEU E 1 152 ? 95.609 99.673 60.487 1.00 32.16 152 LEU E CA 1
ATOM 3055 C C . LEU E 1 152 ? 94.789 100.955 60.448 1.00 32.16 152 LEU E C 1
ATOM 3056 O O . LEU E 1 152 ? 94.643 101.542 59.374 1.00 32.16 152 LEU E O 1
ATOM 3061 N N . ILE E 1 153 ? 94.256 101.409 61.574 1.00 31.09 153 ILE E N 1
ATOM 3062 C CA . ILE E 1 153 ? 93.575 102.694 61.664 1.00 31.09 153 ILE E CA 1
ATOM 3063 C C . ILE E 1 153 ? 94.570 103.722 62.184 1.00 31.09 153 ILE E C 1
ATOM 3064 O O . ILE E 1 153 ? 95.412 103.404 63.031 1.00 31.09 153 ILE E O 1
ATOM 3069 N N . SER E 1 154 ? 94.491 104.949 61.668 1.00 32.55 154 SER E N 1
ATOM 3070 C CA . SER E 1 154 ? 95.414 105.988 62.106 1.00 32.55 154 SER E CA 1
ATOM 3071 C C . SER E 1 154 ? 95.165 106.352 63.560 1.00 32.55 154 SER E C 1
ATOM 3072 O O . SER E 1 154 ? 94.080 106.125 64.096 1.00 32.55 154 SER E O 1
ATOM 3075 N N . LYS E 1 155 ? 96.176 106.946 64.192 1.00 32.49 155 LYS E N 1
ATOM 3076 C CA . LYS E 1 155 ? 96.188 107.040 65.646 1.00 32.49 155 LYS E CA 1
ATOM 3077 C C . LYS E 1 155 ? 95.601 108.355 66.131 1.00 32.49 155 LYS E C 1
ATOM 3078 O O . LYS E 1 155 ? 94.879 108.390 67.132 1.00 32.49 155 LYS E O 1
ATOM 3084 N N . ILE E 1 156 ? 95.906 109.449 65.448 1.00 32.04 156 ILE E N 1
ATOM 3085 C CA . ILE E 1 156 ? 95.417 110.759 65.860 1.00 32.04 156 ILE E CA 1
ATOM 3086 C C . ILE E 1 156 ? 93.913 110.858 65.610 1.00 32.04 156 ILE E C 1
ATOM 3087 O O . ILE E 1 156 ? 93.191 111.330 66.496 1.00 32.04 156 ILE E O 1
ATOM 3092 N N . PRO E 1 157 ? 93.379 110.440 64.454 1.00 31.67 157 PRO E N 1
ATOM 3093 C CA . PRO E 1 157 ? 91.915 110.461 64.315 1.00 31.67 157 PRO E CA 1
ATOM 3094 C C . PRO E 1 157 ? 91.184 109.472 65.206 1.00 31.67 157 PRO E C 1
ATOM 3095 O O . PRO E 1 157 ? 90.029 109.726 65.558 1.00 31.67 157 PRO E O 1
ATOM 3099 N N . PHE E 1 158 ? 91.796 108.347 65.572 1.00 29.54 158 PHE E N 1
ATOM 3100 C CA . PHE E 1 158 ? 91.106 107.406 66.449 1.00 29.54 158 PHE E CA 1
ATOM 3101 C C . PHE E 1 158 ? 90.991 107.953 67.861 1.00 29.54 158 PHE E C 1
ATOM 3102 O O . PHE E 1 158 ? 89.990 107.717 68.541 1.00 29.54 158 PHE E O 1
ATOM 3110 N N . ALA E 1 159 ? 92.006 108.685 68.321 1.00 30.86 159 ALA E N 1
ATOM 3111 C CA . ALA E 1 159 ? 91.978 109.221 69.675 1.00 30.86 159 ALA E CA 1
ATOM 3112 C C . ALA E 1 159 ? 90.990 110.370 69.812 1.00 30.86 159 ALA E C 1
ATOM 3113 O O . ALA E 1 159 ? 90.500 110.631 70.913 1.00 30.86 159 ALA E O 1
ATOM 3115 N N . ARG E 1 160 ? 90.692 111.070 68.718 1.00 32.45 160 ARG E N 1
ATOM 3116 C CA . ARG E 1 160 ? 89.684 112.121 68.761 1.00 32.45 160 ARG E CA 1
ATOM 3117 C C . ARG E 1 160 ? 88.290 111.539 68.912 1.00 32.45 160 ARG E C 1
ATOM 3118 O O . ARG E 1 160 ? 87.451 112.102 69.618 1.00 32.45 160 ARG E O 1
ATOM 3126 N N . LEU E 1 161 ? 88.020 110.419 68.245 1.00 31.64 161 LEU E N 1
ATOM 3127 C CA . LEU E 1 161 ? 86.704 109.804 68.329 1.00 31.64 161 LEU E CA 1
ATOM 3128 C C . LEU E 1 161 ? 86.444 109.228 69.711 1.00 31.64 161 LEU E C 1
ATOM 3129 O O . LEU E 1 161 ? 85.293 109.162 70.148 1.00 31.64 161 LEU E O 1
ATOM 3134 N N . VAL E 1 162 ? 87.491 108.814 70.415 1.00 31.23 162 VAL E N 1
ATOM 3135 C CA . VAL E 1 162 ? 87.306 108.254 71.745 1.00 31.23 162 VAL E CA 1
ATOM 3136 C C . VAL E 1 162 ? 87.038 109.349 72.764 1.00 31.23 162 VAL E C 1
ATOM 3137 O O . VAL E 1 162 ? 86.280 109.144 73.715 1.00 31.23 162 VAL E O 1
ATOM 3141 N N . LYS E 1 163 ? 87.623 110.527 72.582 1.00 32.52 163 LYS E N 1
ATOM 3142 C CA . LYS E 1 163 ? 87.369 111.627 73.497 1.00 32.52 163 LYS E CA 1
ATOM 3143 C C . LYS E 1 163 ? 86.036 112.307 73.233 1.00 32.52 163 LYS E C 1
ATOM 3144 O O . LYS E 1 163 ? 85.553 113.042 74.095 1.00 32.52 163 LYS E O 1
ATOM 3150 N N . GLU E 1 164 ? 85.428 112.070 72.075 1.00 35.11 164 GLU E N 1
ATOM 3151 C CA . GLU E 1 164 ? 84.114 112.632 71.797 1.00 35.11 164 GLU E CA 1
ATOM 3152 C C . GLU E 1 164 ? 83.002 111.749 72.347 1.00 35.11 164 GLU E C 1
ATOM 3153 O O . GLU E 1 164 ? 81.996 112.257 72.850 1.00 35.11 164 GLU E O 1
ATOM 3159 N N . VAL E 1 165 ? 83.162 110.429 72.256 1.00 34.30 165 VAL E N 1
ATOM 3160 C CA . VAL E 1 165 ? 82.206 109.516 72.870 1.00 34.30 165 VAL E CA 1
ATOM 3161 C C . VAL E 1 165 ? 82.193 109.686 74.382 1.00 34.30 165 VAL E C 1
ATOM 3162 O O . VAL E 1 165 ? 81.169 109.457 75.031 1.00 34.30 165 VAL E O 1
ATOM 3166 N N . THR E 1 166 ? 83.311 110.118 74.964 1.00 34.83 166 THR E N 1
ATOM 3167 C CA . THR E 1 166 ? 83.383 110.289 76.410 1.00 34.83 166 THR E CA 1
ATOM 3168 C C . THR E 1 166 ? 82.559 111.476 76.891 1.00 34.83 166 THR E C 1
ATOM 3169 O O . THR E 1 166 ? 81.982 111.420 77.979 1.00 34.83 166 THR E O 1
ATOM 3173 N N . ASP E 1 167 ? 82.485 112.550 76.107 1.00 38.16 167 ASP E N 1
ATOM 3174 C CA . ASP E 1 167 ? 81.753 113.739 76.527 1.00 38.16 167 ASP E CA 1
ATOM 3175 C C . ASP E 1 167 ? 80.260 113.498 76.687 1.00 38.16 167 ASP E C 1
ATOM 3176 O O . ASP E 1 167 ? 79.569 114.359 77.239 1.00 38.16 167 ASP E O 1
ATOM 3181 N N . GLU E 1 168 ? 79.744 112.371 76.219 1.00 39.11 168 GLU E N 1
ATOM 3182 C CA . GLU E 1 168 ? 78.328 112.069 76.334 1.00 39.11 168 GLU E CA 1
ATOM 3183 C C . GLU E 1 168 ? 77.974 111.357 77.626 1.00 39.11 168 GLU E C 1
ATOM 3184 O O . GLU E 1 168 ? 76.787 111.219 77.929 1.00 39.11 168 GLU E O 1
ATOM 3190 N N . PHE E 1 169 ? 78.961 110.903 78.389 1.00 37.71 169 PHE E N 1
ATOM 3191 C CA . PHE E 1 169 ? 78.720 110.258 79.670 1.00 37.71 169 PHE E CA 1
ATOM 3192 C C . PHE E 1 169 ? 79.163 111.116 80.844 1.00 37.71 169 PHE E C 1
ATOM 3193 O O . PHE E 1 169 ? 79.182 110.633 81.977 1.00 37.71 169 PHE E O 1
ATOM 3201 N N . THR E 1 170 ? 79.524 112.370 80.604 1.00 43.64 170 THR E N 1
ATOM 3202 C CA . THR E 1 170 ? 79.919 113.284 81.659 1.00 43.64 170 THR E CA 1
ATOM 3203 C C . THR E 1 170 ? 79.045 114.529 81.615 1.00 43.64 170 THR E C 1
ATOM 3204 O O . THR E 1 170 ? 78.482 114.885 80.577 1.00 43.64 170 THR E O 1
ATOM 3208 N N . THR E 1 171 ? 78.934 115.188 82.765 1.00 51.34 171 THR E N 1
ATOM 3209 C CA . THR E 1 171 ? 78.129 116.393 82.897 1.00 51.34 171 THR E CA 1
ATOM 3210 C C . THR E 1 171 ? 78.987 117.637 82.670 1.00 51.34 171 THR E C 1
ATOM 3211 O O . THR E 1 171 ? 80.116 117.567 82.180 1.00 51.34 171 THR E O 1
ATOM 3215 N N . LYS E 1 172 ? 78.445 118.796 83.033 1.00 56.67 172 LYS E N 1
ATOM 3216 C CA . LYS E 1 172 ? 79.090 120.069 82.738 1.00 56.67 172 LYS E CA 1
ATOM 3217 C C . LYS E 1 172 ? 80.305 120.294 83.635 1.00 56.67 172 LYS E C 1
ATOM 3218 O O . LYS E 1 172 ? 80.202 120.241 84.864 1.00 56.67 172 LYS E O 1
ATOM 3224 N N . ASP E 1 173 ? 81.454 120.558 83.008 1.00 57.93 173 ASP E N 1
ATOM 3225 C CA . ASP E 1 173 ? 82.721 120.824 83.699 1.00 57.93 173 ASP E CA 1
ATOM 3226 C C . ASP E 1 173 ? 83.144 119.660 84.591 1.00 57.93 173 ASP E C 1
ATOM 3227 O O . ASP E 1 173 ? 83.529 119.839 85.747 1.00 57.93 173 ASP E O 1
ATOM 3232 N N . GLN E 1 174 ? 83.083 118.456 84.034 1.00 52.61 174 GLN E N 1
ATOM 3233 C CA . GLN E 1 174 ? 83.575 117.256 84.700 1.00 52.61 174 GLN E CA 1
ATOM 3234 C C . GLN E 1 174 ? 84.359 116.400 83.717 1.00 52.61 174 GLN E C 1
ATOM 3235 O O . GLN E 1 174 ? 84.297 115.169 83.754 1.00 52.61 174 GLN E O 1
ATOM 3241 N N . ASP E 1 175 ? 85.107 117.047 82.824 1.00 44.93 175 ASP E N 1
ATOM 3242 C CA . ASP E 1 175 ? 85.825 116.345 81.770 1.00 44.93 175 ASP E CA 1
ATOM 3243 C C . ASP E 1 175 ? 86.880 115.410 82.348 1.00 44.93 175 ASP E C 1
ATOM 3244 O O . ASP E 1 175 ? 87.366 115.588 83.466 1.00 44.93 175 ASP E O 1
ATOM 3249 N N . LEU E 1 176 ? 87.239 114.405 81.561 1.00 34.84 176 LEU E N 1
ATOM 3250 C CA . LEU E 1 176 ? 88.200 113.402 81.979 1.00 34.84 176 LEU E CA 1
ATOM 3251 C C . LEU E 1 176 ? 89.360 113.356 80.997 1.00 34.84 176 LEU E C 1
ATOM 3252 O O . LEU E 1 176 ? 89.240 113.766 79.843 1.00 34.84 176 LEU E O 1
ATOM 3257 N N . ARG E 1 177 ? 90.492 112.863 81.476 1.00 31.12 177 ARG E N 1
ATOM 3258 C CA . ARG E 1 177 ? 91.671 112.660 80.655 1.00 31.12 177 ARG E CA 1
ATOM 3259 C C . ARG E 1 177 ? 91.852 111.179 80.379 1.00 31.12 177 ARG E C 1
ATOM 3260 O O . ARG E 1 177 ? 91.153 110.328 80.924 1.00 31.12 177 ARG E O 1
ATOM 3268 N N . TRP E 1 178 ? 92.810 110.883 79.514 1.00 28.83 178 TRP E N 1
ATOM 3269 C CA . TRP E 1 178 ? 93.127 109.521 79.124 1.00 28.83 178 TRP E CA 1
ATOM 3270 C C . TRP E 1 178 ? 94.631 109.338 79.196 1.00 28.83 178 TRP E C 1
ATOM 3271 O O . TRP E 1 178 ? 95.380 110.187 78.712 1.00 28.83 178 TRP E O 1
ATOM 3282 N N . GLN E 1 179 ? 95.072 108.244 79.806 1.00 28.89 179 GLN E N 1
ATOM 3283 C CA . GLN E 1 179 ? 96.467 107.856 79.690 1.00 28.89 179 GLN E CA 1
ATOM 3284 C C . GLN E 1 179 ? 96.754 107.404 78.268 1.00 28.89 179 GLN E C 1
ATOM 3285 O O . GLN E 1 179 ? 95.901 106.828 77.594 1.00 28.89 179 GLN E O 1
ATOM 3291 N N . SER E 1 180 ? 97.973 107.668 77.808 1.00 30.22 180 SER E N 1
ATOM 3292 C CA . SER E 1 180 ? 98.327 107.303 76.444 1.00 30.22 180 SER E CA 1
ATOM 3293 C C . SER E 1 180 ? 98.310 105.798 76.223 1.00 30.22 180 SER E C 1
ATOM 3294 O O . SER E 1 180 ? 98.121 105.356 75.089 1.00 30.22 180 SER E O 1
ATOM 3297 N N . MET E 1 181 ? 98.490 105.002 77.270 1.00 30.18 181 MET E N 1
ATOM 3298 C CA . MET E 1 181 ? 98.446 103.554 77.142 1.00 30.18 181 MET E CA 1
ATOM 3299 C C . MET E 1 181 ? 97.038 102.987 77.236 1.00 30.18 181 MET E C 1
ATOM 3300 O O . MET E 1 181 ? 96.837 101.818 76.899 1.00 30.18 181 MET E O 1
ATOM 3305 N N . ALA E 1 182 ? 96.065 103.774 77.684 1.00 28.18 182 ALA E N 1
ATOM 3306 C CA . ALA E 1 182 ? 94.685 103.312 77.689 1.00 28.18 182 ALA E CA 1
ATOM 3307 C C . ALA E 1 182 ? 94.037 103.455 76.321 1.00 28.18 182 ALA E C 1
ATOM 3308 O O . ALA E 1 182 ? 93.165 102.660 75.966 1.00 28.18 182 ALA E O 1
ATOM 3310 N N . ILE E 1 183 ? 94.445 104.457 75.547 1.00 28.44 183 ILE E N 1
ATOM 3311 C CA . ILE E 1 183 ? 93.935 104.603 74.193 1.00 28.44 183 ILE E CA 1
ATOM 3312 C C . ILE E 1 183 ? 94.504 103.515 73.293 1.00 28.44 183 ILE E C 1
ATOM 3313 O O . ILE E 1 183 ? 93.868 103.100 72.319 1.00 28.44 183 ILE E O 1
ATOM 3318 N N . MET E 1 184 ? 95.694 103.013 73.617 1.00 29.45 184 MET E N 1
ATOM 3319 C CA . MET E 1 184 ? 96.287 101.955 72.810 1.00 29.45 184 MET E CA 1
ATOM 3320 C C . MET E 1 184 ? 95.686 100.598 73.139 1.00 29.45 184 MET E C 1
ATOM 3321 O O . MET E 1 184 ? 95.631 99.715 72.280 1.00 29.45 184 MET E O 1
ATOM 3326 N N . ALA E 1 185 ? 95.239 100.407 74.376 1.00 26.94 185 ALA E N 1
ATOM 3327 C CA . ALA E 1 185 ? 94.569 99.166 74.731 1.00 26.94 185 ALA E CA 1
ATOM 3328 C C . ALA E 1 185 ? 93.178 99.100 74.122 1.00 26.94 185 ALA E C 1
ATOM 3329 O O . ALA E 1 185 ? 92.709 98.024 73.742 1.00 26.94 185 ALA E O 1
ATOM 3331 N N . LEU E 1 186 ? 92.501 100.243 74.024 1.00 27.42 186 LEU E N 1
ATOM 3332 C CA . LEU E 1 186 ? 91.161 100.288 73.460 1.00 27.42 186 LEU E CA 1
ATOM 3333 C C . LEU E 1 186 ? 91.161 100.157 71.945 1.00 27.42 186 LEU E C 1
ATOM 3334 O O . LEU E 1 186 ? 90.135 99.791 71.370 1.00 27.42 186 LEU E O 1
ATOM 3339 N N . GLN E 1 187 ? 92.278 100.441 71.287 1.00 28.75 187 GLN E N 1
ATOM 3340 C CA . GLN E 1 187 ? 92.374 100.283 69.844 1.00 28.75 187 GLN E CA 1
ATOM 3341 C C . GLN E 1 187 ? 92.759 98.874 69.434 1.00 28.75 187 GLN E C 1
ATOM 3342 O O . GLN E 1 187 ? 92.345 98.415 68.367 1.00 28.75 187 GLN E O 1
ATOM 3348 N N . GLU E 1 188 ? 93.550 98.178 70.250 1.00 29.16 188 GLU E N 1
ATOM 3349 C CA . GLU E 1 188 ? 93.884 96.792 69.954 1.00 29.16 188 GLU E CA 1
ATOM 3350 C C . GLU E 1 188 ? 92.670 95.886 70.070 1.00 29.16 188 GLU E C 1
ATOM 3351 O O . GLU E 1 188 ? 92.582 94.880 69.364 1.00 29.16 188 GLU E O 1
ATOM 3357 N N . ALA E 1 189 ? 91.733 96.220 70.950 1.00 27.25 189 ALA E N 1
ATOM 3358 C CA . ALA E 1 189 ? 90.547 95.408 71.156 1.00 27.25 189 ALA E CA 1
ATOM 3359 C C . ALA E 1 189 ? 89.418 95.742 70.197 1.00 27.25 189 ALA E C 1
ATOM 3360 O O . ALA E 1 189 ? 88.516 94.921 70.020 1.00 27.25 189 ALA E O 1
ATOM 3362 N N . SER E 1 190 ? 89.442 96.921 69.580 1.00 27.20 190 SER E N 1
ATOM 3363 C CA . SER E 1 190 ? 88.406 97.282 68.621 1.00 27.20 190 SER E CA 1
ATOM 3364 C C . SER E 1 190 ? 88.678 96.680 67.253 1.00 27.20 190 SER E C 1
ATOM 3365 O O . SER E 1 190 ? 87.743 96.309 66.540 1.00 27.20 190 SER E O 1
ATOM 3368 N N . GLU E 1 191 ? 89.945 96.582 66.868 1.00 28.74 191 GLU E N 1
ATOM 3369 C CA . GLU E 1 191 ? 90.284 95.989 65.585 1.00 28.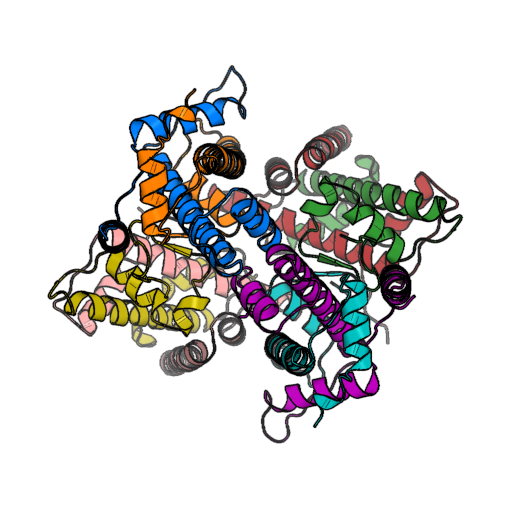74 191 GLU E CA 1
ATOM 3370 C C . GLU E 1 191 ? 90.244 94.473 65.632 1.00 28.74 191 GLU E C 1
ATOM 3371 O O . GLU E 1 191 ? 89.994 93.835 64.608 1.00 28.74 191 GLU E O 1
ATOM 3377 N N . ALA E 1 192 ? 90.497 93.876 66.794 1.00 26.56 192 ALA E N 1
ATOM 3378 C CA . ALA E 1 192 ? 90.305 92.440 66.920 1.00 26.56 192 ALA E CA 1
ATOM 3379 C C . ALA E 1 192 ? 88.836 92.071 66.797 1.00 26.56 192 ALA E C 1
ATOM 3380 O O . ALA E 1 192 ? 88.508 90.966 66.357 1.00 26.56 192 ALA E O 1
ATOM 3382 N N . TYR E 1 193 ? 87.944 92.982 67.174 1.00 27.01 193 TYR E N 1
ATOM 3383 C CA . TYR E 1 193 ? 86.514 92.746 67.071 1.00 27.01 193 TYR E CA 1
ATOM 3384 C C . TYR E 1 193 ? 86.021 92.943 65.644 1.00 27.01 193 TYR E C 1
ATOM 3385 O O . TYR E 1 193 ? 85.131 92.222 65.189 1.00 27.01 193 TYR E O 1
ATOM 3394 N N . LEU E 1 194 ? 86.585 93.911 64.926 1.00 26.58 194 LEU E N 1
ATOM 3395 C CA . LEU E 1 194 ? 86.132 94.195 63.573 1.00 26.58 194 LEU E CA 1
ATOM 3396 C C . LEU E 1 194 ? 86.636 93.168 62.574 1.00 26.58 194 LEU E C 1
ATOM 3397 O O . LEU E 1 194 ? 85.947 92.879 61.594 1.00 26.58 194 LEU E O 1
ATOM 3402 N N . VAL E 1 195 ? 87.827 92.611 62.794 1.00 27.17 195 VAL E N 1
ATOM 3403 C CA . VAL E 1 195 ? 88.339 91.598 61.881 1.00 27.17 195 VAL E CA 1
ATOM 3404 C C . VAL E 1 195 ? 87.592 90.290 62.071 1.00 27.17 195 VAL E C 1
ATOM 3405 O O . VAL E 1 195 ? 87.374 89.547 61.110 1.00 27.17 195 VAL E O 1
ATOM 3409 N N . GLY E 1 196 ? 87.166 89.994 63.297 1.00 27.79 196 GLY E N 1
ATOM 3410 C CA . GLY E 1 196 ? 86.429 88.770 63.540 1.00 27.79 196 GLY E CA 1
ATOM 3411 C C . GLY E 1 196 ? 85.013 88.799 63.005 1.00 27.79 196 GLY E C 1
ATOM 3412 O O . GLY E 1 196 ? 84.433 87.749 62.725 1.00 27.79 196 GLY E O 1
ATOM 3413 N N . LEU E 1 197 ? 84.435 89.987 62.866 1.00 28.28 197 LEU E N 1
ATOM 3414 C CA . LEU E 1 197 ? 83.077 90.128 62.364 1.00 28.28 197 LEU E CA 1
ATOM 3415 C C . LEU E 1 197 ? 83.026 90.189 60.849 1.00 28.28 197 LEU E C 1
ATOM 3416 O O . LEU E 1 197 ? 82.054 89.723 60.251 1.00 28.28 197 LEU E O 1
ATOM 3421 N N . LEU E 1 198 ? 84.051 90.755 60.215 1.00 28.78 198 LEU E N 1
ATOM 3422 C CA . LEU E 1 198 ? 84.139 90.747 58.765 1.00 28.78 198 LEU E CA 1
ATOM 3423 C C . LEU E 1 198 ? 84.479 89.376 58.212 1.00 28.78 198 LEU E C 1
ATOM 3424 O O . LEU E 1 198 ? 84.339 89.164 57.007 1.00 28.78 198 LEU E O 1
ATOM 3429 N N . GLU E 1 199 ? 84.915 88.446 59.052 1.00 30.68 199 GLU E N 1
ATOM 3430 C CA . GLU E 1 199 ? 85.198 87.094 58.601 1.00 30.68 199 GLU E CA 1
ATOM 3431 C C . GLU E 1 199 ? 83.980 86.188 58.661 1.00 30.68 199 GLU E C 1
ATOM 3432 O O . GLU E 1 199 ? 83.857 85.272 57.844 1.00 30.68 199 GLU E O 1
ATOM 3438 N N . HIS E 1 200 ? 83.076 86.422 59.614 1.00 29.03 200 HIS E N 1
ATOM 3439 C CA . HIS E 1 200 ? 81.785 85.749 59.589 1.00 29.03 200 HIS E CA 1
ATOM 3440 C C . HIS E 1 200 ? 80.891 86.317 58.499 1.00 29.03 200 HIS E C 1
ATOM 3441 O O . HIS E 1 200 ? 80.015 85.616 57.990 1.00 29.03 200 HIS E O 1
ATOM 3448 N N . THR E 1 201 ? 81.097 87.580 58.132 1.00 28.34 201 THR E N 1
ATOM 3449 C CA . THR E 1 201 ? 80.362 88.173 57.023 1.00 28.34 201 THR E CA 1
ATOM 3450 C C . THR E 1 201 ? 80.789 87.574 55.691 1.00 28.34 201 THR E C 1
ATOM 3451 O O . THR E 1 201 ? 79.967 87.435 54.782 1.00 28.34 201 THR E O 1
ATOM 3455 N N . ASN E 1 202 ? 82.064 87.209 55.562 1.00 27.42 202 ASN E N 1
ATOM 3456 C CA . ASN E 1 202 ? 82.544 86.565 54.346 1.00 27.42 202 ASN E CA 1
ATOM 3457 C C . ASN E 1 202 ? 82.005 85.152 54.214 1.00 27.42 202 ASN E C 1
ATOM 3458 O O . ASN E 1 202 ? 81.760 84.687 53.099 1.00 27.42 202 ASN E O 1
ATOM 3463 N N . LEU E 1 203 ? 81.809 84.458 55.333 1.00 26.95 203 LEU E N 1
ATOM 3464 C CA . LEU E 1 203 ? 81.278 83.103 55.289 1.00 26.95 203 LEU E CA 1
ATOM 3465 C C . LEU E 1 203 ? 79.823 83.077 54.858 1.00 26.95 203 LEU E C 1
ATOM 3466 O O . LEU E 1 203 ? 79.370 82.083 54.288 1.00 26.95 203 LEU E O 1
ATOM 3471 N N . LEU E 1 204 ? 79.077 84.144 55.128 1.00 26.92 204 LEU E N 1
ATOM 3472 C CA . LEU E 1 204 ? 77.679 84.213 54.734 1.00 26.92 204 LEU E CA 1
ATOM 3473 C C . LEU E 1 204 ? 77.493 84.645 53.292 1.00 26.92 204 LEU E C 1
ATOM 3474 O O . LEU E 1 204 ? 76.401 84.481 52.748 1.00 26.92 204 LEU E O 1
ATOM 3479 N N . ALA E 1 205 ? 78.520 85.202 52.665 1.00 27.52 205 ALA E N 1
ATOM 3480 C CA . ALA E 1 205 ? 78.452 85.540 51.252 1.00 27.52 205 ALA E CA 1
ATOM 3481 C C . ALA E 1 205 ? 78.812 84.367 50.361 1.00 27.52 205 ALA E C 1
ATOM 3482 O O . ALA E 1 205 ? 78.303 84.269 49.242 1.00 27.52 205 ALA E O 1
ATOM 3484 N N . LEU E 1 206 ? 79.682 83.479 50.830 1.00 28.22 206 LEU E N 1
ATOM 3485 C CA . LEU E 1 206 ? 79.980 82.267 50.091 1.00 28.22 206 LEU E CA 1
ATOM 3486 C C . LEU E 1 206 ? 78.876 81.236 50.227 1.00 28.22 206 LEU E C 1
ATOM 3487 O O . LEU E 1 206 ? 78.813 80.302 49.425 1.00 28.22 206 LEU E O 1
ATOM 3492 N N . HIS E 1 207 ? 78.011 81.389 51.227 1.00 27.63 207 HIS E N 1
ATOM 3493 C CA . HIS E 1 207 ? 76.846 80.531 51.372 1.00 27.63 207 HIS E CA 1
ATOM 3494 C C . HIS E 1 207 ? 75.759 80.880 50.370 1.00 27.63 207 HIS E C 1
ATOM 3495 O O . HIS E 1 207 ? 75.011 79.998 49.944 1.00 27.63 207 HIS E O 1
ATOM 3502 N N . ALA E 1 208 ? 75.655 82.149 49.991 1.00 28.16 208 ALA E N 1
ATOM 3503 C CA . ALA E 1 208 ? 74.733 82.599 48.962 1.00 28.16 208 ALA E CA 1
ATOM 3504 C C . ALA E 1 208 ? 75.366 82.629 47.577 1.00 28.16 208 ALA E C 1
ATOM 3505 O O . ALA E 1 208 ? 74.749 83.146 46.642 1.00 28.16 208 ALA E O 1
ATOM 3507 N N . LYS E 1 209 ? 76.589 82.112 47.439 1.00 29.06 209 LYS E N 1
ATOM 3508 C CA . LYS E 1 209 ? 77.268 81.933 46.154 1.00 29.06 209 LYS E CA 1
ATOM 3509 C C . LYS E 1 209 ? 77.649 83.262 45.502 1.00 29.06 209 LYS E C 1
ATOM 3510 O O . LYS E 1 209 ? 77.532 83.428 44.290 1.00 29.06 209 LYS E O 1
ATOM 3516 N N . ARG E 1 210 ? 78.127 84.202 46.309 1.00 29.42 210 ARG E N 1
ATOM 3517 C CA . ARG E 1 210 ? 78.709 85.449 45.845 1.00 29.42 210 ARG E CA 1
ATOM 3518 C C . ARG E 1 210 ? 80.121 85.569 46.396 1.00 29.42 210 ARG E C 1
ATOM 3519 O O . ARG E 1 210 ? 80.500 84.862 47.329 1.00 29.42 210 ARG E O 1
ATOM 3527 N N . ILE E 1 211 ? 80.913 86.465 45.814 1.00 30.48 211 ILE E N 1
ATOM 3528 C CA . ILE E 1 211 ? 82.203 86.825 46.390 1.00 30.48 211 ILE E CA 1
ATOM 3529 C C . ILE E 1 211 ? 82.215 88.241 46.923 1.00 30.48 211 ILE E C 1
ATOM 3530 O O . ILE E 1 211 ? 83.202 88.647 47.544 1.00 30.48 211 ILE E O 1
ATOM 3535 N N . THR E 1 212 ? 81.139 88.994 46.724 1.00 29.87 212 THR E N 1
ATOM 3536 C CA . THR E 1 212 ? 81.007 90.361 47.202 1.00 29.87 212 THR E CA 1
ATOM 3537 C C . THR E 1 212 ? 80.176 90.371 48.475 1.00 29.87 212 THR E C 1
ATOM 3538 O O . THR E 1 212 ? 79.056 89.856 48.487 1.00 29.87 212 THR E O 1
ATOM 3542 N N . ILE E 1 213 ? 80.717 90.955 49.539 1.00 28.63 213 ILE E N 1
ATOM 3543 C CA . ILE E 1 213 ? 79.989 91.034 50.800 1.00 28.63 213 ILE E CA 1
ATOM 3544 C C . ILE E 1 213 ? 79.034 92.216 50.747 1.00 28.63 213 ILE E C 1
ATOM 3545 O O . ILE E 1 213 ? 79.409 93.315 50.329 1.00 28.63 213 ILE E O 1
ATOM 3550 N N . MET E 1 214 ? 77.792 91.987 51.148 1.00 29.95 214 MET E N 1
ATOM 3551 C CA . MET E 1 214 ? 76.738 92.984 51.101 1.00 29.95 214 MET E CA 1
ATOM 3552 C C . MET E 1 214 ? 76.410 93.467 52.503 1.00 29.95 214 MET E C 1
ATOM 3553 O O . MET E 1 214 ? 76.890 92.935 53.503 1.00 29.95 214 MET E O 1
ATOM 3558 N N . LYS E 1 215 ? 75.561 94.489 52.563 1.00 29.34 215 LYS E N 1
ATOM 3559 C CA . LYS E 1 215 ? 75.107 94.995 53.849 1.00 29.34 215 LYS E CA 1
ATOM 3560 C C . LYS E 1 215 ? 74.185 94.004 54.546 1.00 29.34 215 LYS E C 1
ATOM 3561 O O . LYS E 1 215 ? 74.087 94.009 55.775 1.00 29.34 215 LYS E O 1
ATOM 3567 N N . LYS E 1 216 ? 73.519 93.137 53.788 1.00 29.19 216 LYS E N 1
ATOM 3568 C CA . LYS E 1 216 ? 72.626 92.147 54.369 1.00 29.19 216 LYS E CA 1
ATOM 3569 C C . LYS E 1 216 ? 73.351 90.933 54.926 1.00 29.19 216 LYS E C 1
ATOM 3570 O O . LYS E 1 216 ? 72.739 90.155 55.662 1.00 29.19 216 LYS E O 1
ATOM 3576 N N . ASP E 1 217 ? 74.622 90.736 54.586 1.00 28.58 217 ASP E N 1
ATOM 3577 C CA . ASP E 1 217 ? 75.398 89.687 55.235 1.00 28.58 217 ASP E CA 1
ATOM 3578 C C . ASP E 1 217 ? 75.832 90.111 56.626 1.00 28.58 217 ASP E C 1
ATOM 3579 O O . ASP E 1 217 ? 75.847 89.296 57.550 1.00 28.58 217 ASP E O 1
ATOM 3584 N N . MET E 1 218 ? 76.202 91.379 56.788 1.00 30.35 218 MET E N 1
ATOM 3585 C CA . MET E 1 218 ? 76.644 91.860 58.086 1.00 30.35 218 MET E CA 1
ATOM 3586 C C . MET E 1 218 ? 75.503 91.885 59.087 1.00 30.35 218 MET E C 1
ATOM 3587 O O . MET E 1 218 ? 75.730 91.704 60.286 1.00 30.35 218 MET E O 1
ATOM 3592 N N . GLN E 1 219 ? 74.276 92.097 58.618 1.00 30.74 219 GLN E N 1
ATOM 3593 C CA . GLN E 1 219 ? 73.135 92.147 59.521 1.00 30.74 219 GLN E CA 1
ATOM 3594 C C . GLN E 1 219 ? 72.783 90.767 60.052 1.00 30.74 219 GLN E C 1
ATOM 3595 O O . GLN E 1 219 ? 72.514 90.610 61.246 1.00 30.74 219 GLN E O 1
ATOM 3601 N N . LEU E 1 220 ? 72.764 89.756 59.182 1.00 29.27 220 LEU E N 1
ATOM 3602 C CA . LEU E 1 220 ? 72.437 88.410 59.628 1.00 29.27 220 LEU E CA 1
ATOM 3603 C C . LEU E 1 220 ? 73.512 87.850 60.543 1.00 29.27 220 LEU E C 1
ATOM 3604 O O . LEU E 1 220 ? 73.211 87.042 61.423 1.00 29.27 220 LEU E O 1
ATOM 3609 N N . ALA E 1 221 ? 74.762 88.271 60.362 1.00 30.50 221 ALA E N 1
ATOM 3610 C CA . ALA E 1 221 ? 75.837 87.760 61.203 1.00 30.50 221 ALA E CA 1
ATOM 3611 C C . ALA E 1 221 ? 75.730 88.296 62.622 1.00 30.50 221 ALA E C 1
ATOM 3612 O O . ALA E 1 221 ? 75.951 87.560 63.586 1.00 30.50 221 ALA E O 1
ATOM 3614 N N . ARG E 1 222 ? 75.393 89.574 62.773 1.00 32.66 222 ARG E N 1
ATOM 3615 C CA . ARG E 1 222 ? 75.234 90.141 64.106 1.00 32.66 222 ARG E CA 1
ATOM 3616 C C . ARG E 1 222 ? 74.065 89.504 64.842 1.00 32.66 222 ARG E C 1
ATOM 3617 O O . ARG E 1 222 ? 74.019 89.514 66.074 1.00 32.66 222 ARG E O 1
ATOM 3625 N N . ARG E 1 223 ? 73.113 88.940 64.104 1.00 32.06 223 ARG E N 1
ATOM 3626 C CA . ARG E 1 223 ? 71.941 88.349 64.734 1.00 32.06 223 ARG E CA 1
ATOM 3627 C C . ARG E 1 223 ? 72.198 86.909 65.161 1.00 32.06 223 ARG E C 1
ATOM 3628 O O . ARG E 1 223 ? 71.662 86.456 66.176 1.00 32.06 223 ARG E O 1
ATOM 3636 N N . ILE E 1 224 ? 73.007 86.171 64.401 1.00 30.49 224 ILE E N 1
ATOM 3637 C CA . ILE E 1 224 ? 73.288 84.782 64.751 1.00 30.49 224 ILE E CA 1
ATOM 3638 C C . ILE E 1 224 ? 74.143 84.716 66.006 1.00 30.49 224 ILE E C 1
ATOM 3639 O O . ILE E 1 224 ? 73.904 83.894 66.896 1.00 30.49 224 ILE E O 1
ATOM 3644 N N . ARG E 1 225 ? 75.157 85.568 66.095 1.00 33.31 225 ARG E N 1
ATOM 3645 C CA . ARG E 1 225 ? 75.979 85.662 67.298 1.00 33.31 225 ARG E CA 1
ATOM 3646 C C . ARG E 1 225 ? 75.431 86.816 68.127 1.00 33.31 225 ARG E C 1
ATOM 3647 O O . ARG E 1 225 ? 75.663 87.985 67.822 1.00 33.31 225 ARG E O 1
ATOM 3655 N N . GLY E 1 226 ? 74.674 86.489 69.166 1.00 36.08 226 GLY E N 1
ATOM 3656 C CA . GLY E 1 226 ? 73.887 87.494 69.852 1.00 36.08 226 GLY E CA 1
ATOM 3657 C C . GLY E 1 226 ? 74.636 88.312 70.880 1.00 36.08 226 GLY E C 1
ATOM 3658 O O . GLY E 1 226 ? 74.369 88.203 72.079 1.00 36.08 226 GLY E O 1
ATOM 3659 N N . GLN E 1 227 ? 75.562 89.153 70.426 1.00 39.13 227 GLN E N 1
ATOM 3660 C CA . GLN E 1 227 ? 76.365 89.965 71.334 1.00 39.13 227 GLN E CA 1
ATOM 3661 C C . GLN E 1 227 ? 75.809 91.378 71.466 1.00 39.13 227 GLN E C 1
ATOM 3662 O O . GLN E 1 227 ? 75.557 91.851 72.577 1.00 39.13 227 GLN E O 1
ATOM 3668 N N . PHE E 1 228 ? 75.632 92.069 70.343 1.00 38.03 228 PHE E N 1
ATOM 3669 C CA . PHE E 1 228 ? 75.085 93.421 70.354 1.00 38.03 228 PHE E CA 1
ATOM 3670 C C . PHE E 1 228 ? 73.741 93.502 69.642 1.00 38.03 228 PHE E C 1
ATOM 3671 O O . PHE E 1 228 ? 72.741 93.846 70.279 1.00 38.03 228 PHE E O 1
ATOM 3679 N N . ILE E 1 229 ? 73.683 93.128 68.361 1.00 38.71 229 ILE E N 1
ATOM 3680 C CA . ILE E 1 229 ? 72.586 93.454 67.437 1.00 38.71 229 ILE E CA 1
ATOM 3681 C C . ILE E 1 229 ? 71.822 94.714 67.832 1.00 38.71 229 ILE E C 1
ATOM 3682 O O . ILE E 1 229 ? 71.752 95.677 67.071 1.00 38.71 229 ILE E O 1
ATOM 3687 N N . ASP F 2 40 ? 82.007 115.327 63.118 1.00 40.42 25 ASP F N 1
ATOM 3688 C CA . ASP F 2 40 ? 82.514 114.615 61.952 1.00 40.42 25 ASP F CA 1
ATOM 3689 C C . ASP F 2 40 ? 83.749 113.818 62.314 1.00 40.42 25 ASP F C 1
ATOM 3690 O O . ASP F 2 40 ? 84.707 113.766 61.550 1.00 40.42 25 ASP F O 1
ATOM 3695 N N . ASN F 2 41 ? 83.732 113.209 63.493 1.00 36.68 26 ASN F N 1
ATOM 3696 C CA . ASN F 2 41 ? 84.876 112.438 63.948 1.00 36.68 26 ASN F CA 1
ATOM 3697 C C . ASN F 2 41 ? 84.773 110.971 63.573 1.00 36.68 26 ASN F C 1
ATOM 3698 O O . ASN F 2 41 ? 85.802 110.294 63.491 1.00 36.68 26 ASN F O 1
ATOM 3703 N N . ILE F 2 42 ? 83.561 110.468 63.336 1.00 34.56 27 ILE F N 1
ATOM 3704 C CA . ILE F 2 42 ? 83.404 109.130 62.786 1.00 34.56 27 ILE F CA 1
ATOM 3705 C C . ILE F 2 42 ? 83.938 109.057 61.362 1.00 34.56 27 ILE F C 1
ATOM 3706 O O . ILE F 2 42 ? 84.296 107.973 60.895 1.00 34.56 27 ILE F O 1
ATOM 3711 N N . GLN F 2 43 ? 84.017 110.187 60.660 1.00 34.89 28 GLN F N 1
ATOM 3712 C CA . GLN F 2 43 ? 84.531 110.206 59.299 1.00 34.89 28 GLN F CA 1
ATOM 3713 C C . GLN F 2 43 ? 86.050 110.123 59.232 1.00 34.89 28 GLN F C 1
ATOM 3714 O O . GLN F 2 43 ? 86.596 110.005 58.132 1.00 34.89 28 GLN F O 1
ATOM 3720 N N . GLY F 2 44 ? 86.744 110.186 60.368 1.00 33.31 29 GLY F N 1
ATOM 3721 C CA . GLY F 2 44 ? 88.174 109.945 60.390 1.00 33.31 29 GLY F CA 1
ATOM 3722 C C . GLY F 2 44 ? 88.560 108.500 60.190 1.00 33.31 29 GLY F C 1
ATOM 3723 O O . GLY F 2 44 ? 89.739 108.217 59.960 1.00 33.31 29 GLY F O 1
ATOM 3724 N N . ILE F 2 45 ? 87.597 107.587 60.279 1.00 31.95 30 ILE F N 1
ATOM 3725 C CA . ILE F 2 45 ? 87.783 106.180 59.955 1.00 31.95 30 ILE F CA 1
ATOM 3726 C C . ILE F 2 45 ? 87.606 106.029 58.454 1.00 31.95 30 ILE F C 1
ATOM 3727 O O . ILE F 2 45 ? 86.491 105.821 57.973 1.00 31.95 30 ILE F O 1
ATOM 3732 N N . THR F 2 46 ? 88.697 106.138 57.707 1.00 30.84 31 THR F N 1
ATOM 3733 C CA . THR F 2 46 ? 88.601 106.326 56.272 1.00 30.84 31 THR F CA 1
ATOM 3734 C C . THR F 2 46 ? 88.290 105.015 55.564 1.00 30.84 31 THR F C 1
ATOM 3735 O O . THR F 2 46 ? 88.401 103.929 56.128 1.00 30.84 31 THR F O 1
ATOM 3739 N N . LYS F 2 47 ? 87.886 105.138 54.310 1.00 30.18 32 LYS F N 1
ATOM 3740 C CA . LYS F 2 47 ? 87.500 104.010 53.477 1.00 30.18 32 LYS F CA 1
ATOM 3741 C C . LYS F 2 47 ? 88.684 103.121 53.117 1.00 30.18 32 LYS F C 1
ATOM 3742 O O . LYS F 2 47 ? 88.551 101.896 53.177 1.00 30.18 32 LYS F O 1
ATOM 3748 N N . PRO F 2 48 ? 89.846 103.660 52.728 1.00 30.28 33 PRO F N 1
ATOM 3749 C CA . PRO F 2 48 ? 90.992 102.776 52.477 1.00 30.28 33 PRO F CA 1
ATOM 3750 C C . PRO F 2 48 ? 91.484 102.040 53.708 1.00 30.28 33 PRO F C 1
ATOM 3751 O O . PRO F 2 48 ? 92.179 101.031 53.566 1.00 30.28 33 PRO F O 1
ATOM 3755 N N . ALA F 2 49 ? 91.151 102.502 54.907 1.00 29.83 34 ALA F N 1
ATOM 3756 C CA . ALA F 2 49 ? 91.525 101.791 56.117 1.00 29.83 34 ALA F CA 1
ATOM 3757 C C . ALA F 2 49 ? 90.523 100.717 56.504 1.00 29.83 34 ALA F C 1
ATOM 3758 O O . ALA F 2 49 ? 90.864 99.824 57.283 1.00 29.83 34 ALA F O 1
ATOM 3760 N N . ILE F 2 50 ? 89.296 100.791 55.993 1.00 29.54 35 ILE F N 1
ATOM 3761 C CA . ILE F 2 50 ? 88.347 99.705 56.181 1.00 29.54 35 ILE F CA 1
ATOM 3762 C C . ILE F 2 50 ? 88.613 98.586 55.185 1.00 29.54 35 ILE F C 1
ATOM 3763 O O . ILE F 2 50 ? 88.296 97.424 55.450 1.00 29.54 35 ILE F O 1
ATOM 3768 N N . ARG F 2 51 ? 89.211 98.902 54.040 1.00 31.10 36 ARG F N 1
ATOM 3769 C CA . ARG F 2 51 ? 89.578 97.864 53.089 1.00 31.10 36 ARG F CA 1
ATOM 3770 C C . ARG F 2 51 ? 90.731 97.019 53.598 1.00 31.10 36 ARG F C 1
ATOM 3771 O O . ARG F 2 51 ? 90.777 95.817 53.326 1.00 31.10 36 ARG F O 1
ATOM 3779 N N . ARG F 2 52 ? 91.671 97.617 54.329 1.00 31.07 37 ARG F N 1
ATOM 3780 C CA . ARG F 2 52 ? 92.793 96.846 54.850 1.00 31.07 37 ARG F CA 1
ATOM 3781 C C . ARG F 2 52 ? 92.369 95.943 55.997 1.00 31.07 37 ARG F C 1
ATOM 3782 O O . ARG F 2 52 ? 92.991 94.903 56.219 1.00 31.07 37 ARG F O 1
ATOM 3790 N N . LEU F 2 53 ? 91.324 96.316 56.733 1.00 29.63 38 LEU F N 1
ATOM 3791 C CA . LEU F 2 53 ? 90.799 95.436 57.767 1.00 29.63 38 LEU F CA 1
ATOM 3792 C C . LEU F 2 53 ? 90.047 94.260 57.168 1.00 29.63 38 LEU F C 1
ATOM 3793 O O . LEU F 2 53 ? 90.048 93.170 57.745 1.00 29.63 38 LEU F O 1
ATOM 3798 N N . ALA F 2 54 ? 89.385 94.461 56.029 1.00 29.75 39 ALA F N 1
ATOM 3799 C CA . ALA F 2 54 ? 88.695 93.366 55.363 1.00 29.75 39 ALA F CA 1
ATOM 3800 C C . ALA F 2 54 ? 89.656 92.416 54.670 1.00 29.75 39 ALA F C 1
ATOM 3801 O O . ALA F 2 54 ? 89.298 91.265 54.427 1.00 29.75 39 ALA F O 1
ATOM 3803 N N . ARG F 2 55 ? 90.861 92.871 54.339 1.00 32.77 40 ARG F N 1
ATOM 3804 C CA . ARG F 2 55 ? 91.850 91.970 53.763 1.00 32.77 40 ARG F CA 1
ATOM 3805 C C . ARG F 2 55 ? 92.371 90.990 54.803 1.00 32.77 40 ARG F C 1
ATOM 3806 O O . ARG F 2 55 ? 92.559 89.808 54.506 1.00 32.77 40 ARG F O 1
ATOM 3814 N N . ARG F 2 56 ? 92.603 91.457 56.027 1.00 31.93 41 ARG F N 1
ATOM 3815 C CA . ARG F 2 56 ? 93.021 90.574 57.103 1.00 31.93 41 ARG F CA 1
ATOM 3816 C C . ARG F 2 56 ? 91.936 89.580 57.503 1.00 31.93 41 ARG F C 1
ATOM 3817 O O . ARG F 2 56 ? 92.201 88.696 58.317 1.00 31.93 41 ARG F O 1
ATOM 3825 N N . GLY F 2 57 ? 90.734 89.696 56.950 1.00 30.68 42 GLY F N 1
ATOM 3826 C CA . GLY F 2 57 ? 89.671 88.749 57.207 1.00 30.68 42 GLY F CA 1
ATOM 3827 C C . GLY F 2 57 ? 89.376 87.871 56.009 1.00 30.68 42 GLY F C 1
ATOM 3828 O O . GLY F 2 57 ? 88.502 87.005 56.067 1.00 30.68 42 GLY F O 1
ATOM 3829 N N . GLY F 2 58 ? 90.085 88.097 54.909 1.00 30.51 43 GLY F N 1
ATOM 3830 C CA . GLY F 2 58 ? 89.989 87.232 53.753 1.00 30.51 43 GLY F CA 1
ATOM 3831 C C . GLY F 2 58 ? 88.973 87.618 52.703 1.00 30.51 43 GLY F C 1
ATOM 3832 O O . GLY F 2 58 ? 88.576 86.757 51.915 1.00 30.51 43 GLY F O 1
ATOM 3833 N N . VAL F 2 59 ? 88.557 88.875 52.647 1.00 29.42 44 VAL F N 1
ATOM 3834 C CA . VAL F 2 59 ? 87.501 89.326 51.749 1.00 29.42 44 VAL F CA 1
ATOM 3835 C C . VAL F 2 59 ? 88.107 89.745 50.417 1.00 29.42 44 VAL F C 1
ATOM 3836 O O . VAL F 2 59 ? 89.187 90.340 50.374 1.00 29.42 44 VAL F O 1
ATOM 3840 N N . LYS F 2 60 ? 87.406 89.446 49.320 1.00 31.69 45 LYS F N 1
ATOM 3841 C CA . LYS F 2 60 ? 87.861 89.759 47.968 1.00 31.69 45 LYS F CA 1
ATOM 3842 C C . LYS F 2 60 ? 87.177 90.973 47.349 1.00 31.69 45 LYS F C 1
ATOM 3843 O O . LYS F 2 60 ? 87.846 91.774 46.695 1.00 31.69 45 LYS F O 1
ATOM 3849 N N . ARG F 2 61 ? 85.865 91.128 47.511 1.00 31.05 46 ARG F N 1
ATOM 3850 C CA . ARG F 2 61 ? 85.144 92.278 46.984 1.00 31.05 46 ARG F CA 1
ATOM 3851 C C . ARG F 2 61 ? 84.269 92.874 48.072 1.00 31.05 46 ARG F C 1
ATOM 3852 O O . ARG F 2 61 ? 83.814 92.168 48.971 1.00 31.05 46 ARG F O 1
ATOM 3860 N N . ILE F 2 62 ? 84.039 94.183 47.981 1.00 29.88 47 ILE F N 1
ATOM 3861 C CA . ILE F 2 62 ? 83.279 94.931 48.974 1.00 29.88 47 ILE F CA 1
ATOM 3862 C C . ILE F 2 62 ? 82.215 95.749 48.264 1.00 29.88 47 ILE F C 1
ATOM 3863 O O . ILE F 2 62 ? 82.454 96.278 47.177 1.00 29.88 47 ILE F O 1
ATOM 3868 N N . SER F 2 63 ? 81.047 95.864 48.883 1.00 31.18 48 SER F N 1
ATOM 3869 C CA . SER F 2 63 ? 79.971 96.699 48.373 1.00 31.18 48 SER F CA 1
ATOM 3870 C C . SER F 2 63 ? 80.115 98.130 48.874 1.00 31.18 48 SER F C 1
ATOM 3871 O O . SER F 2 63 ? 80.654 98.381 49.952 1.00 31.18 48 SER F O 1
ATOM 3874 N N . GLY F 2 64 ? 79.620 99.073 48.077 1.00 31.55 49 GLY F N 1
ATOM 3875 C CA . GLY F 2 64 ? 79.713 100.474 48.443 1.00 31.55 49 GLY F CA 1
ATOM 3876 C C . GLY F 2 64 ? 78.961 100.837 49.706 1.00 31.55 49 GLY F C 1
ATOM 3877 O O . GLY F 2 64 ? 79.320 101.811 50.372 1.00 31.55 49 GLY F O 1
ATOM 3878 N N . LEU F 2 65 ? 77.931 100.074 50.055 1.00 31.07 50 LEU F N 1
ATOM 3879 C CA . LEU F 2 65 ? 77.127 100.331 51.239 1.00 31.07 50 LEU F CA 1
ATOM 3880 C C . LEU F 2 65 ? 77.689 99.683 52.497 1.00 31.07 50 LEU F C 1
ATOM 3881 O O . LEU F 2 65 ? 77.033 99.717 53.538 1.00 31.07 50 LEU F O 1
ATOM 3886 N N . ILE F 2 66 ? 78.882 99.098 52.427 1.00 29.88 51 ILE F N 1
ATOM 3887 C CA . ILE F 2 66 ? 79.474 98.468 53.600 1.00 29.88 51 ILE F CA 1
ATOM 3888 C C . ILE F 2 66 ? 80.162 99.490 54.492 1.00 29.88 51 ILE F C 1
ATOM 3889 O O . ILE F 2 66 ? 80.163 99.343 55.716 1.00 29.88 51 ILE F O 1
ATOM 3894 N N . TYR F 2 67 ? 80.723 100.550 53.913 1.00 30.53 52 TYR F N 1
ATOM 3895 C CA . TYR F 2 67 ? 81.597 101.440 54.670 1.00 30.53 52 TYR F CA 1
ATOM 3896 C C . TYR F 2 67 ? 80.840 102.201 55.748 1.00 30.53 52 TYR F C 1
ATOM 3897 O O . TYR F 2 67 ? 81.351 102.374 56.856 1.00 30.53 52 TYR F O 1
ATOM 3906 N N . GLU F 2 68 ? 79.629 102.667 55.450 1.00 31.92 53 GLU F N 1
ATOM 3907 C CA . GLU F 2 68 ? 78.850 103.362 56.469 1.00 31.92 53 GLU F CA 1
ATOM 3908 C C . GLU F 2 68 ? 78.320 102.403 57.525 1.00 31.92 53 GLU F C 1
ATOM 3909 O O . GLU F 2 68 ? 78.108 102.803 58.671 1.00 31.92 53 GLU F O 1
ATOM 3915 N N . GLU F 2 69 ? 78.108 101.139 57.167 1.00 31.66 54 GLU F N 1
ATOM 3916 C CA . GLU F 2 69 ? 77.642 100.157 58.137 1.00 31.66 54 GLU F CA 1
ATOM 3917 C C . GLU F 2 69 ? 78.738 99.764 59.119 1.00 31.66 54 GLU F C 1
ATOM 3918 O O . GLU F 2 69 ? 78.447 99.464 60.279 1.00 31.66 54 GLU F O 1
ATOM 3924 N N . VAL F 2 70 ? 79.995 99.752 58.676 1.00 30.36 55 VAL F N 1
ATOM 3925 C CA . VAL F 2 70 ? 81.096 99.386 59.560 1.00 30.36 55 VAL F CA 1
ATOM 3926 C C . VAL F 2 70 ? 81.328 100.472 60.599 1.00 30.36 55 VAL F C 1
ATOM 3927 O O . VAL F 2 70 ? 81.621 100.182 61.763 1.00 30.36 55 VAL F O 1
ATOM 3931 N N . ARG F 2 71 ? 81.188 101.736 60.200 1.00 30.37 56 ARG F N 1
ATOM 3932 C CA . ARG F 2 71 ? 81.333 102.839 61.140 1.00 30.37 56 ARG F CA 1
ATOM 3933 C C . ARG F 2 71 ? 80.273 102.800 62.230 1.00 30.37 56 ARG F C 1
ATOM 3934 O O . ARG F 2 71 ? 80.550 103.173 63.372 1.00 30.37 56 ARG F O 1
ATOM 3942 N N . ASN F 2 72 ? 79.056 102.370 61.903 1.00 30.09 57 ASN F N 1
ATOM 3943 C CA . ASN F 2 72 ? 78.006 102.297 62.910 1.00 30.09 57 ASN F CA 1
ATOM 3944 C C . ASN F 2 72 ? 78.275 101.201 63.930 1.00 30.09 57 ASN F C 1
ATOM 3945 O O . ASN F 2 72 ? 77.898 101.337 65.095 1.00 30.09 57 ASN F O 1
ATOM 3950 N N . VAL F 2 73 ? 78.925 100.117 63.519 1.00 28.49 58 VAL F N 1
ATOM 3951 C CA . VAL F 2 73 ? 79.204 99.018 64.431 1.00 28.49 58 VAL F CA 1
ATOM 3952 C C . VAL F 2 73 ? 80.360 99.356 65.364 1.00 28.49 58 VAL F C 1
ATOM 3953 O O . VAL F 2 73 ? 80.389 98.898 66.508 1.00 28.49 58 VAL F O 1
ATOM 3957 N N . LEU F 2 74 ? 81.322 100.162 64.908 1.00 27.93 59 LEU F N 1
ATOM 3958 C CA . LEU F 2 74 ? 82.395 100.603 65.793 1.00 27.93 59 LEU F CA 1
ATOM 3959 C C . LEU F 2 74 ? 81.889 101.617 66.807 1.00 27.93 59 LEU F C 1
ATOM 3960 O O . LEU F 2 74 ? 82.299 101.595 67.970 1.00 27.93 59 LEU F O 1
ATOM 3965 N N . LYS F 2 75 ? 81.001 102.515 66.387 1.00 28.72 60 LYS F N 1
ATOM 3966 C CA . LYS F 2 75 ? 80.438 103.486 67.315 1.00 28.72 60 LYS F CA 1
ATOM 3967 C C . LYS F 2 75 ? 79.612 102.805 68.398 1.00 28.72 60 LYS F C 1
ATOM 3968 O O . LYS F 2 75 ? 79.641 103.217 69.560 1.00 28.72 60 LYS F O 1
ATOM 3974 N N . THR F 2 76 ? 78.871 101.758 68.039 1.00 28.51 61 THR F N 1
ATOM 3975 C CA . THR F 2 76 ? 78.085 101.022 69.025 1.00 28.51 61 THR F CA 1
ATOM 3976 C C . THR F 2 76 ? 78.980 100.290 70.017 1.00 28.51 61 THR F C 1
ATOM 3977 O O . THR F 2 76 ? 78.712 100.293 71.221 1.00 28.51 61 THR F O 1
ATOM 3981 N N . PHE F 2 77 ? 80.046 99.659 69.526 1.00 27.30 62 PHE F N 1
ATOM 3982 C CA . PHE F 2 77 ? 80.932 98.884 70.387 1.00 27.30 62 PHE F CA 1
ATOM 3983 C C . PHE F 2 77 ? 81.727 99.788 71.319 1.00 27.30 62 PHE F C 1
ATOM 3984 O O . PHE F 2 77 ? 81.971 99.434 72.476 1.00 27.30 62 PHE F O 1
ATOM 3992 N N . LEU F 2 78 ? 82.128 100.963 70.838 1.00 27.95 63 LEU F N 1
ATOM 3993 C CA . LEU F 2 78 ? 82.907 101.880 71.658 1.00 27.95 63 LEU F CA 1
ATOM 3994 C C . LEU F 2 78 ? 82.084 102.471 72.790 1.00 27.95 63 LEU F C 1
ATOM 3995 O O . LEU F 2 78 ? 82.621 102.729 73.869 1.00 27.95 63 LEU F O 1
ATOM 4000 N N . GLU F 2 79 ? 80.794 102.712 72.565 1.00 29.86 64 GLU F N 1
ATOM 4001 C CA . GLU F 2 79 ? 79.958 103.269 73.623 1.00 29.86 64 GLU F CA 1
ATOM 4002 C C . GLU F 2 79 ? 79.704 102.261 74.728 1.00 29.86 64 GLU F C 1
ATOM 4003 O O . GLU F 2 79 ? 79.623 102.637 75.897 1.00 29.86 64 GLU F O 1
ATOM 4009 N N . SER F 2 80 ? 79.581 100.983 74.382 1.00 28.80 65 SER F N 1
ATOM 4010 C CA . SER F 2 80 ? 79.321 99.967 75.390 1.00 28.80 65 SER F CA 1
ATOM 4011 C C . SER F 2 80 ? 80.516 99.756 76.306 1.00 28.80 65 SER F C 1
ATOM 4012 O O . SER F 2 80 ? 80.340 99.411 77.476 1.00 28.80 65 SER F O 1
ATOM 4015 N N . VAL F 2 81 ? 81.727 99.951 75.801 1.00 27.01 66 VAL F N 1
ATOM 4016 C CA . VAL F 2 81 ? 82.929 99.731 76.595 1.00 27.01 66 VAL F CA 1
ATOM 4017 C C . VAL F 2 81 ? 83.311 100.975 77.383 1.00 27.01 66 VAL F C 1
ATOM 4018 O O . VAL F 2 81 ? 83.706 100.881 78.543 1.00 27.01 66 VAL F O 1
ATOM 4022 N N . ILE F 2 82 ? 83.202 102.156 76.775 1.00 28.04 67 ILE F N 1
ATOM 4023 C CA . ILE F 2 82 ? 83.611 103.378 77.455 1.00 28.04 67 ILE F CA 1
ATOM 4024 C C . ILE F 2 82 ? 82.645 103.723 78.575 1.00 28.04 67 ILE F C 1
ATOM 4025 O O . ILE F 2 82 ? 83.049 104.280 79.598 1.00 28.04 67 ILE F O 1
ATOM 4030 N N . ARG F 2 83 ? 81.367 103.387 78.421 1.00 29.67 68 ARG F N 1
ATOM 4031 C CA . ARG F 2 83 ? 80.404 103.634 79.487 1.00 29.67 68 ARG F CA 1
ATOM 4032 C C . ARG F 2 83 ? 80.778 102.887 80.757 1.00 29.67 68 ARG F C 1
ATOM 4033 O O . ARG F 2 83 ? 80.655 103.426 81.861 1.00 29.67 68 ARG F O 1
ATOM 4041 N N . ASP F 2 84 ? 81.239 101.647 80.624 1.00 27.95 69 ASP F N 1
ATOM 4042 C CA . ASP F 2 84 ? 81.631 100.872 81.790 1.00 27.95 69 ASP F CA 1
ATOM 4043 C C . ASP F 2 84 ? 82.968 101.316 82.356 1.00 27.95 69 ASP F C 1
ATOM 4044 O O . ASP F 2 84 ? 83.210 101.147 83.552 1.00 27.95 69 ASP F O 1
ATOM 4049 N N . ALA F 2 85 ? 83.845 101.880 81.529 1.00 26.19 70 ALA F N 1
ATOM 4050 C CA . ALA F 2 85 ? 85.163 102.286 81.997 1.00 26.19 70 ALA F CA 1
ATOM 4051 C C . ALA F 2 85 ? 85.140 103.626 82.714 1.00 26.19 70 ALA F C 1
ATOM 4052 O O . ALA F 2 85 ? 86.018 103.892 83.535 1.00 26.19 70 ALA F O 1
ATOM 4054 N N . VAL F 2 86 ? 84.170 104.487 82.409 1.00 26.27 71 VAL F N 1
ATOM 4055 C CA . VAL F 2 86 ? 84.016 105.725 83.161 1.00 26.27 71 VAL F CA 1
ATOM 4056 C C . VAL F 2 86 ? 83.355 105.478 84.509 1.00 26.27 71 VAL F C 1
ATOM 4057 O O . VAL F 2 86 ? 83.534 106.270 85.437 1.00 26.27 71 VAL F O 1
ATOM 4061 N N . THR F 2 87 ? 82.609 104.387 84.649 1.00 25.60 72 THR F N 1
ATOM 4062 C CA . THR F 2 87 ? 82.061 104.025 85.948 1.00 25.60 72 THR F CA 1
ATOM 4063 C C . THR F 2 87 ? 83.160 103.562 86.896 1.00 25.60 72 THR F C 1
ATOM 4064 O O . THR F 2 87 ? 83.126 103.872 88.090 1.00 25.60 72 THR F O 1
ATOM 4068 N N . TYR F 2 88 ? 84.147 102.823 86.382 1.00 24.79 73 TYR F N 1
ATOM 4069 C CA . TYR F 2 88 ? 85.288 102.420 87.196 1.00 24.79 73 TYR F CA 1
ATOM 4070 C C . TYR F 2 88 ? 86.151 103.606 87.594 1.00 24.79 73 TYR F C 1
ATOM 4071 O O . TYR F 2 88 ? 86.782 103.578 88.651 1.00 24.79 73 TYR F O 1
ATOM 4080 N N . THR F 2 89 ? 86.197 104.646 86.768 1.00 25.57 74 THR F N 1
ATOM 4081 C CA . THR F 2 89 ? 87.057 105.789 87.042 1.00 25.57 74 THR F CA 1
ATOM 4082 C C . THR F 2 89 ? 86.488 106.676 88.140 1.00 25.57 74 THR F C 1
ATOM 4083 O O . THR F 2 89 ? 87.237 107.197 88.969 1.00 25.57 74 THR F O 1
ATOM 4087 N N . GLU F 2 90 ? 85.174 106.869 88.155 1.00 26.86 75 GLU F N 1
ATOM 4088 C CA . GLU F 2 90 ? 84.555 107.746 89.134 1.00 26.86 75 GLU F CA 1
ATOM 4089 C C . GLU F 2 90 ? 84.313 107.064 90.468 1.00 26.86 75 GLU F C 1
ATOM 4090 O O . GLU F 2 90 ? 84.122 107.754 91.471 1.00 26.86 75 GLU F O 1
ATOM 4096 N N . HIS F 2 91 ? 84.310 105.734 90.505 1.00 24.96 76 HIS F N 1
ATOM 4097 C CA . HIS F 2 91 ? 84.293 105.041 91.785 1.00 24.96 76 HIS F CA 1
ATOM 4098 C C . HIS F 2 91 ? 85.590 105.276 92.541 1.00 24.96 76 HIS F C 1
ATOM 4099 O O . HIS F 2 91 ? 85.575 105.482 93.757 1.00 24.96 76 HIS F O 1
ATOM 4106 N N . ALA F 2 92 ? 86.718 105.259 91.839 1.00 25.42 77 ALA F N 1
ATOM 4107 C CA . ALA F 2 92 ? 88.017 105.531 92.433 1.00 25.42 77 ALA F CA 1
ATOM 4108 C C . ALA F 2 92 ? 88.262 107.010 92.685 1.00 25.42 77 ALA F C 1
ATOM 4109 O O . ALA F 2 92 ? 89.313 107.360 93.224 1.00 25.42 77 ALA F O 1
ATOM 4111 N N . LYS F 2 93 ? 87.328 107.874 92.298 1.00 26.69 78 LYS F N 1
ATOM 4112 C CA . LYS F 2 93 ? 87.416 109.311 92.529 1.00 26.69 78 LYS F CA 1
ATOM 4113 C C . LYS F 2 93 ? 88.606 109.927 91.801 1.00 26.69 78 LYS F C 1
ATOM 4114 O O . LYS F 2 93 ? 89.283 110.815 92.321 1.00 26.69 78 LYS F O 1
ATOM 4120 N N . ARG F 2 94 ? 88.853 109.467 90.581 1.00 27.33 79 ARG F N 1
ATOM 4121 C CA . ARG F 2 94 ? 89.936 109.961 89.749 1.00 27.33 79 ARG F CA 1
ATOM 4122 C C . ARG F 2 94 ? 89.388 110.845 88.641 1.00 27.33 79 ARG F C 1
ATOM 4123 O O . ARG F 2 94 ? 88.186 110.899 88.386 1.00 27.33 79 ARG F O 1
ATOM 4131 N N . LYS F 2 95 ? 90.301 111.543 87.973 1.00 30.38 80 LYS F N 1
ATOM 4132 C CA . LYS F 2 95 ? 89.964 112.412 86.855 1.00 30.38 80 LYS F CA 1
ATOM 4133 C C . LYS F 2 95 ? 90.681 111.993 85.583 1.00 30.38 80 LYS F C 1
ATOM 4134 O O . LYS F 2 95 ? 90.832 112.797 84.666 1.00 30.38 80 LYS F O 1
ATOM 4140 N N . THR F 2 96 ? 91.120 110.743 85.515 1.00 28.84 81 THR F N 1
ATOM 4141 C CA . THR F 2 96 ? 91.914 110.240 84.407 1.00 28.84 81 THR F CA 1
ATOM 4142 C C . THR F 2 96 ? 91.594 108.769 84.235 1.00 28.84 81 THR F C 1
ATOM 4143 O O . THR F 2 96 ? 91.704 108.003 85.193 1.00 28.84 81 THR F O 1
ATOM 4147 N N . VAL F 2 97 ? 91.185 108.381 83.030 1.00 26.50 82 VAL F N 1
ATOM 4148 C CA . VAL F 2 97 ? 90.980 106.972 82.738 1.00 26.50 82 VAL F CA 1
ATOM 4149 C C . VAL F 2 97 ? 92.333 106.292 82.612 1.00 26.50 82 VAL F C 1
ATOM 4150 O O . VAL F 2 97 ? 93.198 106.736 81.849 1.00 26.50 82 VAL F O 1
ATOM 4154 N N . THR F 2 98 ? 92.530 105.221 83.367 1.00 25.83 83 THR F N 1
ATOM 4155 C CA . THR F 2 98 ? 93.790 104.498 83.362 1.00 25.83 83 THR F CA 1
ATOM 4156 C C . THR F 2 98 ? 93.678 103.226 82.533 1.00 25.83 83 THR F C 1
ATOM 4157 O O . THR F 2 98 ? 92.608 102.840 82.067 1.00 25.83 83 THR F O 1
ATOM 4161 N N . SER F 2 99 ? 94.821 102.571 82.353 1.00 26.26 84 SER F N 1
ATOM 4162 C CA . SER F 2 99 ? 94.869 101.378 81.520 1.00 26.26 84 SER F CA 1
ATOM 4163 C C . SER F 2 99 ? 94.145 100.20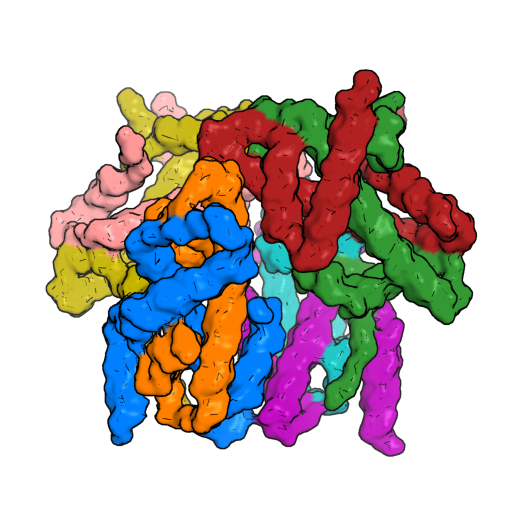7 82.163 1.00 26.26 84 SER F C 1
ATOM 4164 O O . SER F 2 99 ? 93.655 99.323 81.458 1.00 26.26 84 SER F O 1
ATOM 4167 N N . LEU F 2 100 ? 94.062 100.182 83.490 1.00 24.98 85 LEU F N 1
ATOM 4168 C CA . LEU F 2 100 ? 93.384 99.086 84.165 1.00 24.98 85 LEU F CA 1
ATOM 4169 C C . LEU F 2 100 ? 91.869 99.207 84.083 1.00 24.98 85 LEU F C 1
ATOM 4170 O O . LEU F 2 100 ? 91.173 98.194 84.170 1.00 24.98 85 LEU F O 1
ATOM 4175 N N . ASP F 2 101 ? 91.341 100.422 83.912 1.00 25.67 86 ASP F N 1
ATOM 4176 C CA . ASP F 2 101 ? 89.898 100.595 83.769 1.00 25.67 86 ASP F CA 1
ATOM 4177 C C . ASP F 2 101 ? 89.385 99.974 82.478 1.00 25.67 86 ASP F C 1
ATOM 4178 O O . ASP F 2 101 ? 88.277 99.434 82.442 1.00 25.67 86 ASP F O 1
ATOM 4183 N N . VAL F 2 102 ? 90.166 100.061 81.402 1.00 24.31 87 VAL F N 1
ATOM 4184 C CA . VAL F 2 102 ? 89.751 99.490 80.128 1.00 24.31 87 VAL F CA 1
ATOM 4185 C C . VAL F 2 102 ? 89.822 97.969 80.167 1.00 24.31 87 VAL F C 1
ATOM 4186 O O . VAL F 2 102 ? 88.982 97.288 79.572 1.00 24.31 87 VAL F O 1
ATOM 4190 N N . VAL F 2 103 ? 90.799 97.410 80.877 1.00 24.26 88 VAL F N 1
ATOM 4191 C CA . VAL F 2 103 ? 90.928 95.960 80.956 1.00 24.26 88 VAL F CA 1
ATOM 4192 C C . VAL F 2 103 ? 89.780 95.356 81.758 1.00 24.26 88 VAL F C 1
ATOM 4193 O O . VAL F 2 103 ? 89.268 94.286 81.421 1.00 24.26 88 VAL F O 1
ATOM 4197 N N . TYR F 2 104 ? 89.344 96.032 82.820 1.00 24.40 89 TYR F N 1
ATOM 4198 C CA . TYR F 2 104 ? 88.217 95.523 83.594 1.00 24.40 89 TYR F CA 1
ATOM 4199 C C . TYR F 2 104 ? 86.906 95.672 82.845 1.00 24.40 89 TYR F C 1
ATOM 4200 O O . TYR F 2 104 ? 85.995 94.863 83.031 1.00 24.40 89 TYR F O 1
ATOM 4209 N N . ALA F 2 105 ? 86.783 96.701 82.013 1.00 25.17 90 ALA F N 1
ATOM 4210 C CA . ALA F 2 105 ? 85.560 96.886 81.247 1.00 25.17 90 ALA F CA 1
ATOM 4211 C C . ALA F 2 105 ? 85.421 95.847 80.147 1.00 25.17 90 ALA F C 1
ATOM 4212 O O . ALA F 2 105 ? 84.302 95.474 79.791 1.00 25.17 90 ALA F O 1
ATOM 4214 N N . LEU F 2 106 ? 86.533 95.367 79.599 1.00 24.67 91 LEU F N 1
ATOM 4215 C CA . LEU F 2 106 ? 86.460 94.383 78.530 1.00 24.67 91 LEU F CA 1
ATOM 4216 C C . LEU F 2 106 ? 86.231 92.984 79.074 1.00 24.67 91 LEU F C 1
ATOM 4217 O O . LEU F 2 106 ? 85.540 92.179 78.447 1.00 24.67 91 LEU F O 1
ATOM 4222 N N . LYS F 2 107 ? 86.815 92.672 80.228 1.00 25.91 92 LYS F N 1
ATOM 4223 C CA . LYS F 2 107 ? 86.549 91.391 80.867 1.00 25.91 92 LYS F CA 1
ATOM 4224 C C . LYS F 2 107 ? 85.105 91.295 81.323 1.00 25.91 92 LYS F C 1
ATOM 4225 O O . LYS F 2 107 ? 84.529 90.205 81.343 1.00 25.91 92 LYS F O 1
ATOM 4231 N N . ARG F 2 108 ? 84.514 92.428 81.685 1.00 26.67 93 ARG F N 1
ATOM 4232 C CA . ARG F 2 108 ? 83.125 92.476 82.114 1.00 26.67 93 ARG F CA 1
ATOM 4233 C C . ARG F 2 108 ? 82.182 91.932 81.047 1.00 26.67 93 ARG F C 1
ATOM 4234 O O . ARG F 2 108 ? 81.105 91.424 81.372 1.00 26.67 93 ARG F O 1
ATOM 4242 N N . GLN F 2 109 ? 82.572 92.009 79.776 1.00 26.53 94 GLN F N 1
ATOM 4243 C CA . GLN F 2 109 ? 81.746 91.563 78.663 1.00 26.53 94 GLN F CA 1
ATOM 4244 C C . GLN F 2 109 ? 82.353 90.377 77.922 1.00 26.53 94 GLN F C 1
ATOM 4245 O O . GLN F 2 109 ? 82.127 90.206 76.724 1.00 26.53 94 GLN F O 1
ATOM 4251 N N . GLY F 2 110 ? 83.131 89.555 78.617 1.00 25.23 95 GLY F N 1
ATOM 4252 C CA . GLY F 2 110 ? 83.614 88.320 78.038 1.00 25.23 95 GLY F CA 1
ATOM 4253 C C . GLY F 2 110 ? 84.684 88.457 76.985 1.00 25.23 95 GLY F C 1
ATOM 4254 O O . GLY F 2 110 ? 84.839 87.555 76.164 1.00 25.23 95 GLY F O 1
ATOM 4255 N N . ARG F 2 111 ? 85.432 89.554 76.978 1.00 25.14 96 ARG F N 1
ATOM 4256 C CA . ARG F 2 111 ? 86.530 89.749 76.036 1.00 25.14 96 ARG F CA 1
ATOM 4257 C C . ARG F 2 111 ? 87.799 90.048 76.826 1.00 25.14 96 ARG F C 1
ATOM 4258 O O . ARG F 2 111 ? 88.166 91.206 77.016 1.00 25.14 96 ARG F O 1
ATOM 4266 N N . THR F 2 112 ? 88.484 88.999 77.259 1.00 25.30 97 THR F N 1
ATOM 4267 C CA . THR F 2 112 ? 89.736 89.162 77.979 1.00 25.30 97 THR F CA 1
ATOM 4268 C C . THR F 2 112 ? 90.843 89.591 77.026 1.00 25.30 97 THR F C 1
ATOM 4269 O O . THR F 2 112 ? 90.877 89.178 75.869 1.00 25.30 97 THR F O 1
ATOM 4273 N N . LEU F 2 113 ? 91.751 90.431 77.517 1.00 24.58 98 LEU F N 1
ATOM 4274 C CA . LEU F 2 113 ? 92.847 90.972 76.723 1.00 24.58 98 LEU F CA 1
ATOM 4275 C C . LEU F 2 113 ? 94.137 90.849 77.519 1.00 24.58 98 LEU F C 1
ATOM 4276 O O . LEU F 2 113 ? 94.239 91.397 78.619 1.00 24.58 98 LEU F O 1
ATOM 4281 N N . TYR F 2 114 ? 95.114 90.135 76.969 1.00 24.46 99 TYR F N 1
ATOM 4282 C CA . TYR F 2 114 ? 96.415 89.955 77.598 1.00 24.46 99 TYR F CA 1
ATOM 4283 C C . TYR F 2 114 ? 97.417 90.953 77.035 1.00 24.46 99 TYR F C 1
ATOM 4284 O O . TYR F 2 114 ? 97.432 91.217 75.832 1.00 24.46 99 TYR F O 1
ATOM 4293 N N . GLY F 2 115 ? 98.253 91.510 77.905 1.00 26.81 100 GLY F N 1
ATOM 4294 C CA . GLY F 2 115 ? 99.370 92.301 77.431 1.00 26.81 100 GLY F CA 1
ATOM 4295 C C . GLY F 2 115 ? 99.414 93.760 77.830 1.00 26.81 100 GLY F C 1
ATOM 4296 O O . GLY F 2 115 ? 100.266 94.499 77.338 1.00 26.81 100 GLY F O 1
ATOM 4297 N N . PHE F 2 116 ? 98.513 94.199 78.710 1.00 26.90 101 PHE F N 1
ATOM 4298 C CA . PHE F 2 116 ? 98.484 95.587 79.158 1.00 26.90 101 PHE F CA 1
ATOM 4299 C C . PHE F 2 116 ? 98.347 95.689 80.671 1.00 26.90 101 PHE F C 1
ATOM 4300 O O . PHE F 2 116 ? 98.005 96.756 81.186 1.00 26.90 101 PHE F O 1
ATOM 4308 N N . GLY F 2 117 ? 98.608 94.615 81.390 1.00 28.05 102 GLY F N 1
ATOM 4309 C CA . GLY F 2 117 ? 98.268 94.533 82.792 1.00 28.05 102 GLY F CA 1
ATOM 4310 C C . GLY F 2 117 ? 97.055 93.647 83.016 1.00 28.05 102 GLY F C 1
ATOM 4311 O O . GLY F 2 117 ? 96.252 93.394 82.117 1.00 28.05 102 GLY F O 1
ATOM 4312 N N . GLY F 2 118 ? 96.932 93.159 84.237 1.00 29.54 103 GLY F N 1
ATOM 4313 C CA . GLY F 2 118 ? 95.912 92.172 84.517 1.00 29.54 103 GLY F CA 1
ATOM 4314 C C . GLY F 2 118 ? 95.017 92.519 85.681 1.00 29.54 103 GLY F C 1
ATOM 4315 O O . GLY F 2 118 ? 95.330 93.408 86.469 1.00 29.54 103 GLY F O 1
ATOM 4317 N N . GLN G 3 31 ? 61.559 98.056 116.229 1.00 40.56 16 GLN G N 1
ATOM 4318 C CA . GLN G 3 31 ? 61.052 96.818 115.653 1.00 40.56 16 GLN G CA 1
ATOM 4319 C C . GLN G 3 31 ? 61.961 96.294 114.557 1.00 40.56 16 GLN G C 1
ATOM 4320 O O . GLN G 3 31 ? 63.180 96.409 114.639 1.00 40.56 16 GLN G O 1
ATOM 4326 N N . SER G 3 32 ? 61.353 95.722 113.523 1.00 35.46 17 SER G N 1
ATOM 4327 C CA . SER G 3 32 ? 62.122 95.099 112.458 1.00 35.46 17 SER G CA 1
ATOM 4328 C C . SER G 3 32 ? 62.823 96.152 111.617 1.00 35.46 17 SER G C 1
ATOM 4329 O O . SER G 3 32 ? 62.270 97.216 111.334 1.00 35.46 17 SER G O 1
ATOM 4332 N N . ARG G 3 33 ? 64.048 95.845 111.207 1.00 32.70 18 ARG G N 1
ATOM 4333 C CA . ARG G 3 33 ? 64.803 96.745 110.353 1.00 32.70 18 ARG G CA 1
ATOM 4334 C C . ARG G 3 33 ? 64.199 96.896 108.969 1.00 32.70 18 ARG G C 1
ATOM 4335 O O . ARG G 3 33 ? 64.714 97.689 108.180 1.00 32.70 18 ARG G O 1
ATOM 4343 N N . SER G 3 34 ? 63.132 96.167 108.651 1.00 30.94 19 SER G N 1
ATOM 4344 C CA . SER G 3 34 ? 62.441 96.330 107.382 1.00 30.94 19 SER G CA 1
ATOM 4345 C C . SER G 3 34 ? 61.344 97.380 107.455 1.00 30.94 19 SER G C 1
ATOM 4346 O O . SER G 3 34 ? 61.150 98.137 106.502 1.00 30.94 19 SER G O 1
ATOM 4349 N N . ALA G 3 35 ? 60.614 97.446 108.563 1.00 31.54 20 ALA G N 1
ATOM 4350 C CA . ALA G 3 35 ? 59.604 98.481 108.710 1.00 31.54 20 ALA G CA 1
ATOM 4351 C C . ALA G 3 35 ? 60.214 99.841 109.002 1.00 31.54 20 ALA G C 1
ATOM 4352 O O . ALA G 3 35 ? 59.551 100.859 108.786 1.00 31.54 20 ALA G O 1
ATOM 4354 N N . LYS G 3 36 ? 61.450 99.884 109.501 1.00 32.88 21 LYS G N 1
ATOM 4355 C CA . LYS G 3 36 ? 62.145 101.158 109.633 1.00 32.88 21 LYS G CA 1
ATOM 4356 C C . LYS G 3 36 ? 62.450 101.754 108.270 1.00 32.88 21 LYS G C 1
ATOM 4357 O O . LYS G 3 36 ? 62.265 102.954 108.055 1.00 32.88 21 LYS G O 1
ATOM 4363 N N . ALA G 3 37 ? 62.912 100.929 107.339 1.00 30.85 22 ALA G N 1
ATOM 4364 C CA . ALA G 3 37 ? 63.233 101.372 105.993 1.00 30.85 22 ALA G CA 1
ATOM 4365 C C . ALA G 3 37 ? 62.020 101.437 105.084 1.00 30.85 22 ALA G C 1
ATOM 4366 O O . ALA G 3 37 ? 62.144 101.906 103.952 1.00 30.85 22 ALA G O 1
ATOM 4368 N N . GLY G 3 38 ? 60.862 100.973 105.537 1.00 30.28 23 GLY G N 1
ATOM 4369 C CA . GLY G 3 38 ? 59.687 100.960 104.694 1.00 30.28 23 GLY G CA 1
ATOM 4370 C C . GLY G 3 38 ? 59.667 99.850 103.676 1.00 30.28 23 GLY G C 1
ATOM 4371 O O . GLY G 3 38 ? 59.104 100.027 102.596 1.00 30.28 23 GLY G O 1
ATOM 4372 N N . LEU G 3 39 ? 60.256 98.703 103.991 1.00 28.46 24 LEU G N 1
ATOM 4373 C CA . LEU G 3 39 ? 60.385 97.601 103.052 1.00 28.46 24 LEU G CA 1
ATOM 4374 C C . LEU G 3 39 ? 59.550 96.403 103.487 1.00 28.46 24 LEU G C 1
ATOM 4375 O O . LEU G 3 39 ? 58.953 96.377 104.563 1.00 28.46 24 LEU G O 1
ATOM 4380 N N . THR G 3 40 ? 59.513 95.404 102.617 1.00 29.46 25 THR G N 1
ATOM 4381 C CA . THR G 3 40 ? 58.795 94.158 102.845 1.00 29.46 25 THR G CA 1
ATOM 4382 C C . THR G 3 40 ? 59.702 92.938 102.840 1.00 29.46 25 THR G C 1
ATOM 4383 O O . THR G 3 40 ? 59.529 92.049 103.672 1.00 29.46 25 THR G O 1
ATOM 4387 N N . PHE G 3 41 ? 60.673 92.875 101.932 1.00 27.67 26 PHE G N 1
ATOM 4388 C CA . PHE G 3 41 ? 61.670 91.821 101.970 1.00 27.67 26 PHE G CA 1
ATOM 4389 C C . PHE G 3 41 ? 62.491 91.932 103.257 1.00 27.67 26 PHE G C 1
ATOM 4390 O O . PHE G 3 41 ? 62.581 93.007 103.851 1.00 27.67 26 PHE G O 1
ATOM 4398 N N . PRO G 3 42 ? 63.099 90.834 103.714 1.00 28.91 27 PRO G N 1
ATOM 4399 C CA . PRO G 3 42 ? 63.727 90.821 105.048 1.00 28.91 27 PRO G CA 1
ATOM 4400 C C . PRO G 3 42 ? 65.148 91.370 105.035 1.00 28.91 27 PRO G C 1
ATOM 4401 O O . PRO G 3 42 ? 66.042 90.800 104.410 1.00 28.91 27 PRO G O 1
ATOM 4405 N N . VAL G 3 43 ? 65.366 92.461 105.768 1.00 28.34 28 VAL G N 1
ATOM 4406 C CA . VAL G 3 43 ? 66.670 93.114 105.760 1.00 28.34 28 VAL G CA 1
ATOM 4407 C C . VAL G 3 43 ? 67.682 92.329 106.583 1.00 28.34 28 VAL G C 1
ATOM 4408 O O . VAL G 3 43 ? 68.846 92.202 106.194 1.00 28.34 28 VAL G O 1
ATOM 4412 N N . GLY G 3 44 ? 67.264 91.784 107.724 1.00 30.21 29 GLY G N 1
ATOM 4413 C CA . GLY G 3 44 ? 68.189 91.096 108.602 1.00 30.21 29 GLY G CA 1
ATOM 4414 C C . GLY G 3 44 ? 68.688 89.773 108.072 1.00 30.21 29 GLY G C 1
ATOM 4415 O O . GLY G 3 44 ? 69.719 89.284 108.535 1.00 30.21 29 GLY G O 1
ATOM 4416 N N . ARG G 3 45 ? 67.972 89.173 107.128 1.00 31.24 30 ARG G N 1
ATOM 4417 C CA . ARG G 3 45 ? 68.426 87.923 106.535 1.00 31.24 30 ARG G CA 1
ATOM 4418 C C . ARG G 3 45 ? 69.422 88.174 105.412 1.00 31.24 30 ARG G C 1
ATOM 4419 O O . ARG G 3 45 ? 70.399 87.436 105.271 1.00 31.24 30 ARG G O 1
ATOM 4427 N N . VAL G 3 46 ? 69.191 89.212 104.609 1.00 27.49 31 VAL G N 1
ATOM 4428 C CA . VAL G 3 46 ? 70.149 89.604 103.583 1.00 27.49 31 VAL G CA 1
ATOM 4429 C C . VAL G 3 46 ? 71.448 90.079 104.218 1.00 27.49 31 VAL G C 1
ATOM 4430 O O . VAL G 3 46 ? 72.523 89.947 103.626 1.00 27.49 31 VAL G O 1
ATOM 4434 N N . HIS G 3 47 ? 71.376 90.621 105.433 1.00 26.35 32 HIS G N 1
ATOM 4435 C CA . HIS G 3 47 ? 72.585 91.029 106.138 1.00 26.35 32 HIS G CA 1
ATOM 4436 C C . HIS G 3 47 ? 73.439 89.832 106.518 1.00 26.35 32 HIS G C 1
ATOM 4437 O O . HIS G 3 47 ? 74.665 89.884 106.408 1.00 26.35 32 HIS G O 1
ATOM 4444 N N . ARG G 3 48 ? 72.813 88.747 106.974 1.00 28.91 33 ARG G N 1
ATOM 4445 C CA . ARG G 3 48 ? 73.565 87.552 107.339 1.00 28.91 33 ARG G CA 1
ATOM 4446 C C . ARG G 3 48 ? 74.131 86.847 106.112 1.00 28.91 33 ARG G C 1
ATOM 4447 O O . ARG G 3 48 ? 75.254 86.338 106.148 1.00 28.91 33 ARG G O 1
ATOM 4455 N N . LEU G 3 49 ? 73.373 86.803 105.017 1.00 26.49 34 LEU G N 1
ATOM 4456 C CA . LEU G 3 49 ? 73.862 86.154 103.808 1.00 26.49 34 LEU G CA 1
ATOM 4457 C C . LEU G 3 49 ? 75.063 86.868 103.208 1.00 26.49 34 LEU G C 1
ATOM 4458 O O . LEU G 3 49 ? 75.816 86.249 102.453 1.00 26.49 34 LEU G O 1
ATOM 4463 N N . LEU G 3 50 ? 75.262 88.148 103.520 1.00 24.83 35 LEU G N 1
ATOM 4464 C CA . LEU G 3 50 ? 76.452 88.849 103.054 1.00 24.83 35 LEU G CA 1
ATOM 4465 C C . LEU G 3 50 ? 77.652 88.549 103.936 1.00 24.83 35 LEU G C 1
ATOM 4466 O O . LEU G 3 50 ? 78.767 88.393 103.437 1.00 24.83 35 LEU G O 1
ATOM 4471 N N . ARG G 3 51 ? 77.445 88.462 105.247 1.00 25.83 36 ARG G N 1
ATOM 4472 C CA . ARG G 3 51 ? 78.543 88.225 106.173 1.00 25.83 36 ARG G CA 1
ATOM 4473 C C . ARG G 3 51 ? 79.067 86.801 106.134 1.00 25.83 36 ARG G C 1
ATOM 4474 O O . ARG G 3 51 ? 80.122 86.539 106.715 1.00 25.83 36 ARG G O 1
ATOM 4482 N N . LYS G 3 52 ? 78.369 85.877 105.483 1.00 26.10 37 LYS G N 1
ATOM 4483 C CA . LYS G 3 52 ? 78.763 84.476 105.487 1.00 26.10 37 LYS G CA 1
ATOM 4484 C C . LYS G 3 52 ? 78.969 83.931 104.084 1.00 26.10 37 LYS G C 1
ATOM 4485 O O . LYS G 3 52 ? 78.979 82.714 103.893 1.00 26.10 37 LYS G O 1
ATOM 4491 N N . GLY G 3 53 ? 79.146 84.803 103.096 1.00 24.21 38 GLY G N 1
ATOM 4492 C CA . GLY G 3 53 ? 79.304 84.381 101.723 1.00 24.21 38 GLY G CA 1
ATOM 4493 C C . GLY G 3 53 ? 80.655 84.633 101.102 1.00 24.21 38 GLY G C 1
ATOM 4494 O O . GLY G 3 53 ? 80.795 84.459 99.885 1.00 24.21 38 GLY G O 1
ATOM 4495 N N . ASN G 3 54 ? 81.657 85.038 101.880 1.00 23.76 39 ASN G N 1
ATOM 4496 C CA . ASN G 3 54 ? 83.023 85.233 101.398 1.00 23.76 39 ASN G CA 1
ATOM 4497 C C . ASN G 3 54 ? 83.080 86.298 100.303 1.00 23.76 39 ASN G C 1
ATOM 4498 O O . ASN G 3 54 ? 83.465 86.042 99.166 1.00 23.76 39 ASN G O 1
ATOM 4503 N N . TYR G 3 55 ? 82.684 87.508 100.673 1.00 22.85 40 TYR G N 1
ATOM 4504 C CA . TYR G 3 55 ? 82.707 88.653 99.776 1.00 22.85 40 TYR G CA 1
ATOM 4505 C C . TYR G 3 55 ? 83.682 89.728 100.214 1.00 22.85 40 TYR G C 1
ATOM 4506 O O . TYR G 3 55 ? 84.361 90.313 99.377 1.00 22.85 40 TYR G O 1
ATOM 4515 N N . ALA G 3 56 ? 83.770 89.994 101.510 1.00 24.00 41 ALA G N 1
ATOM 4516 C CA . ALA G 3 56 ? 84.725 90.948 102.048 1.00 24.00 41 ALA G CA 1
ATOM 4517 C C . ALA G 3 56 ? 84.882 90.670 103.533 1.00 24.00 41 ALA G C 1
ATOM 4518 O O . ALA G 3 56 ? 84.122 89.905 104.123 1.00 24.00 41 ALA G O 1
ATOM 4520 N N . GLN G 3 57 ? 85.877 91.311 104.135 1.00 26.33 42 GLN G N 1
ATOM 4521 C CA . GLN G 3 57 ? 86.104 91.133 105.560 1.00 26.33 42 GLN G CA 1
ATOM 4522 C C . GLN G 3 57 ? 85.124 91.913 106.421 1.00 26.33 42 GLN G C 1
ATOM 4523 O O . GLN G 3 57 ? 84.900 91.530 107.570 1.00 26.33 42 GLN G O 1
ATOM 4529 N N . ARG G 3 58 ? 84.543 92.995 105.911 1.00 28.94 43 ARG G N 1
ATOM 4530 C CA . ARG G 3 58 ? 83.619 93.806 106.687 1.00 28.94 43 ARG G CA 1
ATOM 4531 C C . ARG G 3 58 ? 82.450 94.238 105.818 1.00 28.94 43 ARG G C 1
ATOM 4532 O O . ARG G 3 58 ? 82.579 94.374 104.603 1.00 28.94 43 ARG G O 1
ATOM 4540 N N . ILE G 3 59 ? 81.302 94.444 106.456 1.00 26.73 44 ILE G N 1
ATOM 4541 C CA . ILE G 3 59 ? 80.075 94.840 105.780 1.00 26.73 44 ILE G CA 1
ATOM 4542 C C . ILE G 3 59 ? 79.568 96.116 106.430 1.00 26.73 44 ILE G C 1
ATOM 4543 O O . ILE G 3 59 ? 79.482 96.196 107.658 1.00 26.73 44 ILE G O 1
ATOM 4548 N N . GLY G 3 60 ? 79.237 97.110 105.609 1.00 26.33 45 GLY G N 1
ATOM 4549 C CA . GLY G 3 60 ? 78.734 98.362 106.125 1.00 26.33 45 GLY G CA 1
ATOM 4550 C C . GLY G 3 60 ? 77.285 98.279 106.554 1.00 26.33 45 GLY G C 1
ATOM 4551 O O . GLY G 3 60 ? 76.529 97.415 106.127 1.00 26.33 45 GLY G O 1
ATOM 4552 N N . SER G 3 61 ? 76.890 99.211 107.417 1.00 26.61 46 SER G N 1
ATOM 4553 C CA . SER G 3 61 ? 75.561 99.146 108.013 1.00 26.61 46 SER G CA 1
ATOM 4554 C C . SER G 3 61 ? 74.460 99.403 106.995 1.00 26.61 46 SER G C 1
ATOM 4555 O O . SER G 3 61 ? 73.368 98.841 107.114 1.00 26.61 46 SER G O 1
ATOM 4558 N N . GLY G 3 62 ? 74.716 100.245 106.003 1.00 25.14 47 GLY G N 1
ATOM 4559 C CA . GLY G 3 62 ? 73.712 100.592 105.027 1.00 25.14 47 GLY G CA 1
ATOM 4560 C C . GLY G 3 62 ? 73.693 99.750 103.787 1.00 25.14 47 GLY G C 1
ATOM 4561 O O . GLY G 3 62 ? 72.851 99.970 102.918 1.00 25.14 47 GLY G O 1
ATOM 4562 N N . ALA G 3 63 ? 74.588 98.791 103.670 1.00 23.70 48 ALA G N 1
ATOM 4563 C CA . ALA G 3 63 ? 74.652 97.935 102.497 1.00 23.70 48 ALA G CA 1
ATOM 4564 C C . ALA G 3 63 ? 73.472 96.971 102.411 1.00 23.70 48 ALA G C 1
ATOM 4565 O O . ALA G 3 63 ? 72.931 96.783 101.317 1.00 23.70 48 ALA G O 1
ATOM 4567 N N . PRO G 3 64 ? 73.041 96.325 103.503 1.00 24.02 49 PRO G N 1
ATOM 4568 C CA . PRO G 3 64 ? 71.884 95.430 103.378 1.00 24.02 49 PRO G CA 1
ATOM 4569 C C . PRO G 3 64 ? 70.578 96.160 103.146 1.00 24.02 49 PRO G C 1
ATOM 4570 O O . PRO G 3 64 ? 69.650 95.570 102.590 1.00 24.02 49 PRO G O 1
ATOM 4574 N N . VAL G 3 65 ? 70.467 97.419 103.562 1.00 23.97 50 VAL G N 1
ATOM 4575 C CA . VAL G 3 65 ? 69.242 98.167 103.318 1.00 23.97 50 VAL G CA 1
ATOM 4576 C C . VAL G 3 65 ? 69.130 98.541 101.847 1.00 23.97 50 VAL G C 1
ATOM 4577 O O . VAL G 3 65 ? 68.047 98.484 101.259 1.00 23.97 50 VAL G O 1
ATOM 4581 N N . TYR G 3 66 ? 70.247 98.922 101.228 1.00 23.58 51 TYR G N 1
ATOM 4582 C CA . TYR G 3 66 ? 70.245 99.270 99.812 1.00 23.58 51 TYR G CA 1
ATOM 4583 C C . TYR G 3 66 ? 69.991 98.050 98.939 1.00 23.58 51 TYR G C 1
ATOM 4584 O O . TYR G 3 66 ? 69.313 98.149 97.915 1.00 23.58 51 TYR G O 1
ATOM 4593 N N . LEU G 3 67 ? 70.529 96.894 99.314 1.00 23.16 52 LEU G N 1
ATOM 4594 C CA . LEU G 3 67 ? 70.407 95.719 98.461 1.00 23.16 52 LEU G CA 1
ATOM 4595 C C . LEU G 3 67 ? 69.055 95.034 98.614 1.00 23.16 52 LEU G C 1
ATOM 4596 O O . LEU G 3 67 ? 68.573 94.412 97.666 1.00 23.16 52 LEU G O 1
ATOM 4601 N N . THR G 3 68 ? 68.432 95.130 99.786 1.00 24.50 53 THR G N 1
ATOM 4602 C CA . THR G 3 68 ? 67.084 94.604 99.954 1.00 24.50 53 THR G CA 1
ATOM 4603 C C . THR G 3 68 ? 66.068 95.396 99.143 1.00 24.50 53 THR G C 1
ATOM 4604 O O . THR G 3 68 ? 65.105 94.821 98.630 1.00 24.50 53 THR G O 1
ATOM 4608 N N . ALA G 3 69 ? 66.267 96.707 99.009 1.00 23.97 54 ALA G N 1
ATOM 4609 C CA . ALA G 3 69 ? 65.302 97.536 98.300 1.00 23.97 54 ALA G CA 1
ATOM 4610 C C . ALA G 3 69 ? 65.373 97.338 96.795 1.00 23.97 54 ALA G C 1
ATOM 4611 O O . ALA G 3 69 ? 64.369 97.520 96.103 1.00 23.97 54 ALA G O 1
ATOM 4613 N N . VAL G 3 70 ? 66.540 96.982 96.268 1.00 24.06 55 VAL G N 1
ATOM 4614 C CA . VAL G 3 70 ? 66.661 96.742 94.837 1.00 24.06 55 VAL G CA 1
ATOM 4615 C C . VAL G 3 70 ? 66.044 95.402 94.468 1.00 24.06 55 VAL G C 1
ATOM 4616 O O . VAL G 3 70 ? 65.445 95.256 93.401 1.00 24.06 55 VAL G O 1
ATOM 4620 N N . LEU G 3 71 ? 66.161 94.410 95.347 1.00 24.71 56 LEU G N 1
ATOM 4621 C CA . LEU G 3 71 ? 65.607 93.094 95.057 1.00 24.71 56 LEU G CA 1
ATOM 4622 C C . LEU G 3 71 ? 64.088 93.099 95.088 1.00 24.71 56 LEU G C 1
ATOM 4623 O O . LEU G 3 71 ? 63.458 92.332 94.359 1.00 24.71 56 LEU G O 1
ATOM 4628 N N . GLU G 3 72 ? 63.483 93.942 95.919 1.00 27.14 57 GLU G N 1
ATOM 4629 C CA . GLU G 3 72 ? 62.032 94.043 95.952 1.00 27.14 57 GLU G CA 1
ATOM 4630 C C . GLU G 3 72 ? 61.489 94.848 94.784 1.00 27.14 57 GLU G C 1
ATOM 4631 O O . GLU G 3 72 ? 60.383 94.574 94.313 1.00 27.14 57 GLU G O 1
ATOM 4637 N N . TYR G 3 73 ? 62.235 95.842 94.308 1.00 26.77 58 TYR G N 1
ATOM 4638 C CA . TYR G 3 73 ? 61.804 96.587 93.134 1.00 26.77 58 TYR G CA 1
ATOM 4639 C C . TYR G 3 73 ? 61.805 95.705 91.895 1.00 26.77 58 TYR G C 1
ATOM 4640 O O . TYR G 3 73 ? 60.891 95.784 91.070 1.00 26.77 58 TYR G O 1
ATOM 4649 N N . LEU G 3 74 ? 62.822 94.859 91.745 1.00 26.25 59 LEU G N 1
ATOM 4650 C CA . LEU G 3 74 ? 62.898 93.995 90.576 1.00 26.25 59 LEU G CA 1
ATOM 4651 C C . LEU G 3 74 ? 61.855 92.889 90.619 1.00 26.25 59 LEU G C 1
ATOM 4652 O O . LEU G 3 74 ? 61.355 92.474 89.572 1.00 26.25 59 LEU G O 1
ATOM 4657 N N . ALA G 3 75 ? 61.521 92.394 91.808 1.00 26.81 60 ALA G N 1
ATOM 4658 C CA . ALA G 3 75 ? 60.540 91.322 91.918 1.00 26.81 60 ALA G CA 1
ATOM 4659 C C . ALA G 3 75 ? 59.136 91.819 91.616 1.00 26.81 60 ALA G C 1
ATOM 4660 O O . ALA G 3 75 ? 58.339 91.106 91.005 1.00 26.81 60 ALA G O 1
ATOM 4662 N N . ALA G 3 76 ? 58.815 93.037 92.036 1.00 28.21 61 ALA G N 1
ATOM 4663 C CA . ALA G 3 76 ? 57.501 93.610 91.792 1.00 28.21 61 ALA G CA 1
ATOM 4664 C C . ALA G 3 76 ? 57.320 94.101 90.364 1.00 28.21 61 ALA G C 1
ATOM 4665 O O . ALA G 3 76 ? 56.191 94.398 89.969 1.00 28.21 61 ALA G O 1
ATOM 4667 N N . GLU G 3 77 ? 58.392 94.199 89.586 1.00 30.02 62 GLU G N 1
ATOM 4668 C CA . GLU G 3 77 ? 58.259 94.562 88.183 1.00 30.02 62 GLU G CA 1
ATOM 4669 C C . GLU G 3 77 ? 57.885 93.359 87.330 1.00 30.02 62 GLU G C 1
ATOM 4670 O O . GLU G 3 77 ? 57.043 93.467 86.436 1.00 30.02 62 GLU G O 1
ATOM 4676 N N . ILE G 3 78 ? 58.507 92.211 87.582 1.00 30.00 63 ILE G N 1
ATOM 4677 C CA . ILE G 3 78 ? 58.101 90.992 86.897 1.00 30.00 63 ILE G CA 1
ATOM 4678 C C . ILE G 3 78 ? 56.670 90.629 87.258 1.00 30.00 63 ILE G C 1
ATOM 4679 O O . ILE G 3 78 ? 55.873 90.255 86.393 1.00 30.00 63 ILE G O 1
ATOM 4684 N N . LEU G 3 79 ? 56.316 90.744 88.537 1.00 31.39 64 LEU G N 1
ATOM 4685 C CA . LEU G 3 79 ? 54.984 90.348 88.975 1.00 31.39 64 LEU G CA 1
ATOM 4686 C C . LEU G 3 79 ? 53.897 91.166 88.301 1.00 31.39 64 LEU G C 1
ATOM 4687 O O . LEU G 3 79 ? 52.789 90.666 88.092 1.00 31.39 64 LEU G O 1
ATOM 4692 N N . GLU G 3 80 ? 54.179 92.424 87.972 1.00 34.37 65 GLU G N 1
ATOM 4693 C CA . GLU G 3 80 ? 53.178 93.254 87.316 1.00 34.37 65 GLU G CA 1
ATOM 4694 C C . GLU G 3 80 ? 53.018 92.883 85.851 1.00 34.37 65 GLU G C 1
ATOM 4695 O O . GLU G 3 80 ? 51.893 92.772 85.359 1.00 34.37 65 GLU G O 1
ATOM 4701 N N . LEU G 3 81 ? 54.130 92.686 85.143 1.00 33.50 66 LEU G N 1
ATOM 4702 C CA . LEU G 3 81 ? 54.055 92.325 83.733 1.00 33.50 66 LEU G CA 1
ATOM 4703 C C . LEU G 3 81 ? 53.440 90.948 83.546 1.00 33.50 66 LEU G C 1
ATOM 4704 O O . LEU G 3 81 ? 52.673 90.732 82.604 1.00 33.50 66 LEU G O 1
ATOM 4709 N N . ALA G 3 82 ? 53.761 90.006 84.433 1.00 34.55 67 ALA G N 1
ATOM 4710 C CA . ALA G 3 82 ? 53.247 88.650 84.294 1.00 34.55 67 ALA G CA 1
ATOM 4711 C C . ALA G 3 82 ? 51.771 88.575 84.651 1.00 34.55 67 ALA G C 1
ATOM 4712 O O . ALA G 3 82 ? 51.022 87.806 84.046 1.00 34.55 67 ALA G O 1
ATOM 4714 N N . GLY G 3 83 ? 51.334 89.354 85.636 1.00 36.71 68 GLY G N 1
ATOM 4715 C CA . GLY G 3 83 ? 49.923 89.380 85.960 1.00 36.71 68 GLY G CA 1
ATOM 4716 C C . GLY G 3 83 ? 49.093 90.083 84.909 1.00 36.71 68 GLY G C 1
ATOM 4717 O O . GLY G 3 83 ? 47.895 89.825 84.788 1.00 36.71 68 GLY G O 1
ATOM 4718 N N . ASN G 3 84 ? 49.708 90.988 84.148 1.00 38.59 69 ASN G N 1
ATOM 4719 C CA . ASN G 3 84 ? 49.002 91.643 83.054 1.00 38.59 69 ASN G CA 1
ATOM 4720 C C . ASN G 3 84 ? 48.747 90.674 81.912 1.00 38.59 69 ASN G C 1
ATOM 4721 O O . ASN G 3 84 ? 47.679 90.698 81.295 1.00 38.59 69 ASN G O 1
ATOM 4726 N N . ALA G 3 85 ? 49.723 89.816 81.614 1.00 39.60 70 ALA G N 1
ATOM 4727 C CA . ALA G 3 85 ? 49.543 88.787 80.597 1.00 39.60 70 ALA G CA 1
ATOM 4728 C C . ALA G 3 85 ? 48.493 87.766 81.002 1.00 39.60 70 ALA G C 1
ATOM 4729 O O . ALA G 3 85 ? 47.762 87.264 80.146 1.00 39.60 70 ALA G O 1
ATOM 4731 N N . ALA G 3 86 ? 48.399 87.447 82.291 1.00 41.69 71 ALA G N 1
ATOM 4732 C CA . ALA G 3 86 ? 47.449 86.437 82.736 1.00 41.69 71 ALA G CA 1
ATOM 4733 C C . ALA G 3 86 ? 46.014 86.938 82.691 1.00 41.69 71 ALA G C 1
ATOM 4734 O O . ALA G 3 86 ? 45.089 86.133 82.558 1.00 41.69 71 ALA G O 1
ATOM 4736 N N . ARG G 3 87 ? 45.799 88.243 82.813 1.00 43.15 72 ARG G N 1
ATOM 4737 C CA . ARG G 3 87 ? 44.458 88.808 82.766 1.00 43.15 72 ARG G CA 1
ATOM 4738 C C . ARG G 3 87 ? 44.005 89.142 81.351 1.00 43.15 72 ARG G C 1
ATOM 4739 O O . ARG G 3 87 ? 42.887 89.635 81.174 1.00 43.15 72 ARG G O 1
ATOM 4747 N N . ASP G 3 88 ? 44.842 88.887 80.344 1.00 47.97 73 ASP G N 1
ATOM 4748 C CA . ASP G 3 88 ? 44.399 88.949 78.957 1.00 47.97 73 ASP G CA 1
ATOM 4749 C C . ASP G 3 88 ? 43.604 87.707 78.582 1.00 47.97 73 ASP G C 1
ATOM 4750 O O . ASP G 3 88 ? 42.549 87.800 77.946 1.00 47.97 73 ASP G O 1
ATOM 4755 N N . ASN G 3 89 ? 44.102 86.534 78.960 1.00 51.28 74 ASN G N 1
ATOM 4756 C CA . ASN G 3 89 ? 43.407 85.274 78.751 1.00 51.28 74 ASN G CA 1
ATOM 4757 C C . ASN G 3 89 ? 42.276 85.051 79.737 1.00 51.28 74 ASN G C 1
ATOM 4758 O O . ASN G 3 89 ? 41.751 83.935 79.806 1.00 51.28 74 ASN G O 1
ATOM 4763 N N . LYS G 3 90 ? 41.902 86.073 80.503 1.00 52.52 75 LYS G N 1
ATOM 4764 C CA . LYS G 3 90 ? 40.845 85.970 81.502 1.00 52.52 75 LYS G CA 1
ATOM 4765 C C . LYS G 3 90 ? 41.187 84.939 82.573 1.00 52.52 75 LYS G C 1
ATOM 4766 O O . LYS G 3 90 ? 40.295 84.381 83.214 1.00 52.52 75 LYS G O 1
ATOM 4772 N N . LYS G 3 91 ? 42.473 84.674 82.773 1.00 52.19 76 LYS G N 1
ATOM 4773 C CA . LYS G 3 91 ? 42.913 83.740 83.796 1.00 52.19 76 LYS G CA 1
ATOM 4774 C C . LYS G 3 91 ? 43.024 84.442 85.145 1.00 52.19 76 LYS G C 1
ATOM 4775 O O . LYS G 3 91 ? 42.981 85.668 85.244 1.00 52.19 76 LYS G O 1
ATOM 4781 N N . THR G 3 92 ? 43.159 83.642 86.202 1.00 57.36 77 THR G N 1
ATOM 4782 C CA . THR G 3 92 ? 43.229 84.167 87.559 1.00 57.36 77 THR G CA 1
ATOM 4783 C C . THR G 3 92 ? 44.457 83.678 88.315 1.00 57.36 77 THR G C 1
ATOM 4784 O O . THR G 3 92 ? 44.563 83.922 89.519 1.00 57.36 77 THR G O 1
ATOM 4788 N N . ARG G 3 93 ? 45.385 83.008 87.646 1.00 52.89 78 ARG G N 1
ATOM 4789 C CA . ARG G 3 93 ? 46.550 82.432 88.294 1.00 52.89 78 ARG G CA 1
ATOM 4790 C C . ARG G 3 93 ? 47.710 82.507 87.318 1.00 52.89 78 ARG G C 1
ATOM 4791 O O . ARG G 3 93 ? 47.513 82.352 86.113 1.00 52.89 78 ARG G O 1
ATOM 4799 N N . ILE G 3 94 ? 48.908 82.757 87.830 1.00 39.01 79 ILE G N 1
ATOM 4800 C CA . ILE G 3 94 ? 50.091 82.907 86.989 1.00 39.01 79 ILE G CA 1
ATOM 4801 C C . ILE G 3 94 ? 50.771 81.552 86.843 1.00 39.01 79 ILE G C 1
ATOM 4802 O O . ILE G 3 94 ? 51.114 80.912 87.839 1.00 39.01 79 ILE G O 1
ATOM 4807 N N . ILE G 3 95 ? 50.967 81.120 85.601 1.00 33.54 80 ILE G N 1
ATOM 4808 C CA . ILE G 3 95 ? 51.643 79.863 85.285 1.00 33.54 80 ILE G CA 1
ATOM 4809 C C . ILE G 3 95 ? 52.959 80.194 84.586 1.00 33.54 80 ILE G C 1
ATOM 4810 O O . ILE G 3 95 ? 53.158 81.347 84.187 1.00 33.54 80 ILE G O 1
ATOM 4815 N N . PRO G 3 96 ? 53.885 79.242 84.423 1.00 30.64 81 PRO G N 1
ATOM 4816 C CA . PRO G 3 96 ? 55.185 79.585 83.824 1.00 30.64 81 PRO G CA 1
ATOM 4817 C C . PRO G 3 96 ? 55.108 80.189 82.435 1.00 30.64 81 PRO G C 1
ATOM 4818 O O . PRO G 3 96 ? 55.996 80.960 82.063 1.00 30.64 81 PRO G O 1
ATOM 4822 N N . ARG G 3 97 ? 54.086 79.859 81.648 1.00 32.48 82 ARG G N 1
ATOM 4823 C CA . ARG G 3 97 ? 53.969 80.424 80.308 1.00 32.48 82 ARG G CA 1
ATOM 4824 C C . ARG G 3 97 ? 53.790 81.935 80.351 1.00 32.48 82 ARG G C 1
ATOM 4825 O O . ARG G 3 97 ? 54.245 82.639 79.445 1.00 32.48 82 ARG G O 1
ATOM 4833 N N . HIS G 3 98 ? 53.152 82.453 81.401 1.00 34.47 83 HIS G N 1
ATOM 4834 C CA . HIS G 3 98 ? 52.927 83.889 81.504 1.00 34.47 83 HIS G CA 1
ATOM 4835 C C . HIS G 3 98 ? 54.201 84.642 81.859 1.00 34.47 83 HIS G C 1
ATOM 4836 O O . HIS G 3 98 ? 54.345 85.810 81.496 1.00 34.47 83 HIS G O 1
ATOM 4843 N N . LEU G 3 99 ? 55.125 84.008 82.577 1.00 31.64 84 LEU G N 1
ATOM 4844 C CA . LEU G 3 99 ? 56.389 84.664 82.885 1.00 31.64 84 LEU G CA 1
ATOM 4845 C C . LEU G 3 99 ? 57.264 84.781 81.645 1.00 31.64 84 LEU G C 1
ATOM 4846 O O . LEU G 3 99 ? 57.893 85.817 81.421 1.00 31.64 84 LEU G O 1
ATOM 4851 N N . GLN G 3 100 ? 57.325 83.722 80.839 1.00 31.98 85 GLN G N 1
ATOM 4852 C CA . GLN G 3 100 ? 58.083 83.766 79.594 1.00 31.98 85 GLN G CA 1
ATOM 4853 C C . GLN G 3 100 ? 57.591 84.881 78.683 1.00 31.98 85 GLN G C 1
ATOM 4854 O O . GLN G 3 100 ? 58.394 85.590 78.070 1.00 31.98 85 GLN G O 1
ATOM 4860 N N . LEU G 3 101 ? 56.274 85.054 78.583 1.00 32.66 86 LEU G N 1
ATOM 4861 C CA . LEU G 3 101 ? 55.721 86.056 77.681 1.00 32.66 86 LEU G CA 1
ATOM 4862 C C . LEU G 3 101 ? 56.021 87.471 78.145 1.00 32.66 86 LEU G C 1
ATOM 4863 O O . LEU G 3 101 ? 56.064 88.391 77.326 1.00 32.66 86 LEU G O 1
ATOM 4868 N N . ALA G 3 102 ? 56.218 87.670 79.443 1.00 32.71 87 ALA G N 1
ATOM 4869 C CA . ALA G 3 102 ? 56.484 89.007 79.952 1.00 32.71 87 ALA G CA 1
ATOM 4870 C C . ALA G 3 102 ? 57.958 89.374 79.879 1.00 32.71 87 ALA G C 1
ATOM 4871 O O . ALA G 3 102 ? 58.289 90.559 79.806 1.00 32.71 87 ALA G O 1
ATOM 4873 N N . ILE G 3 103 ? 58.852 88.390 79.896 1.00 32.07 88 ILE G N 1
ATOM 4874 C CA . ILE G 3 103 ? 60.276 88.697 79.866 1.00 32.07 88 ILE G CA 1
ATOM 4875 C C . ILE G 3 103 ? 60.730 89.005 78.451 1.00 32.07 88 ILE G C 1
ATOM 4876 O O . ILE G 3 103 ? 61.519 89.926 78.228 1.00 32.07 88 ILE G O 1
ATOM 4881 N N . ARG G 3 104 ? 60.234 88.258 77.471 1.00 32.84 89 ARG G N 1
ATOM 4882 C CA . ARG G 3 104 ? 60.653 88.447 76.091 1.00 32.84 89 ARG G CA 1
ATOM 4883 C C . ARG G 3 104 ? 59.977 89.629 75.414 1.00 32.84 89 ARG G C 1
ATOM 4884 O O . ARG G 3 104 ? 60.401 90.012 74.321 1.00 32.84 89 ARG G O 1
ATOM 4892 N N . ASN G 3 105 ? 58.947 90.212 76.020 1.00 34.66 90 ASN G N 1
ATOM 4893 C CA . ASN G 3 105 ? 58.276 91.371 75.451 1.00 34.66 90 ASN G CA 1
ATOM 4894 C C . ASN G 3 105 ? 58.795 92.694 75.991 1.00 34.66 90 ASN G C 1
ATOM 4895 O O . ASN G 3 105 ? 58.471 93.741 75.426 1.00 34.66 90 ASN G O 1
ATOM 4900 N N . ASP G 3 106 ? 59.578 92.678 77.063 1.00 36.07 91 ASP G N 1
ATOM 4901 C CA . ASP G 3 106 ? 60.191 93.876 77.619 1.00 36.07 91 ASP G CA 1
ATOM 4902 C C . ASP G 3 106 ? 61.636 93.956 77.148 1.00 36.07 91 ASP G C 1
ATOM 4903 O O . ASP G 3 106 ? 62.388 92.990 77.291 1.00 36.07 91 ASP G O 1
ATOM 4908 N N . ASP G 3 107 ? 62.020 95.103 76.588 1.00 36.89 92 ASP G N 1
ATOM 4909 C CA . ASP G 3 107 ? 63.353 95.232 76.009 1.00 36.89 92 ASP G CA 1
ATOM 4910 C C . ASP G 3 107 ? 64.438 95.081 77.065 1.00 36.89 92 ASP G C 1
ATOM 4911 O O . ASP G 3 107 ? 65.352 94.264 76.917 1.00 36.89 92 ASP G O 1
ATOM 4916 N N . GLU G 3 108 ? 64.358 95.866 78.139 1.00 34.92 93 GLU G N 1
ATOM 4917 C CA . GLU G 3 108 ? 65.408 95.837 79.149 1.00 34.92 93 GLU G CA 1
ATOM 4918 C C . GLU G 3 108 ? 65.419 94.521 79.910 1.00 34.92 93 GLU G C 1
ATOM 4919 O O . GLU G 3 108 ? 66.486 93.980 80.209 1.00 34.92 93 GLU G O 1
ATOM 4925 N N . LEU G 3 109 ? 64.243 93.998 80.243 1.00 32.55 94 LEU G N 1
ATOM 4926 C CA . LEU G 3 109 ? 64.168 92.743 80.971 1.00 32.55 94 LEU G CA 1
ATOM 4927 C C . LEU G 3 109 ? 64.603 91.564 80.117 1.00 32.55 94 LEU G C 1
ATOM 4928 O O . LEU G 3 109 ? 64.892 90.494 80.655 1.00 32.55 94 LEU G O 1
ATOM 4933 N N . ASN G 3 110 ? 64.678 91.742 78.801 1.00 33.26 95 ASN G N 1
ATOM 4934 C CA . ASN G 3 110 ? 65.055 90.650 77.915 1.00 33.26 95 ASN G CA 1
ATOM 4935 C C . ASN G 3 110 ? 66.560 90.478 77.823 1.00 33.26 95 ASN G C 1
ATOM 4936 O O . ASN G 3 110 ? 67.034 89.353 77.657 1.00 33.26 95 ASN G O 1
ATOM 4941 N N . LYS G 3 111 ? 67.327 91.554 77.910 1.00 33.23 96 LYS G N 1
ATOM 4942 C CA . LYS G 3 111 ? 68.770 91.405 77.862 1.00 33.23 96 LYS G CA 1
ATOM 4943 C C . LYS G 3 111 ? 69.396 91.247 79.235 1.00 33.23 96 LYS G C 1
ATOM 4944 O O . LYS G 3 111 ? 70.585 90.935 79.320 1.00 33.23 96 LYS G O 1
ATOM 4950 N N . LEU G 3 112 ? 68.629 91.441 80.307 1.00 29.48 97 LEU G N 1
ATOM 4951 C CA . LEU G 3 112 ? 69.092 91.025 81.624 1.00 29.48 97 LEU G CA 1
ATOM 4952 C C . LEU G 3 112 ? 69.038 89.512 81.766 1.00 29.48 97 LEU G C 1
ATOM 4953 O O . LEU G 3 112 ? 69.927 88.909 82.373 1.00 29.48 97 LEU G O 1
ATOM 4958 N N . LEU G 3 113 ? 68.016 88.883 81.197 1.00 28.13 98 LEU G N 1
ATOM 4959 C CA . LEU G 3 113 ? 67.805 87.444 81.286 1.00 28.13 98 LEU G CA 1
ATOM 4960 C C . LEU G 3 113 ? 67.996 86.768 79.936 1.00 28.13 98 LEU G C 1
ATOM 4961 O O . LEU G 3 113 ? 67.234 85.882 79.557 1.00 28.13 98 LEU G O 1
ATOM 4966 N N . GLY G 3 114 ? 69.024 87.182 79.196 1.00 27.42 99 GLY G N 1
ATOM 4967 C CA . GLY G 3 114 ? 69.224 86.694 77.846 1.00 27.42 99 GLY G CA 1
ATOM 4968 C C . GLY G 3 114 ? 69.848 85.323 77.740 1.00 27.42 99 GLY G C 1
ATOM 4969 O O . GLY G 3 114 ? 69.811 84.727 76.661 1.00 27.42 99 GLY G O 1
ATOM 4970 N N . ASN G 3 115 ? 70.424 84.807 78.821 1.00 26.60 100 ASN G N 1
ATOM 4971 C CA . ASN G 3 115 ? 71.026 83.480 78.825 1.00 26.60 100 ASN G CA 1
ATOM 4972 C C . ASN G 3 115 ? 70.290 82.526 79.758 1.00 26.60 100 ASN G C 1
ATOM 4973 O O . ASN G 3 115 ? 70.905 81.656 80.371 1.00 26.60 100 ASN G O 1
ATOM 4978 N N . VAL G 3 116 ? 68.973 82.667 79.863 1.00 25.35 101 VAL G N 1
ATOM 4979 C CA . VAL G 3 116 ? 68.182 81.966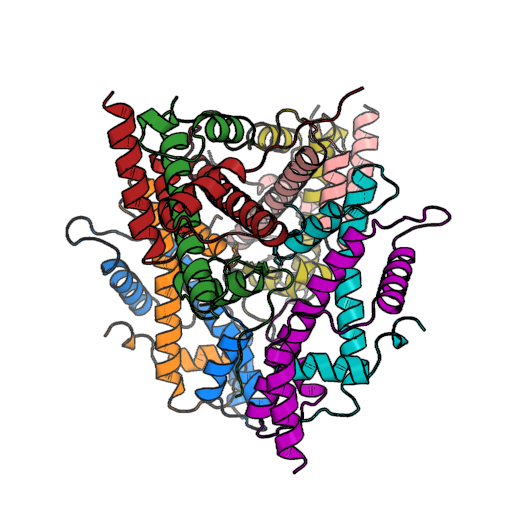 80.863 1.00 25.35 101 VAL G CA 1
ATOM 4980 C C . VAL G 3 116 ? 67.071 81.183 80.175 1.00 25.35 101 VAL G C 1
ATOM 4981 O O . VAL G 3 116 ? 66.456 81.667 79.221 1.00 25.35 101 VAL G O 1
ATOM 4985 N N . THR G 3 117 ? 66.832 79.967 80.655 1.00 25.00 102 THR G N 1
ATOM 4986 C CA . THR G 3 117 ? 65.777 79.087 80.170 1.00 25.00 102 THR G CA 1
ATOM 4987 C C . THR G 3 117 ? 64.701 78.957 81.237 1.00 25.00 102 THR G C 1
ATOM 4988 O O . THR G 3 117 ? 65.010 78.700 82.401 1.00 25.00 102 THR G O 1
ATOM 4992 N N . ILE G 3 118 ? 63.448 79.131 80.843 1.00 26.93 103 ILE G N 1
ATOM 4993 C CA . ILE G 3 118 ? 62.308 78.976 81.737 1.00 26.93 103 ILE G CA 1
ATOM 4994 C C . ILE G 3 118 ? 61.662 77.631 81.449 1.00 26.93 103 ILE G C 1
ATOM 4995 O O . ILE G 3 118 ? 61.331 77.331 80.299 1.00 26.93 103 ILE G O 1
ATOM 5000 N N . ALA G 3 119 ? 61.478 76.822 82.487 1.00 28.82 104 ALA G N 1
ATOM 5001 C CA . ALA G 3 119 ? 60.892 75.499 82.310 1.00 28.82 104 ALA G CA 1
ATOM 5002 C C . ALA G 3 119 ? 59.403 75.604 82.009 1.00 28.82 104 ALA G C 1
ATOM 5003 O O . ALA G 3 119 ? 58.669 76.306 82.707 1.00 28.82 104 ALA G O 1
ATOM 5005 N N . GLN G 3 120 ? 58.961 74.900 80.967 1.00 31.34 105 GLN G N 1
ATOM 5006 C CA . GLN G 3 120 ? 57.564 74.899 80.527 1.00 31.34 105 GLN G CA 1
ATOM 5007 C C . GLN G 3 120 ? 57.104 76.277 80.071 1.00 31.34 105 GLN G C 1
ATOM 5008 O O . GLN G 3 120 ? 55.942 76.639 80.248 1.00 31.34 105 GLN G O 1
ATOM 5014 N N . GLY G 3 121 ? 58.004 77.048 79.474 1.00 31.32 106 GLY G N 1
ATOM 5015 C CA . GLY G 3 121 ? 57.664 78.370 78.993 1.00 31.32 106 GLY G CA 1
ATOM 5016 C C . GLY G 3 121 ? 57.245 78.405 77.539 1.00 31.32 106 GLY G C 1
ATOM 5017 O O . GLY G 3 121 ? 56.201 78.964 77.209 1.00 31.32 106 GLY G O 1
ATOM 5018 N N . GLY G 3 122 ? 58.045 77.820 76.657 1.00 31.79 107 GLY G N 1
ATOM 5019 C CA . GLY G 3 122 ? 57.732 77.835 75.244 1.00 31.79 107 GLY G CA 1
ATOM 5020 C C . GLY G 3 122 ? 58.518 78.875 74.475 1.00 31.79 107 GLY G C 1
ATOM 5021 O O . GLY G 3 122 ? 59.626 79.240 74.869 1.00 31.79 107 GLY G O 1
ATOM 5022 N N . VAL G 3 123 ? 57.957 79.353 73.367 1.00 32.86 108 VAL G N 1
ATOM 5023 C CA . VAL G 3 123 ? 58.576 80.381 72.542 1.00 32.86 108 VAL G CA 1
ATOM 5024 C C . VAL G 3 123 ? 57.511 81.401 72.165 1.00 32.86 108 VAL G C 1
ATOM 5025 O O . VAL G 3 123 ? 56.317 81.191 72.372 1.00 32.86 108 VAL G O 1
ATOM 5029 N N . LEU G 3 124 ? 57.958 82.512 71.616 1.00 35.27 109 LEU G N 1
ATOM 5030 C CA . LEU G 3 124 ? 57.050 83.520 71.085 1.00 35.27 109 LEU G CA 1
ATOM 5031 C C . LEU G 3 124 ? 56.537 83.093 69.717 1.00 35.27 109 LEU G C 1
ATOM 5032 O O . LEU G 3 124 ? 57.329 82.656 68.877 1.00 35.27 109 LEU G O 1
ATOM 5037 N N . PRO G 3 125 ? 55.239 83.202 69.455 1.00 37.03 110 PRO G N 1
ATOM 5038 C CA . PRO G 3 125 ? 54.739 82.920 68.106 1.00 37.03 110 PRO G CA 1
ATOM 5039 C C . PRO G 3 125 ? 55.368 83.866 67.095 1.00 37.03 110 PRO G C 1
ATOM 5040 O O . PRO G 3 125 ? 55.334 85.085 67.260 1.00 37.03 110 PRO G O 1
ATOM 5044 N N . ASN G 3 126 ? 55.956 83.291 66.048 1.00 40.15 111 ASN G N 1
ATOM 5045 C CA . ASN G 3 126 ? 56.687 84.083 65.061 1.00 40.15 111 ASN G CA 1
ATOM 5046 C C . ASN G 3 126 ? 56.802 83.289 63.772 1.00 40.15 111 ASN G C 1
ATOM 5047 O O . ASN G 3 126 ? 57.416 82.219 63.757 1.00 40.15 111 ASN G O 1
ATOM 5052 N N . ILE G 3 127 ? 56.231 83.812 62.695 1.00 43.06 112 ILE G N 1
ATOM 5053 C CA . ILE G 3 127 ? 56.346 83.218 61.371 1.00 43.06 112 ILE G CA 1
ATOM 5054 C C . ILE G 3 127 ? 57.020 84.234 60.461 1.00 43.06 112 ILE G C 1
ATOM 5055 O O . ILE G 3 127 ? 56.643 85.410 60.448 1.00 43.06 112 ILE G O 1
ATOM 5060 N N . HIS G 3 128 ? 58.020 83.782 59.714 1.00 46.71 113 HIS G N 1
ATOM 5061 C CA . HIS G 3 128 ? 58.820 84.648 58.863 1.00 46.71 113 HIS G CA 1
ATOM 5062 C C . HIS G 3 128 ? 58.190 84.764 57.481 1.00 46.71 113 HIS G C 1
ATOM 5063 O O . HIS G 3 128 ? 57.732 83.772 56.908 1.00 46.71 113 HIS G O 1
ATOM 5070 N N . GLN G 3 129 ? 58.171 85.981 56.949 1.00 51.58 114 GLN G N 1
ATOM 5071 C CA . GLN G 3 129 ? 57.624 86.216 55.618 1.00 51.58 114 GLN G CA 1
ATOM 5072 C C . GLN G 3 129 ? 58.645 85.895 54.531 1.00 51.58 114 GLN G C 1
ATOM 5073 O O . GLN G 3 129 ? 58.411 85.045 53.670 1.00 51.58 114 GLN G O 1
ATOM 5079 N N . ARG H 4 53 ? 64.744 72.431 107.944 1.00 59.20 38 ARG H N 1
ATOM 5080 C CA . ARG H 4 53 ? 64.083 73.613 107.400 1.00 59.20 38 ARG H CA 1
ATOM 5081 C C . ARG H 4 53 ? 64.804 74.136 106.162 1.00 59.20 38 ARG H C 1
ATOM 5082 O O . ARG H 4 53 ? 66.030 74.128 106.095 1.00 59.20 38 ARG H O 1
ATOM 5090 N N . LYS H 4 54 ? 64.024 74.595 105.187 1.00 53.64 39 LYS H N 1
ATOM 5091 C CA . LYS H 4 54 ? 64.530 75.161 103.944 1.00 53.64 39 LYS H CA 1
ATOM 5092 C C . LYS H 4 54 ? 64.008 76.583 103.819 1.00 53.64 39 LYS H C 1
ATOM 5093 O O . LYS H 4 54 ? 62.811 76.819 103.996 1.00 53.64 39 LYS H O 1
ATOM 5099 N N . GLU H 4 55 ? 64.895 77.527 103.520 1.00 43.78 40 GLU H N 1
ATOM 5100 C CA . GLU H 4 55 ? 64.512 78.929 103.407 1.00 43.78 40 GLU H CA 1
ATOM 5101 C C . GLU H 4 55 ? 64.303 79.317 101.953 1.00 43.78 40 GLU H C 1
ATOM 5102 O O . GLU H 4 55 ? 65.101 78.964 101.082 1.00 43.78 40 GLU H O 1
ATOM 5108 N N . THR H 4 56 ? 63.220 80.047 101.702 1.00 35.70 41 THR H N 1
ATOM 5109 C CA . THR H 4 56 ? 62.906 80.592 100.394 1.00 35.70 41 THR H CA 1
ATOM 5110 C C . THR H 4 56 ? 62.444 82.028 100.576 1.00 35.70 41 THR H C 1
ATOM 5111 O O . THR H 4 56 ? 62.417 82.555 101.688 1.00 35.70 41 THR H O 1
ATOM 5115 N N . TYR H 4 57 ? 62.081 82.670 99.472 1.00 31.21 42 TYR H N 1
ATOM 5116 C CA . TYR H 4 57 ? 61.480 83.992 99.510 1.00 31.21 42 TYR H CA 1
ATOM 5117 C C . TYR H 4 57 ? 59.976 83.941 99.312 1.00 31.21 42 TYR H C 1
ATOM 5118 O O . TYR H 4 57 ? 59.348 84.988 99.162 1.00 31.21 42 TYR H O 1
ATOM 5127 N N . SER H 4 58 ? 59.391 82.744 99.333 1.00 32.10 43 SER H N 1
ATOM 5128 C CA . SER H 4 58 ? 57.975 82.562 99.035 1.00 32.10 43 SER H CA 1
ATOM 5129 C C . SER H 4 58 ? 57.078 83.393 99.935 1.00 32.10 43 SER H C 1
ATOM 5130 O O . SER H 4 58 ? 55.989 83.794 99.521 1.00 32.10 43 SER H O 1
ATOM 5133 N N . SER H 4 59 ? 57.507 83.650 101.166 1.00 33.73 44 SER H N 1
ATOM 5134 C CA . SER H 4 59 ? 56.658 84.359 102.111 1.00 33.73 44 SER H CA 1
ATOM 5135 C C . SER H 4 59 ? 56.417 85.793 101.675 1.00 33.73 44 SER H C 1
ATOM 5136 O O . SER H 4 59 ? 55.317 86.321 101.854 1.00 33.73 44 SER H O 1
ATOM 5139 N N . TYR H 4 60 ? 57.426 86.436 101.096 1.00 33.39 45 TYR H N 1
ATOM 5140 C CA . TYR H 4 60 ? 57.370 87.861 100.804 1.00 33.39 45 TYR H CA 1
ATOM 5141 C C . TYR H 4 60 ? 56.877 88.146 99.396 1.00 33.39 45 TYR H C 1
ATOM 5142 O O . TYR H 4 60 ? 56.148 89.118 99.185 1.00 33.39 45 TYR H O 1
ATOM 5151 N N . ILE H 4 61 ? 57.279 87.326 98.425 1.00 33.67 46 ILE H N 1
ATOM 5152 C CA . ILE H 4 61 ? 56.760 87.456 97.068 1.00 33.67 46 ILE H CA 1
ATOM 5153 C C . ILE H 4 61 ? 55.242 87.443 97.081 1.00 33.67 46 ILE H C 1
ATOM 5154 O O . ILE H 4 61 ? 54.589 88.221 96.378 1.00 33.67 46 ILE H O 1
ATOM 5159 N N . TYR H 4 62 ? 54.656 86.571 97.895 1.00 39.98 47 TYR H N 1
ATOM 5160 C CA . TYR H 4 62 ? 53.209 86.473 97.957 1.00 39.98 47 TYR H CA 1
ATOM 5161 C C . TYR H 4 62 ? 52.575 87.663 98.664 1.00 39.98 47 TYR H C 1
ATOM 5162 O O . TYR H 4 62 ? 51.382 87.912 98.476 1.00 39.98 47 TYR H O 1
ATOM 5171 N N . LYS H 4 63 ? 53.337 88.409 99.462 1.00 37.41 48 LYS H N 1
ATOM 5172 C CA . LYS H 4 63 ? 52.803 89.620 100.075 1.00 37.41 48 LYS H CA 1
ATOM 5173 C C . LYS H 4 63 ? 52.868 90.815 99.137 1.00 37.41 48 LYS H C 1
ATOM 5174 O O . LYS H 4 63 ? 52.044 91.724 99.243 1.00 37.41 48 LYS H O 1
ATOM 5180 N N . VAL H 4 64 ? 53.842 90.837 98.231 1.00 37.72 49 VAL H N 1
ATOM 5181 C CA . VAL H 4 64 ? 53.973 91.946 97.298 1.00 37.72 49 VAL H CA 1
ATOM 5182 C C . VAL H 4 64 ? 52.878 91.894 96.244 1.00 37.72 49 VAL H C 1
ATOM 5183 O O . VAL H 4 64 ? 52.361 92.932 95.818 1.00 37.72 49 VAL H O 1
ATOM 5187 N N . LEU H 4 65 ? 52.504 90.691 95.807 1.00 39.00 50 LEU H N 1
ATOM 5188 C CA . LEU H 4 65 ? 51.461 90.568 94.794 1.00 39.00 50 LEU H CA 1
ATOM 5189 C C . LEU H 4 65 ? 50.114 91.045 95.319 1.00 39.00 50 LEU H C 1
ATOM 5190 O O . LEU H 4 65 ? 49.357 91.695 94.593 1.00 39.00 50 LEU H O 1
ATOM 5195 N N . LYS H 4 66 ? 49.797 90.746 96.575 1.00 41.57 51 LYS H N 1
ATOM 5196 C CA . LYS H 4 66 ? 48.505 91.106 97.142 1.00 41.57 51 LYS H CA 1
ATOM 5197 C C . LYS H 4 66 ? 48.423 92.562 97.571 1.00 41.57 51 LYS H C 1
ATOM 5198 O O . LYS H 4 66 ? 47.354 93.002 98.000 1.00 41.57 51 LYS H O 1
ATOM 5204 N N . GLN H 4 67 ? 49.519 93.313 97.484 1.00 43.20 52 GLN H N 1
ATOM 5205 C CA . GLN H 4 67 ? 49.458 94.737 97.787 1.00 43.20 52 GLN H CA 1
ATOM 5206 C C . GLN H 4 67 ? 48.898 95.525 96.615 1.00 43.20 52 GLN H C 1
ATOM 5207 O O . GLN H 4 67 ? 48.176 96.506 96.812 1.00 43.20 52 GLN H O 1
ATOM 5213 N N . THR H 4 68 ? 49.219 95.112 95.393 1.00 44.01 53 THR H N 1
ATOM 5214 C CA . THR H 4 68 ? 48.734 95.803 94.207 1.00 44.01 53 THR H CA 1
ATOM 5215 C C . THR H 4 68 ? 47.453 95.170 93.674 1.00 44.01 53 THR H C 1
ATOM 5216 O O . THR H 4 68 ? 46.415 95.833 93.587 1.00 44.01 53 THR H O 1
ATOM 5220 N N . HIS H 4 69 ? 47.512 93.891 93.316 1.00 43.44 54 HIS H N 1
ATOM 5221 C CA . HIS H 4 69 ? 46.371 93.178 92.742 1.00 43.44 54 HIS H CA 1
ATOM 5222 C C . HIS H 4 69 ? 46.000 92.018 93.648 1.00 43.44 54 HIS H C 1
ATOM 5223 O O . HIS H 4 69 ? 46.599 90.934 93.553 1.00 43.44 54 HIS H O 1
ATOM 5230 N N . PRO H 4 70 ? 45.020 92.187 94.531 1.00 43.27 55 PRO H N 1
ATOM 5231 C CA . PRO H 4 70 ? 44.789 91.217 95.609 1.00 43.27 55 PRO H CA 1
ATOM 5232 C C . PRO H 4 70 ? 43.915 90.025 95.251 1.00 43.27 55 PRO H C 1
ATOM 5233 O O . PRO H 4 70 ? 43.534 89.283 96.159 1.00 43.27 55 PRO H O 1
ATOM 5237 N N . ASP H 4 71 ? 43.586 89.817 93.979 1.00 44.77 56 ASP H N 1
ATOM 5238 C CA . ASP H 4 71 ? 42.743 88.695 93.584 1.00 44.77 56 ASP H CA 1
ATOM 5239 C C . ASP H 4 71 ? 43.396 87.831 92.513 1.00 44.77 56 ASP H C 1
ATOM 5240 O O . ASP H 4 71 ? 42.713 87.038 91.862 1.00 44.77 56 ASP H O 1
ATOM 5245 N N . THR H 4 72 ? 44.703 87.959 92.326 1.00 43.71 57 THR H N 1
ATOM 5246 C CA . THR H 4 72 ? 45.473 87.086 91.458 1.00 43.71 57 THR H CA 1
ATOM 5247 C C . THR H 4 72 ? 46.202 86.051 92.302 1.00 43.71 57 THR H C 1
ATOM 5248 O O . THR H 4 72 ? 46.580 86.314 93.444 1.00 43.71 57 THR H O 1
ATOM 5252 N N . GLY H 4 73 ? 46.387 84.861 91.735 1.00 44.03 58 GLY H N 1
ATOM 5253 C CA . GLY H 4 73 ? 47.098 83.792 92.390 1.00 44.03 58 GLY H CA 1
ATOM 5254 C C . GLY H 4 73 ? 48.411 83.470 91.705 1.00 44.03 58 GLY H C 1
ATOM 5255 O O . GLY H 4 73 ? 48.886 84.192 90.830 1.00 44.03 58 GLY H O 1
ATOM 5256 N N . ILE H 4 74 ? 48.999 82.351 92.120 1.00 42.02 59 ILE H N 1
ATOM 5257 C CA . ILE H 4 74 ? 50.274 81.920 91.567 1.00 42.02 59 ILE H CA 1
ATOM 5258 C C . ILE H 4 74 ? 50.422 80.430 91.822 1.00 42.02 59 ILE H C 1
ATOM 5259 O O . ILE H 4 74 ? 49.933 79.908 92.822 1.00 42.02 59 ILE H O 1
ATOM 5264 N N . SER H 4 75 ? 51.088 79.743 90.903 1.00 39.78 60 SER H N 1
ATOM 5265 C CA . SER H 4 75 ? 51.236 78.300 90.975 1.00 39.78 60 SER H CA 1
ATOM 5266 C C . SER H 4 75 ? 52.567 77.924 91.617 1.00 39.78 60 SER H C 1
ATOM 5267 O O . SER H 4 75 ? 53.435 78.764 91.849 1.00 39.78 60 SER H O 1
ATOM 5270 N N . GLN H 4 76 ? 52.722 76.633 91.907 1.00 40.45 61 GLN H N 1
ATOM 5271 C CA . GLN H 4 76 ? 53.899 76.187 92.642 1.00 40.45 61 GLN H CA 1
ATOM 5272 C C . GLN H 4 76 ? 55.161 76.217 91.796 1.00 40.45 61 GLN H C 1
ATOM 5273 O O . GLN H 4 76 ? 56.250 76.432 92.334 1.00 40.45 61 GLN H O 1
ATOM 5279 N N . LYS H 4 77 ? 55.059 75.978 90.492 1.00 33.38 62 LYS H N 1
ATOM 5280 C CA . LYS H 4 77 ? 56.272 76.023 89.691 1.00 33.38 62 LYS H CA 1
ATOM 5281 C C . LYS H 4 77 ? 56.631 77.441 89.283 1.00 33.38 62 LYS H C 1
ATOM 5282 O O . LYS H 4 77 ? 57.810 77.735 89.076 1.00 33.38 62 LYS H O 1
ATOM 5288 N N . SER H 4 78 ? 55.644 78.330 89.173 1.00 32.66 63 SER H N 1
ATOM 5289 C CA . SER H 4 78 ? 55.941 79.743 88.977 1.00 32.66 63 SER H CA 1
ATOM 5290 C C . SER H 4 78 ? 56.689 80.314 90.169 1.00 32.66 63 SER H C 1
ATOM 5291 O O . SER H 4 78 ? 57.645 81.076 90.005 1.00 32.66 63 SER H O 1
ATOM 5294 N N . MET H 4 79 ? 56.263 79.960 91.381 1.00 31.47 64 MET H N 1
ATOM 5295 C CA . MET H 4 79 ? 56.929 80.450 92.578 1.00 31.47 64 MET H CA 1
ATOM 5296 C C . MET H 4 79 ? 58.340 79.896 92.702 1.00 31.47 64 MET H C 1
ATOM 5297 O O . MET H 4 79 ? 59.218 80.562 93.253 1.00 31.47 64 MET H O 1
ATOM 5302 N N . SER H 4 80 ? 58.575 78.686 92.204 1.00 29.26 65 SER H N 1
ATOM 5303 C CA . SER H 4 80 ? 59.924 78.138 92.172 1.00 29.26 65 SER H CA 1
ATOM 5304 C C . SER H 4 80 ? 60.813 78.885 91.185 1.00 29.26 65 SER H C 1
ATOM 5305 O O . SER H 4 80 ? 62.023 78.979 91.396 1.00 29.26 65 SER H O 1
ATOM 5308 N N . ILE H 4 81 ? 60.236 79.418 90.108 1.00 28.11 66 ILE H N 1
ATOM 5309 C CA . ILE H 4 81 ? 61.006 80.171 89.126 1.00 28.11 66 ILE H CA 1
ATOM 5310 C C . ILE H 4 81 ? 61.369 81.550 89.660 1.00 28.11 66 ILE H C 1
ATOM 5311 O O . ILE H 4 81 ? 62.429 82.090 89.331 1.00 28.11 66 ILE H O 1
ATOM 5316 N N . LEU H 4 82 ? 60.510 82.142 90.487 1.00 27.12 67 LEU H N 1
ATOM 5317 C CA . LEU H 4 82 ? 60.796 83.442 91.071 1.00 27.12 67 LEU H CA 1
ATOM 5318 C C . LEU H 4 82 ? 61.796 83.364 92.211 1.00 27.12 67 LEU H C 1
ATOM 5319 O O . LEU H 4 82 ? 62.420 84.374 92.541 1.00 27.12 67 LEU H O 1
ATOM 5324 N N . ASN H 4 83 ? 61.946 82.199 92.831 1.00 27.18 68 ASN H N 1
ATOM 5325 C CA . ASN H 4 83 ? 63.025 82.000 93.788 1.00 27.18 68 ASN H CA 1
ATOM 5326 C C . ASN H 4 83 ? 64.372 81.951 93.093 1.00 27.18 68 ASN H C 1
ATOM 5327 O O . ASN H 4 83 ? 65.361 82.479 93.606 1.00 27.18 68 ASN H O 1
ATOM 5332 N N . SER H 4 84 ? 64.432 81.308 91.932 1.00 26.12 69 SER H N 1
ATOM 5333 C CA . SER H 4 84 ? 65.671 81.259 91.174 1.00 26.12 69 SER H CA 1
ATOM 5334 C C . SER H 4 84 ? 66.079 82.636 90.679 1.00 26.12 69 SER H C 1
ATOM 5335 O O . SER H 4 84 ? 67.267 82.893 90.484 1.00 26.12 69 SER H O 1
ATOM 5338 N N . PHE H 4 85 ? 65.114 83.527 90.473 1.00 25.10 70 PHE H N 1
ATOM 5339 C CA . PHE H 4 85 ? 65.402 84.865 89.977 1.00 25.10 70 PHE H CA 1
ATOM 5340 C C . PHE H 4 85 ? 65.973 85.764 91.065 1.00 25.10 70 PHE H C 1
ATOM 5341 O O . PHE H 4 85 ? 66.909 86.526 90.810 1.00 25.10 70 PHE H O 1
ATOM 5349 N N . VAL H 4 86 ? 65.433 85.688 92.280 1.00 25.50 71 VAL H N 1
ATOM 5350 C CA . VAL H 4 86 ? 65.826 86.633 93.317 1.00 25.50 71 VAL H CA 1
ATOM 5351 C C . VAL H 4 86 ? 67.254 86.377 93.775 1.00 25.50 71 VAL H C 1
ATOM 5352 O O . VAL H 4 86 ? 68.024 87.320 93.980 1.00 25.50 71 VAL H O 1
ATOM 5356 N N . ASN H 4 87 ? 67.646 85.117 93.939 1.00 25.73 72 ASN H N 1
ATOM 5357 C CA . ASN H 4 87 ? 68.999 84.852 94.405 1.00 25.73 72 ASN H CA 1
ATOM 5358 C C . ASN H 4 87 ? 69.980 84.596 93.270 1.00 25.73 72 ASN H C 1
ATOM 5359 O O . ASN H 4 87 ? 71.132 84.246 93.530 1.00 25.73 72 ASN H O 1
ATOM 5364 N N . ASP H 4 88 ? 69.558 84.784 92.027 1.00 25.36 73 ASP H N 1
ATOM 5365 C CA . ASP H 4 88 ? 70.475 84.900 90.905 1.00 25.36 73 ASP H CA 1
ATOM 5366 C C . ASP H 4 88 ? 70.972 86.326 90.749 1.00 25.36 73 ASP H C 1
ATOM 5367 O O . ASP H 4 88 ? 72.145 86.545 90.441 1.00 25.36 73 ASP H O 1
ATOM 5372 N N . ILE H 4 89 ? 70.090 87.302 90.962 1.00 24.27 74 ILE H N 1
ATOM 5373 C CA . ILE H 4 89 ? 70.484 88.702 90.922 1.00 24.27 74 ILE H CA 1
ATOM 5374 C C . ILE H 4 89 ? 71.254 89.078 92.175 1.00 24.27 74 ILE H C 1
ATOM 5375 O O . ILE H 4 89 ? 72.154 89.921 92.128 1.00 24.27 74 ILE H O 1
ATOM 5380 N N . PHE H 4 90 ? 70.922 88.468 93.312 1.00 23.96 75 PHE H N 1
ATOM 5381 C CA . PHE H 4 90 ? 71.715 88.662 94.520 1.00 23.96 75 PHE H CA 1
ATOM 5382 C C . PHE H 4 90 ? 73.158 88.239 94.297 1.00 23.96 75 PHE H C 1
ATOM 5383 O O . PHE H 4 90 ? 74.088 88.945 94.694 1.00 23.96 75 PHE H O 1
ATOM 5391 N N . GLU H 4 91 ? 73.359 87.083 93.667 1.00 25.82 76 GLU H N 1
ATOM 5392 C CA . GLU H 4 91 ? 74.703 86.573 93.434 1.00 25.82 76 GLU H CA 1
ATOM 5393 C C . GLU H 4 91 ? 75.501 87.496 92.522 1.00 25.82 76 GLU H C 1
ATOM 5394 O O . GLU H 4 91 ? 76.703 87.686 92.722 1.00 25.82 76 GLU H O 1
ATOM 5400 N N . ARG H 4 92 ? 74.851 88.082 91.518 1.00 24.11 77 ARG H N 1
ATOM 5401 C CA . ARG H 4 92 ? 75.560 88.927 90.563 1.00 24.11 77 ARG H CA 1
ATOM 5402 C C . ARG H 4 92 ? 76.005 90.240 91.190 1.00 24.11 77 ARG H C 1
ATOM 5403 O O . ARG H 4 92 ? 77.098 90.729 90.897 1.00 24.11 77 ARG H O 1
ATOM 5411 N N . ILE H 4 93 ? 75.163 90.843 92.027 1.00 22.93 78 ILE H N 1
ATOM 5412 C CA . ILE H 4 93 ? 75.513 92.127 92.621 1.00 22.93 78 ILE H CA 1
ATOM 5413 C C . ILE H 4 93 ? 76.579 91.948 93.691 1.00 22.93 78 ILE H C 1
ATOM 5414 O O . ILE H 4 93 ? 77.536 92.722 93.764 1.00 22.93 78 ILE H O 1
ATOM 5419 N N . ALA H 4 94 ? 76.441 90.926 94.530 1.00 23.75 79 ALA H N 1
ATOM 5420 C CA . ALA H 4 94 ? 77.400 90.733 95.610 1.00 23.75 79 ALA H CA 1
ATOM 5421 C C . ALA H 4 94 ? 78.757 90.286 95.088 1.00 23.75 79 ALA H C 1
ATOM 5422 O O . ALA H 4 94 ? 79.773 90.515 95.747 1.00 23.75 79 ALA H O 1
ATOM 5424 N N . THR H 4 95 ? 78.799 89.660 93.916 1.00 24.16 80 THR H N 1
ATOM 5425 C CA . THR H 4 95 ? 80.072 89.261 93.331 1.00 24.16 80 THR H CA 1
ATOM 5426 C C . THR H 4 95 ? 80.787 90.429 92.664 1.00 24.16 80 THR H C 1
ATOM 5427 O O . THR H 4 95 ? 82.020 90.456 92.630 1.00 24.16 80 THR H O 1
ATOM 5431 N N . GLU H 4 96 ? 80.044 91.406 92.143 1.00 24.66 81 GLU H N 1
ATOM 5432 C CA . GLU H 4 96 ? 80.669 92.574 91.538 1.00 24.66 81 GLU H CA 1
ATOM 5433 C C . GLU H 4 96 ? 81.084 93.608 92.576 1.00 24.66 81 GLU H C 1
ATOM 5434 O O . GLU H 4 96 ? 82.091 94.292 92.388 1.00 24.66 81 GLU H O 1
ATOM 5440 N N . SER H 4 97 ? 80.331 93.752 93.664 1.00 24.01 82 SER H N 1
ATOM 5441 C CA . SER H 4 97 ? 80.771 94.625 94.743 1.00 24.01 82 SER H CA 1
ATOM 5442 C C . SER H 4 97 ? 82.022 94.103 95.417 1.00 24.01 82 SER H C 1
ATOM 5443 O O . SER H 4 97 ? 82.760 94.884 96.017 1.00 24.01 82 SER H O 1
ATOM 5446 N N . SER H 4 98 ? 82.271 92.802 95.329 1.00 23.86 83 SER H N 1
ATOM 5447 C CA . SER H 4 98 ? 83.447 92.204 95.937 1.00 23.86 83 SER H CA 1
ATOM 5448 C C . SER H 4 98 ? 84.708 92.509 95.146 1.00 23.86 83 SER H C 1
ATOM 5449 O O . SER H 4 98 ? 85.779 92.674 95.735 1.00 23.86 83 SER H O 1
ATOM 5452 N N . LYS H 4 99 ? 84.601 92.586 93.820 1.00 24.10 84 LYS H N 1
ATOM 5453 C CA . LYS H 4 99 ? 85.740 92.969 92.996 1.00 24.10 84 LYS H CA 1
ATOM 5454 C C . LYS H 4 99 ? 86.021 94.459 93.083 1.00 24.10 84 LYS H C 1
ATOM 5455 O O . LYS H 4 99 ? 87.174 94.874 92.967 1.00 24.10 84 LYS H O 1
ATOM 5461 N N . LEU H 4 100 ? 84.987 95.275 93.279 1.00 24.44 85 LEU H N 1
ATOM 5462 C CA . LEU H 4 100 ? 85.188 96.714 93.370 1.00 24.44 85 LEU H CA 1
ATOM 5463 C C . LEU H 4 100 ? 85.996 97.082 94.601 1.00 24.44 85 LEU H C 1
ATOM 5464 O O . LEU H 4 100 ? 86.786 98.029 94.571 1.00 24.44 85 LEU H O 1
ATOM 5469 N N . ALA H 4 101 ? 85.799 96.360 95.698 1.00 25.39 86 ALA H N 1
ATOM 5470 C CA . ALA H 4 101 ? 86.522 96.675 96.920 1.00 25.39 86 ALA H CA 1
ATOM 5471 C C . ALA H 4 101 ? 87.975 96.238 96.830 1.00 25.39 86 ALA H C 1
ATOM 5472 O O . ALA H 4 101 ? 88.840 96.812 97.496 1.00 25.39 86 ALA H O 1
ATOM 5474 N N . ALA H 4 102 ? 88.263 95.223 96.016 1.00 25.11 87 ALA H N 1
ATOM 5475 C CA . ALA H 4 102 ? 89.631 94.734 95.895 1.00 25.11 87 ALA H CA 1
ATOM 5476 C C . ALA H 4 102 ? 90.434 95.551 94.888 1.00 25.11 87 ALA H C 1
ATOM 5477 O O . ALA H 4 102 ? 91.631 95.780 95.085 1.00 25.11 87 ALA H O 1
ATOM 5479 N N . TYR H 4 103 ? 89.800 95.990 93.798 1.00 24.84 88 TYR H N 1
ATOM 5480 C CA . TYR H 4 103 ? 90.499 96.819 92.822 1.00 24.84 88 TYR H CA 1
ATOM 5481 C C . TYR H 4 103 ? 90.967 98.125 93.444 1.00 24.84 88 TYR H C 1
ATOM 5482 O O . TYR H 4 103 ? 92.004 98.670 93.058 1.00 24.84 88 TYR H O 1
ATOM 5491 N N . ASN H 4 104 ? 90.214 98.648 94.401 1.00 25.88 89 ASN H N 1
ATOM 5492 C CA . ASN H 4 104 ? 90.554 99.893 95.066 1.00 25.88 89 ASN H CA 1
ATOM 5493 C C . ASN H 4 104 ? 91.225 99.679 96.411 1.00 25.88 89 ASN H C 1
ATOM 5494 O O . ASN H 4 104 ? 91.527 100.658 97.097 1.00 25.88 89 ASN H O 1
ATOM 5499 N N . LYS H 4 105 ? 91.452 98.424 96.798 1.00 26.69 90 LYS H N 1
ATOM 5500 C CA . LYS H 4 105 ? 92.216 98.062 97.993 1.00 26.69 90 LYS H CA 1
ATOM 5501 C C . LYS H 4 105 ? 91.508 98.502 99.273 1.00 26.69 90 LYS H C 1
ATOM 5502 O O . LYS H 4 105 ? 92.118 99.058 100.182 1.00 26.69 90 LYS H O 1
ATOM 5508 N N . LYS H 4 106 ? 90.207 98.239 99.333 1.00 28.58 91 LYS H N 1
ATOM 5509 C CA . LYS H 4 106 ? 89.399 98.432 100.525 1.00 28.58 91 LYS H CA 1
ATOM 5510 C C . LYS H 4 106 ? 89.053 97.080 101.131 1.00 28.58 91 LYS H C 1
ATOM 5511 O O . LYS H 4 106 ? 89.144 96.041 100.479 1.00 28.58 91 LYS H O 1
ATOM 5517 N N . SER H 4 107 ? 88.638 97.107 102.390 1.00 29.41 92 SER H N 1
ATOM 5518 C CA . SER H 4 107 ? 88.253 95.902 103.106 1.00 29.41 92 SER H CA 1
ATOM 5519 C C . SER H 4 107 ? 86.758 95.816 103.358 1.00 29.41 92 SER H C 1
ATOM 5520 O O . SER H 4 107 ? 86.309 94.858 103.988 1.00 29.41 92 SER H O 1
ATOM 5523 N N . THR H 4 108 ? 85.980 96.778 102.868 1.00 27.30 93 THR H N 1
ATOM 5524 C CA . THR H 4 108 ? 84.583 96.937 103.235 1.00 27.30 93 THR H CA 1
ATOM 5525 C C . THR H 4 108 ? 83.721 97.043 101.989 1.00 27.30 93 THR H C 1
ATOM 5526 O O . THR H 4 108 ? 84.131 97.636 100.990 1.00 27.30 93 THR H O 1
ATOM 5530 N N . ILE H 4 109 ? 82.529 96.459 102.051 1.00 24.84 94 ILE H N 1
ATOM 5531 C CA . ILE H 4 109 ? 81.479 96.681 101.068 1.00 24.84 94 ILE H CA 1
ATOM 5532 C C . ILE H 4 109 ? 80.435 97.573 101.722 1.00 24.84 94 ILE H C 1
ATOM 5533 O O . ILE H 4 109 ? 79.815 97.184 102.717 1.00 24.84 94 ILE H O 1
ATOM 5538 N N . SER H 4 110 ? 80.251 98.767 101.176 1.00 24.08 95 SER H N 1
ATOM 5539 C CA . SER H 4 110 ? 79.337 99.762 101.713 1.00 24.08 95 SER H CA 1
ATOM 5540 C C . SER H 4 110 ? 78.238 100.052 100.697 1.00 24.08 95 SER H C 1
ATOM 5541 O O . SER H 4 110 ? 78.189 99.460 99.620 1.00 24.08 95 SER H O 1
ATOM 5544 N N . ALA H 4 111 ? 77.347 100.976 101.052 1.00 23.99 96 ALA H N 1
ATOM 5545 C CA . ALA H 4 111 ? 76.256 101.326 100.155 1.00 23.99 96 ALA H CA 1
ATOM 5546 C C . ALA H 4 111 ? 76.782 101.971 98.883 1.00 23.99 96 ALA H C 1
ATOM 5547 O O . ALA H 4 111 ? 76.126 101.932 97.837 1.00 23.99 96 ALA H O 1
ATOM 5549 N N . ARG H 4 112 ? 77.968 102.573 98.957 1.00 24.90 97 ARG H N 1
ATOM 5550 C CA . ARG H 4 112 ? 78.584 103.170 97.781 1.00 24.90 97 ARG H CA 1
ATOM 5551 C C . ARG H 4 112 ? 79.009 102.106 96.783 1.00 24.90 97 ARG H C 1
ATOM 5552 O O . ARG H 4 112 ? 78.957 102.326 95.572 1.00 24.90 97 ARG H O 1
ATOM 5560 N N . GLU H 4 113 ? 79.441 100.947 97.275 1.00 24.50 98 GLU H N 1
ATOM 5561 C CA . GLU H 4 113 ? 79.788 99.842 96.390 1.00 24.50 98 GLU H CA 1
ATOM 5562 C C . GLU H 4 113 ? 78.546 99.214 95.778 1.00 24.50 98 GLU H C 1
ATOM 5563 O O . GLU H 4 113 ? 78.523 98.923 94.580 1.00 24.50 98 GLU H O 1
ATOM 5569 N N . ILE H 4 114 ? 77.510 98.981 96.588 1.00 23.13 99 ILE H N 1
ATOM 5570 C CA . ILE H 4 114 ? 76.267 98.402 96.085 1.00 23.13 99 ILE H CA 1
ATOM 5571 C C . ILE H 4 114 ? 75.696 99.258 94.964 1.00 23.13 99 ILE H C 1
ATOM 5572 O O . ILE H 4 114 ? 75.156 98.741 93.983 1.00 23.13 99 ILE H O 1
ATOM 5577 N N . GLN H 4 115 ? 75.824 100.578 95.080 1.00 23.81 100 GLN H N 1
ATOM 5578 C CA . GLN H 4 115 ? 75.285 101.471 94.061 1.00 23.81 100 GLN H CA 1
ATOM 5579 C C . GLN H 4 115 ? 76.044 101.360 92.747 1.00 23.81 100 GLN H C 1
ATOM 5580 O O . GLN H 4 115 ? 75.434 101.335 91.677 1.00 23.81 100 GLN H O 1
ATOM 5586 N N . THR H 4 116 ? 77.373 101.311 92.802 1.00 23.58 101 THR H N 1
ATOM 5587 C CA . THR H 4 116 ? 78.167 101.249 91.581 1.00 23.58 101 THR H CA 1
ATOM 5588 C C . THR H 4 116 ? 77.964 99.934 90.846 1.00 23.58 101 THR H C 1
ATOM 5589 O O . THR H 4 116 ? 78.028 99.900 89.616 1.00 23.58 101 THR H O 1
ATOM 5593 N N . ALA H 4 117 ? 77.702 98.851 91.573 1.00 23.65 102 ALA H N 1
ATOM 5594 C CA . ALA H 4 117 ? 77.515 97.558 90.929 1.00 23.65 102 ALA H CA 1
ATOM 5595 C C . ALA H 4 117 ? 76.165 97.453 90.234 1.00 23.65 102 ALA H C 1
ATOM 5596 O O . ALA H 4 117 ? 76.054 96.786 89.205 1.00 23.65 102 ALA H O 1
ATOM 5598 N N . VAL H 4 118 ? 75.130 98.083 90.786 1.00 24.26 103 VAL H N 1
ATOM 5599 C CA . VAL H 4 118 ? 73.822 98.077 90.145 1.00 24.26 103 VAL H CA 1
ATOM 5600 C C . VAL H 4 118 ? 73.863 98.815 88.816 1.00 24.26 103 VAL H C 1
ATOM 5601 O O . VAL H 4 118 ? 73.137 98.464 87.882 1.00 24.26 103 VAL H O 1
ATOM 5605 N N . ARG H 4 119 ? 74.726 99.822 88.692 1.00 24.97 104 ARG H N 1
ATOM 5606 C CA . ARG H 4 119 ? 74.852 100.543 87.433 1.00 24.97 104 ARG H CA 1
ATOM 5607 C C . ARG H 4 119 ? 75.570 99.723 86.371 1.00 24.97 104 ARG H C 1
ATOM 5608 O O . ARG H 4 119 ? 75.318 99.907 85.178 1.00 24.97 104 ARG H O 1
ATOM 5616 N N . LEU H 4 120 ? 76.471 98.833 86.774 1.00 25.06 105 LEU H N 1
ATOM 5617 C CA . LEU H 4 120 ? 77.163 97.981 85.819 1.00 25.06 105 LEU H CA 1
ATOM 5618 C C . LEU H 4 120 ? 76.303 96.817 85.349 1.00 25.06 105 LEU H C 1
ATOM 5619 O O . LEU H 4 120 ? 76.410 96.406 84.191 1.00 25.06 105 LEU H O 1
ATOM 5624 N N . ILE H 4 121 ? 75.447 96.284 86.215 1.00 25.79 106 ILE H N 1
ATOM 5625 C CA . ILE H 4 121 ? 74.745 95.039 85.928 1.00 25.79 106 ILE H CA 1
ATOM 5626 C C . ILE H 4 121 ? 73.378 95.262 85.290 1.00 25.79 106 ILE H C 1
ATOM 5627 O O . ILE H 4 121 ? 72.954 94.463 84.452 1.00 25.79 106 ILE H O 1
ATOM 5632 N N . LEU H 4 122 ? 72.703 96.304 85.640 1.00 26.84 107 LEU H N 1
ATOM 5633 C CA . LEU H 4 122 ? 71.363 96.496 85.110 1.00 26.84 107 LEU H CA 1
ATOM 5634 C C . LEU H 4 122 ? 71.382 97.382 83.869 1.00 26.84 107 LEU H C 1
ATOM 5635 O O . LEU H 4 122 ? 72.217 98.280 83.752 1.00 26.84 107 LEU H O 1
ATOM 5640 N N . PRO H 4 123 ? 70.479 97.145 82.924 1.00 29.67 108 PRO H N 1
ATOM 5641 C CA . PRO H 4 123 ? 70.411 97.983 81.725 1.00 29.67 108 PRO H CA 1
ATOM 5642 C C . PRO H 4 123 ? 69.753 99.325 82.017 1.00 29.67 108 PRO H C 1
ATOM 5643 O O . PRO H 4 123 ? 69.087 99.514 83.029 1.00 29.67 108 PRO H O 1
ATOM 5647 N N . GLY H 4 124 ? 69.909 100.238 81.065 1.00 30.12 109 GLY H N 1
ATOM 5648 C CA . GLY H 4 124 ? 69.789 101.668 81.283 1.00 30.12 109 GLY H CA 1
ATOM 5649 C C . GLY H 4 124 ? 68.682 102.233 82.150 1.00 30.12 109 GLY H C 1
ATOM 5650 O O . GLY H 4 124 ? 68.967 102.759 83.226 1.00 30.12 109 GLY H O 1
ATOM 5651 N N . GLU H 4 125 ? 67.429 102.154 81.719 1.00 31.44 110 GLU H N 1
ATOM 5652 C CA . GLU H 4 125 ? 66.362 102.780 82.490 1.00 31.44 110 GLU H CA 1
ATOM 5653 C C . GLU H 4 125 ? 65.845 101.880 83.602 1.00 31.44 110 GLU H C 1
ATOM 5654 O O . GLU H 4 125 ? 65.125 102.354 84.486 1.00 31.44 110 GLU H O 1
ATOM 5660 N N . LEU H 4 126 ? 66.222 100.605 83.598 1.00 29.29 111 LEU H N 1
ATOM 5661 C CA . LEU H 4 126 ? 65.990 99.763 84.761 1.00 29.29 111 LEU H CA 1
ATOM 5662 C C . LEU H 4 126 ? 66.900 100.171 85.910 1.00 29.29 111 LEU H C 1
ATOM 5663 O O . LEU H 4 126 ? 66.491 100.143 87.074 1.00 29.29 111 LEU H O 1
ATOM 5668 N N . ALA H 4 127 ? 68.130 100.576 85.597 1.00 28.01 112 ALA H N 1
ATOM 5669 C CA . ALA H 4 127 ? 69.104 100.930 86.620 1.00 28.01 112 ALA H CA 1
ATOM 5670 C C . ALA H 4 127 ? 68.824 102.284 87.250 1.00 28.01 112 ALA H C 1
ATOM 5671 O O . ALA H 4 127 ? 69.223 102.523 88.392 1.00 28.01 112 ALA H O 1
ATOM 5673 N N . LYS H 4 128 ? 68.161 103.184 86.536 1.00 28.03 113 LYS H N 1
ATOM 5674 C CA . LYS H 4 128 ? 67.894 104.494 87.104 1.00 28.03 113 LYS H CA 1
ATOM 5675 C C . LYS H 4 128 ? 66.752 104.459 88.103 1.00 28.03 113 LYS H C 1
ATOM 5676 O O . LYS H 4 128 ? 66.759 105.229 89.065 1.00 28.03 113 LYS H O 1
ATOM 5682 N N . HIS H 4 129 ? 65.773 103.578 87.900 1.00 28.86 114 HIS H N 1
ATOM 5683 C CA . HIS H 4 129 ? 64.675 103.427 88.843 1.00 28.86 114 HIS H CA 1
ATOM 5684 C C . HIS H 4 129 ? 65.074 102.647 90.084 1.00 28.86 114 HIS H C 1
ATOM 5685 O O . HIS H 4 129 ? 64.401 102.755 91.108 1.00 28.86 114 HIS H O 1
ATOM 5692 N N . ALA H 4 130 ? 66.141 101.858 90.015 1.00 27.79 115 ALA H N 1
ATOM 5693 C CA . ALA H 4 130 ? 66.623 101.116 91.170 1.00 27.79 115 ALA H CA 1
ATOM 5694 C C . ALA H 4 130 ? 67.571 101.929 92.033 1.00 27.79 115 ALA H C 1
ATOM 5695 O O . ALA H 4 130 ? 67.647 101.704 93.243 1.00 27.79 115 ALA H O 1
ATOM 5697 N N . VAL H 4 131 ? 68.301 102.870 91.438 1.00 27.29 116 VAL H N 1
ATOM 5698 C CA . VAL H 4 131 ? 69.175 103.724 92.225 1.00 27.29 116 VAL H CA 1
ATOM 5699 C C . VAL H 4 131 ? 68.355 104.697 93.060 1.00 27.29 116 VAL H C 1
ATOM 5700 O O . VAL H 4 131 ? 68.770 105.091 94.153 1.00 27.29 116 VAL H O 1
ATOM 5704 N N . SER H 4 132 ? 67.172 105.077 92.591 1.00 28.53 117 SER H N 1
ATOM 5705 C CA . SER H 4 132 ? 66.342 105.965 93.390 1.00 28.53 117 SER H CA 1
ATOM 5706 C C . SER H 4 132 ? 65.548 105.211 94.443 1.00 28.53 117 SER H C 1
ATOM 5707 O O . SER H 4 132 ? 65.200 105.789 95.476 1.00 28.53 117 SER H O 1
ATOM 5710 N N . GLU H 4 133 ? 65.253 103.932 94.208 1.00 29.02 118 GLU H N 1
ATOM 5711 C CA . GLU H 4 133 ? 64.510 103.153 95.191 1.00 29.02 118 GLU H CA 1
ATOM 5712 C C . GLU H 4 133 ? 65.371 102.820 96.395 1.00 29.02 118 GLU H C 1
ATOM 5713 O O . GLU H 4 133 ? 64.882 102.810 97.528 1.00 29.02 118 GLU H O 1
ATOM 5719 N N . GLY H 4 134 ? 66.654 102.533 96.168 1.00 27.45 119 GLY H N 1
ATOM 5720 C CA . GLY H 4 134 ? 67.541 102.189 97.263 1.00 27.45 119 GLY H CA 1
ATOM 5721 C C . GLY H 4 134 ? 68.073 103.385 98.012 1.00 27.45 119 GLY H C 1
ATOM 5722 O O . GLY H 4 134 ? 68.383 103.280 99.199 1.00 27.45 119 GLY H O 1
ATOM 5723 N N . THR H 4 135 ? 68.206 104.526 97.338 1.00 27.86 120 THR H N 1
ATOM 5724 C CA . THR H 4 135 ? 68.607 105.753 98.014 1.00 27.86 120 THR H CA 1
ATOM 5725 C C . THR H 4 135 ? 67.511 106.252 98.942 1.00 27.86 120 THR H C 1
ATOM 5726 O O . THR H 4 135 ? 67.794 106.764 100.026 1.00 27.86 120 THR H O 1
ATOM 5730 N N . ARG H 4 136 ? 66.256 106.125 98.523 1.00 29.73 121 ARG H N 1
ATOM 5731 C CA . ARG H 4 136 ? 65.139 106.554 99.352 1.00 29.73 121 ARG H CA 1
ATOM 5732 C C . ARG H 4 136 ? 65.028 105.718 100.618 1.00 29.73 121 ARG H C 1
ATOM 5733 O O . ARG H 4 136 ? 64.587 106.221 101.656 1.00 29.73 121 ARG H O 1
ATOM 5741 N N . ALA H 4 137 ? 65.437 104.453 100.554 1.00 28.56 122 ALA H N 1
ATOM 5742 C CA . ALA H 4 137 ? 65.329 103.560 101.696 1.00 28.56 122 ALA H CA 1
ATOM 5743 C C . ALA H 4 137 ? 66.406 103.815 102.737 1.00 28.56 122 ALA H C 1
ATOM 5744 O O . ALA H 4 137 ? 66.176 103.577 103.924 1.00 28.56 122 ALA H O 1
ATOM 5746 N N . VAL H 4 138 ? 67.580 104.287 102.322 1.00 28.11 123 VAL H N 1
ATOM 5747 C CA . VAL H 4 138 ? 68.633 104.584 103.282 1.00 28.11 123 VAL H CA 1
ATOM 5748 C C . VAL H 4 138 ? 68.386 105.922 103.958 1.00 28.11 123 VAL H C 1
ATOM 5749 O O . VAL H 4 138 ? 68.754 106.109 105.117 1.00 28.11 123 VAL H O 1
ATOM 5753 N N . THR H 4 139 ? 67.751 106.863 103.267 1.00 29.74 124 THR H N 1
ATOM 5754 C CA . THR H 4 139 ? 67.394 108.125 103.900 1.00 29.74 124 THR H CA 1
ATOM 5755 C C . THR H 4 139 ? 66.342 107.932 104.979 1.00 29.74 124 THR H C 1
ATOM 5756 O O . THR H 4 139 ? 66.356 108.639 105.990 1.00 29.74 124 THR H O 1
ATOM 5760 N N . LYS H 4 140 ? 65.425 106.987 104.785 1.00 31.64 125 LYS H N 1
ATOM 5761 C CA . LYS H 4 140 ? 64.348 106.772 105.743 1.00 31.64 125 LYS H CA 1
ATOM 5762 C C . LYS H 4 140 ? 64.807 105.917 106.914 1.00 31.64 125 LYS H C 1
ATOM 5763 O O . LYS H 4 140 ? 64.370 106.125 108.049 1.00 31.64 125 LYS H O 1
ATOM 5769 N N . TYR H 4 141 ? 65.686 104.954 106.653 1.00 31.75 126 TYR H N 1
ATOM 5770 C CA . TYR H 4 141 ? 66.246 104.134 107.718 1.00 31.75 126 TYR H CA 1
ATOM 5771 C C . TYR H 4 141 ? 67.093 104.967 108.671 1.00 31.75 126 TYR H C 1
ATOM 5772 O O . TYR H 4 141 ? 67.106 104.717 109.879 1.00 31.75 126 TYR H O 1
ATOM 5781 N N . SER H 4 142 ? 67.798 105.967 108.146 1.00 32.42 127 SER H N 1
ATOM 5782 C CA . SER H 4 142 ? 68.740 106.776 108.906 1.00 32.42 127 SER H CA 1
ATOM 5783 C C . SER H 4 142 ? 68.087 107.931 109.645 1.00 32.42 127 SER H C 1
ATOM 5784 O O . SER H 4 142 ? 68.779 108.642 110.375 1.00 32.42 127 SER H O 1
ATOM 5787 N N . SER H 4 143 ? 66.793 108.157 109.464 1.00 35.36 128 SER H N 1
ATOM 5788 C CA . SER H 4 143 ? 66.054 109.104 110.281 1.00 35.36 128 SER H CA 1
ATOM 5789 C C . SER H 4 143 ? 65.472 108.450 111.521 1.00 35.36 128 SER H C 1
ATOM 5790 O O . SER H 4 143 ? 64.678 109.075 112.229 1.00 35.36 128 SER H O 1
ATOM 5793 N N . SER H 4 144 ? 65.846 107.206 111.791 1.00 37.33 129 SER H N 1
ATOM 5794 C CA . SER H 4 144 ? 65.361 106.482 112.948 1.00 37.33 129 SER H CA 1
ATOM 5795 C C . SER H 4 144 ? 66.484 106.294 113.961 1.00 37.33 129 SER H C 1
ATOM 5796 O O . SER H 4 144 ? 67.544 106.916 113.856 1.00 37.33 129 SER H O 1
#

InterPro domains:
  IPR000164 Histone H3/CENP-A [PR00622] (86-100)
  IPR000164 Histone H3/CENP-A [PR00622] (173-191)
  IPR000164 Histone H3/CENP-A [PR00622] (191-207)
  IPR000164 Histone H3/CENP-A [PR00622] (207-228)
  IPR000164 Histone H3/CENP-A [PS00959] (157-165)
  IPR000164 Histone H3/CENP-A [PTHR45810] (91-226)
  IPR000164 Histone H3/CENP-A [SM00428] (124-229)
  IPR007125 Core Histone H2A/H2B/H3 domain [PF00125] (135-224)
  IPR009072 Histone-fold [G3DSA:1.10.20.10] (86-228)
  IPR009072 Histone-fold [SSF47113] (113-227)

GO terms:
  GO:0000776 kinetochore (C, IDA)
  GO:0000779 condensed chromosome, centromeric region (C, IDA)
  GO:0005729 2-micrometer circle DNA (C, IDA)
  GO:0005777 peroxisome (C, IDA)
  GO:0043565 sequence-specific DNA binding (F, IDA)
  GO:0043505 CENP-A containing nucleosome (C, IDA)
  GO:0000278 mitotic cell cycle (P, IDA)
  GO:0019237 centromeric DNA binding (F, IDA)
  GO:0000779 condensed chromosome, centromeric region (C, IGI)
  GO:0030543 2-micrometer plasmid partitioning (P, IMP)
  GO:0051382 kinetochore assembly (P, IMP)
  GO:0061644 protein localization to CENP-A containing chromatin (P, IMP)
  GO:0000070 mitotic sister chromatid segregation (P, IMP)
  GO:0005515 protein binding (F, IPI)
  GO:0005634 nucleus (C, EXP)

B-factor: mean 40.53, std 16.43, range [22.03, 104.65]

Secondary structure (DSSP, 8-state):
-HHHHHHHHHTT--S--S-HHHHHHHHHHHHTTSS-SSS--EE-HHHHHHHHHHHHHHHHHHHHHHHHHHHTTT-SEE-HHHHHHHHHHH---/--GGGS-HHHHHHHHHHHT--EE-TTHHHHHHHHHHHHHHHHHHHHHHHHHHTT-SEE-HHHHHHHHHTTT-EEESS--/-HHHHHT-SS-HHHHHHHHHSSSS-SEE-SSHHHHHHHHHHHHHHHHHHHHHHHHHHTT-SEE-HHHHHHHHHT-HHHHHHTTTEEETT--------/--PPPPP-SHHHHHHHHHHH-TT-EE-HHHHHHHHHHHHHHHHHHHHHHHHHHHTTT--EE-HHHHHHHHHHHS-THHHHHHHHHHHHHHHHHTT-/-HHHHHHHHHHHHTT-----S-HHHHHHHHHHHHTTSS-TT---EE-HHHHHHHHHHHHHHHHHHHHHHHHHHHHTT-SEE-HHHHHHHHHHS-S--/--GGGS-HHHHHHHHHTTT--EE-TTHHHHHHHHHHHHHHHHHHHHHHHHHHTT-SEE-HHHHHHHHHTTT-EEESS--/--HHHHHT-SS-HHHHHHHHHTSSS-SEE-TTHHHHHHHHHHHHHHHHHHHHHHHHTTTT-SEE-HHHHHHHHTTSHHHHHHSTTEEETT---------/----SHHHHHHHHHHH-TT-EE-HHHHHHHHHHHHHHHHHHHHHHHHHHHHTT-SEE-HHHHHHHHHHHS-HHHHHHHHHHHHHHHHHHTT-

Foldseek 3Di:
DCVVVVVVVVVVDDDADDDQPVQVVVVQVVQVVVDDPPDGDDDDPVRSVVVRVVVVVVVVVLVVQLQVQQVVVPHRDGDDVSSVVSCVVVVDD/DVLPVCDPVNVVVVVVVVPDDDDDPVVVVVVSVVVVVVVCQQVVQLVVVQVVVVHDDRDLVSSQVSCVVVVHHDPDRPD/DVQVVLVHDDDLVVQVVCVPPVPDDPDDDPCVSVVVRVVVVVVVVVLVVQLVVQQVVVVHDDGDQQSSLVSQCVDDVSCVVCVPDDGPPHDDDDDDD/DDDDDDDFCLVPVVVVCCPPPVPDDDDPVRRVVVRVVVVVVVCQLVVQLVVVCVVVVHDDRDPVSSLVSLVVPDDDPVSVVVNVVSVVCVVVVPVD/DVVVVVVVVVVVVVPDDDQDDDQVVQVVVVLVVQVVVDDPPPGDDDDPVRSVVVRVVVVVVVVVLVVQQCVQQVVVPHRDRDPVSSVVSCVVVPDPD/DVLPVCDDVNVVVVVVVVPDDDDDPVVPVVVSVVVVVVVCQQVVQLVVVQVVVPHDDRDQVSSQVSCVVVPHHDPDRYD/DAPQVVLPHDFHLVVQVVCVPPPPDDPDDDPCPSVVVRVVVVVVVVVLVVQLVVQCVVVVHDDGDQQSSLVSQCVDDVSCVVCVPDDGPPHDDDDDDDD/DDDFCLVVVLVVCCVPPNPDDDDDVRRVVVRVVVVVVVVQLVVQLVVVCVVVVHDDRDVVSSLVSLVVPDDDPVSVVVSVVVVVVVVVVVVD

Solvent-accessible surface area: 36386 Å² total; per-residue (Å²): 170,134,20,54,147,49,1,131,94,37,8,160,41,45,89,39,16,5,63,113,128,28,0,19,126,2,0,107,71,4,4,82,124,71,28,99,195,133,90,83,17,182,29,75,97,101,0,18,50,0,1,0,24,9,0,10,41,7,5,9,22,3,4,65,36,0,18,26,0,0,56,26,18,178,60,94,24,0,68,89,102,0,0,91,18,0,73,138,5,57,68,75,79,150,48,27,86,23,4,64,107,75,6,3,84,81,2,2,16,19,8,15,1,81,150,22,28,57,124,2,20,91,24,7,22,87,5,1,82,65,1,0,50,24,1,1,121,17,2,7,31,15,0,90,15,29,162,90,112,42,0,24,20,72,7,1,11,41,0,2,100,80,58,50,60,26,6,5,2,22,53,51,113,76,17,74,103,4,52,31,36,1,18,0,38,65,1,29,77,64,2,138,154,32,51,33,23,143,152,35,15,85,18,0,0,0,6,0,0,4,0,3,31,42,4,7,38,64,4,9,68,51,0,1,68,21,0,82,113,90,183,122,94,148,1,77,12,34,10,2,14,41,10,4,65,110,47,124,46,4,60,157,14,2,48,109,14,31,8,0,77,1,24,42,62,90,89,69,141,253,130,168,91,235,172,103,67,14,33,72,44,3,101,121,10,9,99,126,88,61,84,126,15,19,28,27,166,57,0,26,40,5,5,21,11,6,4,74,12,1,19,72,80,0,0,56,7,0,26,90,2,4,69,80,51,189,130,57,31,1,40,28,105,7,0,39,13,0,0,134,16,20,8,25,59,102,14,10,123,78,0,23,52,72,0,57,168,4,42,97,101,46,84,91,112,118,120,80,111,102,12,54,128,52,0,136,89,36,10,163,35,42,97,38,17,5,71,109,128,26,0,19,128,0,0,106,68,2,5,91,111,72,25,110,177,125,105,106,31,181,26,76,88,104,0,20,42,0,1,1,22,9,0,8,42,6,6,11,28,3,5,71,38,0,16,20,0,0,60,28,25,171,55,91,28,0,62,74,105,0,0,88,21,0,44,120,4,33,72,104,59,122,159,43,34,96,23,3,64,107,75,5,1,87,83,2,1,12,21,7,11,0,81,146,28,27,61,125,2,25,96,24,6,20,89,3,1,62,58,1,0,52,23,0,1,121,16,1,6,31,16,0,90,17,32,162,93,160,40,0,23,18,75,6,0,12,31,0,1,86,81,59,47,67,26,6,5,1,31,31,76,201,64,76,16,67,79,5,52,31,35,2,20,2,42,62,1,28,76,68,2,146,162,29,57,26,24,141,154,34,16,91,15,0,0,0,9,0,0,5,0,4,30,34,2,6,37,67,3,8,63,56,0,0,75,23,0,76,110,84,172,111,102,146,0,74,13,32,7,3,15,43,8,6,56,111,49,131,51,4,55,153,9,2,50,113,16,28,8,0,74,1,25,35,63,89,105,68,103,207,296,184,104,63,14,38,74,42,3,105,127,11,6,64,124,90,58,93,120,5,21,32,27,165,46,0,23,36,5,7,21,6,6,4,70,14,1,15,78,82,0,0,53,10,0,25,72,1,5,68,83,42,177,129,67,40,0,39,28,97,12,0,45,14,0,0,126,17,19,9,20,54,105,13,8,150,96,0,21,53,73,0,67,159,5,38,98,103,50,82,94,100

Nearest PDB structures (foldseek):
  5mlu-assembly1_H  TM=9.786E-01  e=2.991E-12  Xenopus laevis
  8vx5-assembly1_H  TM=9.761E-01  e=2.475E-12  Xenopus laevis
  3uta-assembly1_D  TM=9.794E-01  e=7.236E-12  Xenopus laevis
  6l9z-assembly1_R  TM=9.723E-01  e=5.988E-12  Homo sapiens
  7xvl-assembly1_X  TM=9.749E-01  e=1.449E-11  Homo sapiens

Radius of gyration: 27.24 Å; Cα contacts (8 Å, |Δi|>4): 931; chains: 8; bounding box: 79×72×79 Å

Sequence (732 aa):
ELALYEIRKYQRSTDLLISKIPFARLVKEVTDEFTTKDQDLRWQSMAIMALQEASEAYLVGLLEHTNLLALHAKRITIMKKDMQLARRIRGQFDNIQGITKPAIRRLARRGGVKRISGLIYEEVRNVLKTFLESVIRDAVTYTEHAKRKTVTSLDVVYALKRQGRTLYGFGGSRSAKAGLTFPVGRVHRLLRKGNYAQRIGSGAPVYLTAVLEYLAAEILELAGNAARDNKKTRIIPRHLQLAIRNDDELNKLLGNVTIAQGGVLPNIHRTKARKETYSSYIYKVLKQTHPDTGISQKSMSILNSFVNDIFERIATESSKLAAYNKKSTISAREIQTAVRLILPGELAKHAVSEGTRAVTKYSSSTPSELALYEIRKYQRSTDLLISKIPFARLVKEVTDEFTTKDQDLRWQSMAIMALQEASEAYLVGLLEHTNLLALHAKRITIMKKDMQLARRIRGQFIDNIQGITKPAIRRLARRGGVKRISGLIYEEVRNVLKTFLESVIRDAVTYTEHAKRKTVTSLDVVYALKRQGRTLYGFGGQSRSAKAGLTFPVGRVHRLLRKGNYAQRIGSGAPVYLTAVLEYLAAEILELAGNAARDNKKTRIIPRHLQLAIRNDDELNKLLGNVTIAQGGVLPNIHQRKETYSSYIYKVLKQTHPDTGISQKSMSILNSFVNDIFERIATESSKLAAYNKKSTISAREIQTAVRLILPGELAKHAVSEGTRAVTKYSSS

CATH classification: 1.10.20.10

Organism: Saccharomyces cerevisiae (strain ATCC 204508 / S288c) (NCBI:txid559292)